Protein AF-I0L3F4-F1 (afdb_monomer)

Mean predicted aligned error: 20.05 Å

Radius of gyration: 65.69 Å; Cα contacts (8 Å, |Δi|>4): 396; chains: 1; bounding box: 169×64×173 Å

Structure (mmCIF, N/CA/C/O backbone):
data_AF-I0L3F4-F1
#
_entry.id   AF-I0L3F4-F1
#
loop_
_atom_site.group_PDB
_atom_site.id
_atom_site.type_symbol
_atom_site.label_atom_id
_atom_site.label_alt_id
_atom_site.label_comp_id
_atom_site.label_asym_id
_atom_site.label_entity_id
_atom_site.label_seq_id
_atom_site.pdbx_PDB_ins_code
_atom_site.Cartn_x
_atom_site.Cartn_y
_atom_site.Cartn_z
_atom_site.occupancy
_atom_site.B_iso_or_equiv
_atom_site.auth_seq_id
_atom_site.auth_comp_id
_atom_site.auth_asym_id
_atom_site.auth_atom_id
_atom_site.pdbx_PDB_model_num
ATOM 1 N N . MET A 1 1 ? -76.288 -39.251 60.798 1.00 40.66 1 MET A N 1
ATOM 2 C CA . MET A 1 1 ? -76.177 -38.217 59.745 1.00 40.66 1 MET A CA 1
ATOM 3 C C . MET A 1 1 ? -76.358 -36.877 60.443 1.00 40.66 1 MET A C 1
ATOM 5 O O . MET A 1 1 ? -77.469 -36.598 60.845 1.00 40.66 1 MET A O 1
ATOM 9 N N . GLY A 1 2 ? -75.348 -36.096 60.818 1.00 46.88 2 GLY A N 1
ATOM 10 C CA . GLY A 1 2 ? -74.021 -35.922 60.237 1.00 46.88 2 GLY A CA 1
ATOM 11 C C . GLY A 1 2 ? -74.026 -34.689 59.332 1.00 46.88 2 GLY A C 1
ATOM 12 O O . GLY A 1 2 ? -74.105 -34.863 58.127 1.00 46.88 2 GLY A O 1
ATOM 13 N N . ASP A 1 3 ? -73.979 -33.483 59.905 1.00 44.56 3 ASP A N 1
ATOM 14 C CA . ASP A 1 3 ? -73.545 -32.273 59.186 1.00 44.56 3 ASP A CA 1
ATOM 15 C C . ASP A 1 3 ? -72.916 -31.293 60.193 1.00 44.56 3 ASP A C 1
ATOM 17 O O . ASP A 1 3 ? -73.568 -30.418 60.759 1.00 44.56 3 ASP A O 1
ATOM 21 N N . SER A 1 4 ? -71.634 -31.522 60.483 1.00 47.34 4 SER A N 1
ATOM 22 C CA . SER A 1 4 ? -70.775 -30.627 61.259 1.00 47.34 4 SER A CA 1
ATOM 23 C C . SER A 1 4 ? -69.912 -29.842 60.274 1.00 47.34 4 SER A C 1
ATOM 25 O O . SER A 1 4 ? -68.766 -30.212 60.023 1.00 47.34 4 SER A O 1
ATOM 27 N N . ARG A 1 5 ? -70.440 -28.771 59.677 1.00 47.62 5 ARG A N 1
ATOM 28 C CA . ARG A 1 5 ? -69.596 -27.834 58.920 1.00 47.62 5 ARG A CA 1
ATOM 29 C C . ARG A 1 5 ? -68.919 -26.883 59.891 1.00 47.62 5 ARG A C 1
ATOM 31 O O . ARG A 1 5 ? -69.530 -25.941 60.388 1.00 47.62 5 ARG A O 1
ATOM 38 N N . GLN A 1 6 ? -67.653 -27.172 60.174 1.00 50.66 6 GLN A N 1
ATOM 39 C CA . GLN A 1 6 ? -66.727 -26.194 60.729 1.00 50.66 6 GLN A CA 1
ATOM 40 C C . GLN A 1 6 ? -66.576 -25.017 59.749 1.00 50.66 6 GLN A C 1
ATOM 42 O O . GLN A 1 6 ? -66.533 -25.241 58.538 1.00 50.66 6 GLN A O 1
ATOM 47 N N . PRO A 1 7 ? -66.484 -23.773 60.244 1.00 46.22 7 PRO A N 1
ATOM 48 C CA . PRO A 1 7 ? -66.117 -22.636 59.416 1.00 46.22 7 PRO A CA 1
ATOM 49 C C . PRO A 1 7 ? -64.638 -22.759 59.024 1.00 46.22 7 PRO A C 1
ATOM 51 O O . PRO A 1 7 ? -63.790 -22.998 59.883 1.00 46.22 7 PRO A O 1
ATOM 54 N N . GLU A 1 8 ? -64.334 -22.611 57.734 1.00 49.88 8 GLU A N 1
ATOM 55 C CA . GLU A 1 8 ? -62.960 -22.574 57.227 1.00 49.88 8 GLU A CA 1
ATOM 56 C C . GLU A 1 8 ? -62.170 -21.450 57.916 1.00 49.88 8 GLU A C 1
ATOM 58 O O . GLU A 1 8 ? -62.451 -20.258 57.751 1.00 49.88 8 GLU A O 1
ATOM 63 N N . ASP A 1 9 ? -61.174 -21.844 58.710 1.00 49.34 9 ASP A N 1
ATOM 64 C CA . ASP A 1 9 ? -60.208 -20.951 59.338 1.00 49.34 9 ASP A CA 1
ATOM 65 C C . ASP A 1 9 ? -59.255 -20.379 58.277 1.00 49.34 9 ASP A C 1
ATOM 67 O O . ASP A 1 9 ? -58.195 -20.921 57.968 1.00 49.34 9 ASP A O 1
ATOM 71 N N . ASN A 1 10 ? -59.652 -19.251 57.693 1.00 49.56 10 ASN A N 1
ATOM 72 C CA . ASN A 1 10 ? -58.880 -18.493 56.710 1.00 49.56 10 ASN A CA 1
ATOM 73 C C . ASN A 1 10 ? -57.776 -17.620 57.361 1.00 49.56 10 ASN A C 1
ATOM 75 O O . ASN A 1 10 ? -57.584 -16.467 56.971 1.00 49.56 10 ASN A O 1
ATOM 79 N N . ARG A 1 11 ? -57.072 -18.113 58.398 1.00 49.25 11 ARG A N 1
ATOM 80 C CA . ARG A 1 11 ? -56.064 -17.329 59.155 1.00 49.25 11 ARG A CA 1
ATOM 81 C C . ARG A 1 11 ? -54.646 -17.892 59.190 1.00 49.25 11 ARG A C 1
ATOM 83 O O . ARG A 1 11 ? -53.843 -17.466 60.015 1.00 49.25 11 ARG A O 1
ATOM 90 N N . SER A 1 12 ? -54.267 -18.759 58.262 1.00 51.56 12 SER A N 1
ATOM 91 C CA . SER A 1 12 ? -52.858 -19.157 58.136 1.00 51.56 12 SER A CA 1
ATOM 92 C C . SER A 1 12 ? -52.380 -19.191 56.687 1.00 51.56 12 SER A C 1
ATOM 94 O O . SER A 1 12 ? -51.847 -20.180 56.194 1.00 51.56 12 SER A O 1
ATOM 96 N N . ARG A 1 13 ? -52.460 -18.039 56.004 1.00 50.81 13 ARG A N 1
ATOM 97 C CA . ARG A 1 13 ? -51.483 -17.740 54.945 1.00 50.81 13 ARG A CA 1
ATOM 98 C C . ARG A 1 13 ? -50.130 -17.508 55.617 1.00 50.81 13 ARG A C 1
ATOM 100 O O . ARG A 1 13 ? -49.774 -16.377 55.933 1.00 50.81 13 ARG A O 1
ATOM 107 N N . GLY A 1 14 ? -49.417 -18.596 55.897 1.00 46.09 14 GLY A N 1
ATOM 108 C CA . GLY A 1 14 ? -48.027 -18.536 56.329 1.00 46.09 14 GLY A CA 1
ATOM 109 C C . GLY A 1 14 ? -47.222 -17.747 55.301 1.00 46.09 14 GLY A C 1
ATOM 110 O O . GLY A 1 14 ? -47.185 -18.107 54.126 1.00 46.09 14 GLY A O 1
ATOM 111 N N . ILE A 1 15 ? -46.632 -16.636 55.732 1.00 52.72 15 ILE A N 1
ATOM 112 C CA . ILE A 1 15 ? -45.706 -15.858 54.913 1.00 52.72 15 ILE A CA 1
ATOM 113 C C . ILE A 1 15 ? -44.374 -16.613 54.936 1.00 52.72 15 ILE A C 1
ATOM 115 O O . ILE A 1 15 ? -43.765 -16.754 55.997 1.00 52.72 15 ILE A O 1
ATOM 119 N N . ASP A 1 16 ? -43.936 -17.132 53.786 1.00 47.88 16 ASP A N 1
ATOM 120 C CA . ASP A 1 16 ? -42.618 -17.760 53.662 1.00 47.88 16 ASP A CA 1
ATOM 121 C C . ASP A 1 16 ? -41.533 -16.675 53.716 1.00 47.88 16 ASP A C 1
ATOM 123 O O . ASP A 1 16 ? -41.328 -15.922 52.766 1.00 47.88 16 ASP A O 1
ATOM 127 N N . ALA A 1 17 ? -40.869 -16.569 54.867 1.00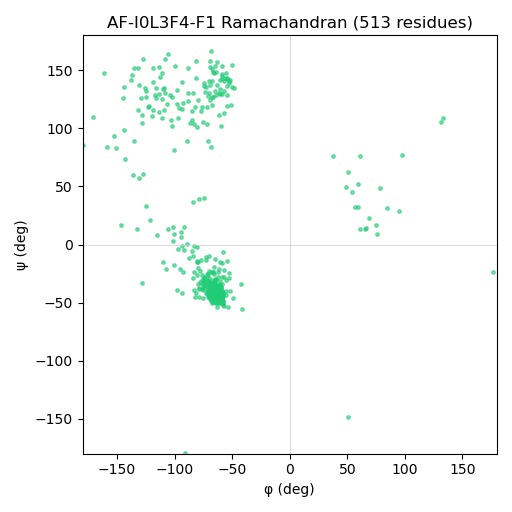 56.66 17 ALA A N 1
ATOM 128 C CA . ALA A 1 17 ? -39.836 -15.575 55.147 1.00 56.66 17 ALA A CA 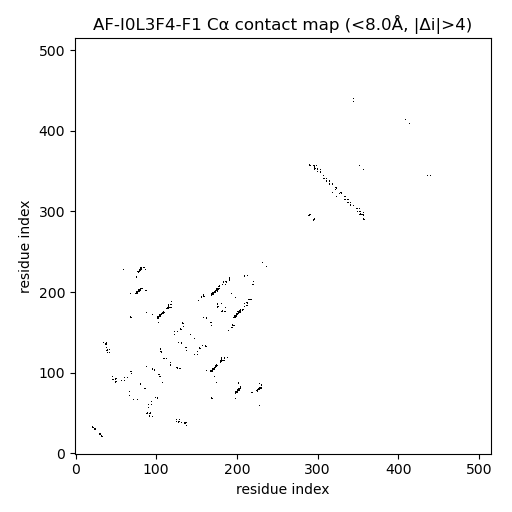1
ATOM 129 C C . ALA A 1 17 ? -38.409 -16.142 55.038 1.00 56.66 17 ALA A C 1
ATOM 131 O O . ALA A 1 17 ? -37.462 -15.505 55.497 1.00 56.66 17 ALA A O 1
ATOM 132 N N . ARG A 1 18 ? -38.213 -17.321 54.426 1.00 45.84 18 ARG A N 1
ATOM 133 C CA . ARG A 1 18 ? -36.894 -17.983 54.338 1.00 45.84 18 ARG A CA 1
ATOM 134 C C . ARG A 1 18 ? -35.812 -17.177 53.610 1.00 45.84 18 ARG A C 1
ATOM 136 O O . ARG A 1 18 ? -34.637 -17.510 53.728 1.00 45.84 18 ARG A O 1
ATOM 143 N N . GLN A 1 19 ? -36.192 -16.133 52.875 1.00 45.84 19 GLN A N 1
ATOM 144 C CA . GLN A 1 19 ? -35.270 -15.229 52.179 1.00 45.84 19 GLN A CA 1
ATOM 145 C C . GLN A 1 19 ? -35.306 -13.785 52.704 1.00 45.84 19 GLN A C 1
ATOM 147 O O . GLN A 1 19 ? -34.687 -12.903 52.112 1.00 45.84 19 GLN A O 1
ATOM 152 N N . ALA A 1 20 ? -36.013 -13.515 53.805 1.00 51.44 20 ALA A N 1
ATOM 153 C CA . ALA A 1 20 ? -36.038 -12.182 54.392 1.00 51.44 20 ALA A CA 1
ATOM 154 C C . ALA A 1 20 ? -34.688 -11.878 55.063 1.00 51.44 20 ALA A C 1
ATOM 156 O O . ALA A 1 20 ? -34.285 -12.550 56.010 1.00 51.44 20 ALA A O 1
ATOM 157 N N . GLN A 1 21 ? -33.992 -10.851 54.577 1.00 48.59 21 GLN A N 1
ATOM 158 C CA . GLN A 1 21 ? -32.794 -10.303 55.210 1.00 48.59 21 GLN A CA 1
ATOM 159 C C . GLN A 1 21 ? -33.148 -8.930 55.785 1.00 48.59 21 GLN A C 1
ATOM 161 O O . GLN A 1 21 ? -33.516 -8.021 55.043 1.00 48.59 21 GLN A O 1
ATOM 166 N N . GLY A 1 22 ? -33.087 -8.779 57.109 1.00 53.91 22 GLY A N 1
ATOM 167 C CA . GLY A 1 22 ? -33.423 -7.527 57.782 1.00 53.91 22 GLY A CA 1
ATOM 168 C C . GLY A 1 22 ? -32.855 -7.459 59.196 1.00 53.91 22 GLY A C 1
ATOM 169 O O . GLY A 1 22 ? -32.733 -8.474 59.878 1.00 53.91 22 GLY A O 1
ATOM 170 N N . LEU A 1 23 ? -32.499 -6.250 59.630 1.00 46.47 23 LEU A N 1
ATOM 171 C CA . LEU A 1 23 ? -32.137 -5.953 61.014 1.00 46.47 23 LEU A CA 1
ATOM 172 C C . LEU A 1 23 ? -33.424 -5.741 61.819 1.00 46.47 23 LEU A C 1
ATOM 174 O O . LEU A 1 23 ? -34.189 -4.820 61.535 1.00 46.47 23 LEU A O 1
ATOM 178 N N . GLN A 1 24 ? -33.652 -6.577 62.829 1.00 55.75 24 GLN A N 1
ATOM 179 C CA . GLN A 1 24 ? -34.777 -6.423 63.744 1.00 55.75 24 GLN A CA 1
ATOM 180 C C . GLN A 1 24 ? -34.401 -5.438 64.857 1.00 55.75 24 GLN A C 1
ATOM 182 O O . GLN A 1 24 ? -33.630 -5.769 65.754 1.00 55.75 24 GLN A O 1
ATOM 187 N N . VAL A 1 25 ? -34.966 -4.232 64.812 1.00 58.38 25 VAL A N 1
ATOM 188 C CA . VAL A 1 25 ? -34.933 -3.275 65.927 1.00 58.38 25 VAL A CA 1
ATOM 189 C C . VAL A 1 25 ? -36.367 -3.066 66.389 1.00 58.38 25 VAL A C 1
ATOM 191 O O . VAL A 1 25 ? -37.242 -2.776 65.573 1.00 58.38 25 VAL A O 1
ATOM 194 N N . GLY A 1 26 ? -36.622 -3.259 67.681 1.00 54.03 26 GLY A N 1
ATOM 195 C CA . GLY A 1 26 ? -37.961 -3.159 68.246 1.00 54.03 26 GLY A CA 1
ATOM 196 C C . GLY A 1 26 ? -37.965 -2.429 69.579 1.00 54.03 26 GLY A C 1
ATOM 197 O O . GLY A 1 26 ? -37.084 -2.633 70.409 1.00 54.03 26 GLY A O 1
ATOM 198 N N . ASP A 1 27 ? -39.002 -1.621 69.768 1.00 57.53 27 ASP A N 1
ATOM 199 C CA . ASP A 1 27 ? -39.473 -1.126 71.055 1.00 57.53 27 ASP A CA 1
ATOM 200 C C . ASP A 1 27 ? -40.995 -1.373 71.105 1.00 57.53 27 ASP A C 1
ATOM 202 O O . ASP A 1 27 ? -41.687 -1.212 70.094 1.00 57.53 27 ASP A O 1
ATOM 206 N N . HIS A 1 28 ? -41.516 -1.845 72.240 1.00 55.84 28 HIS A N 1
ATOM 207 C CA . HIS A 1 28 ? -42.947 -2.118 72.457 1.00 55.84 28 HIS A CA 1
ATOM 208 C C . HIS A 1 28 ? -43.658 -2.941 71.354 1.00 55.84 28 HIS A C 1
ATOM 210 O O . HIS A 1 28 ? -44.742 -2.582 70.892 1.00 55.84 28 HIS A O 1
ATOM 216 N N . ASN A 1 29 ? -43.086 -4.079 70.939 1.00 59.94 29 ASN A N 1
ATOM 217 C CA . ASN A 1 29 ? -43.737 -5.037 70.024 1.00 59.94 29 ASN A CA 1
ATOM 218 C C . ASN A 1 29 ? -44.104 -4.484 68.623 1.00 59.94 29 ASN A C 1
ATOM 220 O O . ASN A 1 29 ? -44.839 -5.133 67.877 1.00 59.94 29 ASN A O 1
ATOM 224 N N . ARG A 1 30 ? -43.594 -3.306 68.231 1.00 55.28 30 ARG A N 1
ATOM 225 C CA . ARG A 1 30 ? -43.712 -2.779 66.864 1.00 55.28 30 ARG A CA 1
ATOM 226 C C . ARG A 1 30 ? -42.488 -3.166 66.042 1.00 55.28 30 ARG A C 1
ATOM 228 O O . ARG A 1 30 ? -41.375 -2.738 66.329 1.00 55.28 30 ARG A O 1
ATOM 235 N N . GLN A 1 31 ? -42.720 -3.964 65.004 1.00 60.44 31 GLN A N 1
ATOM 236 C CA . GLN A 1 31 ? -41.705 -4.372 64.037 1.00 60.44 31 GLN A CA 1
ATOM 237 C C . GLN A 1 31 ? -41.698 -3.409 62.845 1.00 60.44 31 GLN A C 1
ATOM 239 O O . GLN A 1 31 ? -42.703 -3.274 62.149 1.00 60.44 31 GLN A O 1
ATOM 244 N N . TYR A 1 32 ? -40.552 -2.779 62.583 1.00 51.88 32 TYR A N 1
ATOM 245 C CA . TYR A 1 32 ? -40.308 -2.047 61.342 1.00 51.88 32 TYR A CA 1
ATOM 246 C C . TYR A 1 32 ? -39.431 -2.905 60.427 1.00 51.88 32 TYR A C 1
ATOM 248 O O . TYR A 1 32 ? -38.223 -3.002 60.624 1.00 51.88 32 TYR A O 1
ATOM 256 N N . ASN A 1 33 ? -40.037 -3.537 59.421 1.00 51.75 33 ASN A N 1
ATOM 257 C CA . ASN A 1 33 ? -39.286 -4.199 58.356 1.00 51.75 33 ASN A CA 1
ATOM 258 C C . ASN A 1 33 ? -38.900 -3.151 57.310 1.00 51.75 33 ASN A C 1
ATOM 260 O O . ASN A 1 33 ? -39.738 -2.725 56.517 1.00 51.75 33 ASN A O 1
ATOM 264 N N . ILE A 1 34 ? -37.638 -2.724 57.314 1.00 54.12 34 ILE A N 1
ATOM 265 C CA . ILE A 1 34 ? -37.094 -1.866 56.259 1.00 54.12 34 ILE A CA 1
ATOM 266 C C . ILE A 1 34 ? -36.545 -2.781 55.164 1.00 54.12 34 ILE A C 1
ATOM 268 O O . ILE A 1 34 ? -35.384 -3.180 55.191 1.00 54.12 34 ILE A O 1
ATOM 272 N N . SER A 1 35 ? -37.396 -3.140 54.208 1.00 55.81 35 SER A N 1
ATOM 273 C CA . SER A 1 35 ? -36.968 -3.772 52.960 1.00 55.81 35 SER A CA 1
ATOM 274 C C . SER A 1 35 ? -36.860 -2.685 51.897 1.00 55.81 35 SER A C 1
ATOM 276 O O . SER A 1 35 ? -37.869 -2.126 51.471 1.00 55.81 35 SER A O 1
ATOM 278 N N . GLY A 1 36 ? -35.634 -2.347 51.494 1.00 62.06 36 GLY A N 1
ATOM 279 C CA . GLY A 1 36 ? -35.427 -1.529 50.301 1.00 62.06 36 GLY A CA 1
ATOM 280 C C . GLY A 1 36 ? -35.850 -2.313 49.051 1.00 62.06 36 GLY A C 1
ATOM 281 O O . GLY A 1 36 ? -35.726 -3.541 49.046 1.00 62.06 36 GLY A O 1
ATOM 282 N N . PRO A 1 37 ? -36.355 -1.653 47.995 1.00 71.06 37 PRO A N 1
ATOM 283 C CA . PRO A 1 37 ? -36.652 -2.338 46.742 1.00 71.06 37 PRO A CA 1
ATOM 284 C C . PRO A 1 37 ? -35.379 -2.988 46.180 1.00 71.06 37 PRO A C 1
ATOM 286 O O . PRO A 1 37 ? -34.287 -2.421 46.280 1.00 71.06 37 PRO A O 1
ATOM 289 N N . VAL A 1 38 ? -35.524 -4.177 45.588 1.00 78.00 38 VAL A N 1
ATOM 290 C CA . VAL A 1 38 ? -34.435 -4.834 44.851 1.00 78.00 38 VAL A CA 1
ATOM 291 C C . VAL A 1 38 ? -34.030 -3.932 43.690 1.00 78.00 38 VAL A C 1
ATOM 293 O O . VAL A 1 38 ? -34.883 -3.481 42.922 1.00 78.00 38 VAL A O 1
ATOM 296 N N . VAL A 1 39 ? -32.7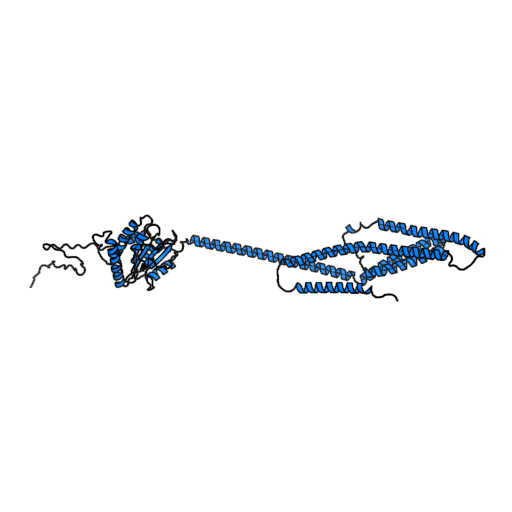33 -3.666 43.574 1.00 83.25 39 VAL A N 1
ATOM 297 C CA . VAL A 1 39 ? -32.198 -2.762 42.554 1.00 83.25 39 VAL A CA 1
ATOM 298 C C . VAL A 1 39 ? -32.265 -3.412 41.176 1.00 83.25 39 VAL A C 1
ATOM 300 O O . VAL A 1 39 ? -31.911 -4.579 41.005 1.00 83.25 39 VAL A O 1
ATOM 303 N N . ARG A 1 40 ? -32.702 -2.628 40.189 1.00 86.38 40 ARG A N 1
ATOM 304 C CA . ARG A 1 40 ? -32.635 -2.935 38.759 1.00 86.38 40 ARG A CA 1
ATOM 305 C C . ARG A 1 40 ? -31.981 -1.752 38.072 1.00 86.38 40 ARG A C 1
ATOM 307 O O . ARG A 1 40 ? -32.574 -0.676 38.055 1.00 86.38 40 ARG A O 1
ATOM 314 N N . SER A 1 41 ? -30.774 -1.934 37.553 1.00 89.75 41 SER A N 1
ATOM 315 C CA . SER A 1 41 ? -30.065 -0.847 36.904 1.00 89.75 41 SER A CA 1
ATOM 316 C C . SER A 1 41 ? -30.728 -0.501 35.579 1.00 89.75 41 SER A C 1
ATOM 318 O O . SER A 1 41 ? -30.922 -1.344 34.702 1.00 89.75 41 SER A O 1
ATOM 320 N N . ALA A 1 42 ? -31.042 0.780 35.407 1.00 90.75 42 ALA A N 1
ATOM 321 C CA . ALA A 1 42 ? -31.545 1.303 34.142 1.00 90.75 42 ALA A CA 1
ATOM 322 C C . ALA A 1 42 ? -30.417 1.574 33.130 1.00 90.75 42 ALA A C 1
ATOM 324 O O . ALA A 1 42 ? -30.690 1.977 31.998 1.00 90.75 42 ALA A O 1
ATOM 325 N N . TYR A 1 43 ? -29.150 1.359 33.506 1.00 93.25 43 TYR A N 1
ATOM 326 C CA . TYR A 1 43 ? -28.000 1.785 32.710 1.00 93.25 43 TYR A CA 1
ATOM 327 C C . TYR A 1 43 ? -27.932 1.124 31.329 1.00 93.25 43 TYR A C 1
ATOM 329 O O . TYR A 1 43 ? -27.481 1.739 30.365 1.00 93.25 43 TYR A O 1
ATOM 337 N N . LEU A 1 44 ? -28.470 -0.090 31.183 1.00 93.69 44 LEU A N 1
ATOM 338 C CA . LEU A 1 44 ? -28.535 -0.759 29.886 1.00 93.69 44 LEU A CA 1
ATOM 339 C C . LEU A 1 44 ? -29.331 0.057 28.846 1.00 93.69 44 LEU A C 1
ATOM 341 O O . LEU A 1 44 ? -29.031 -0.032 27.658 1.00 93.69 44 LEU A O 1
ATOM 345 N N . ALA A 1 45 ? -30.295 0.892 29.258 1.00 93.94 45 ALA A N 1
ATOM 346 C CA . ALA A 1 45 ? -31.015 1.793 28.352 1.00 93.94 45 ALA A CA 1
ATOM 347 C C . ALA A 1 45 ? -30.092 2.864 27.739 1.00 93.94 45 ALA A C 1
ATOM 349 O O . ALA A 1 45 ? -30.230 3.203 26.563 1.00 93.94 45 ALA A O 1
ATOM 350 N N . GLU A 1 46 ? -29.108 3.348 28.502 1.00 92.69 46 GLU A N 1
ATOM 351 C CA . GLU A 1 46 ? -28.079 4.260 27.996 1.00 92.69 46 GLU A CA 1
ATOM 352 C C . GLU A 1 46 ? -27.149 3.541 27.011 1.00 92.69 46 GLU A C 1
ATOM 354 O O . GLU A 1 46 ? -26.823 4.091 25.959 1.00 92.69 46 GLU A O 1
ATOM 359 N N . VAL A 1 47 ? -26.794 2.282 27.292 1.00 95.44 47 VAL A N 1
ATOM 360 C CA . VAL A 1 47 ? -25.985 1.460 26.377 1.00 95.44 47 VAL A CA 1
ATOM 361 C C . VAL A 1 47 ? -26.705 1.241 25.040 1.00 95.44 47 VAL A C 1
ATOM 363 O O . VAL A 1 47 ? -26.096 1.403 23.985 1.00 95.44 47 VAL A O 1
ATOM 366 N N . HIS A 1 48 ? -28.013 0.962 25.057 1.00 95.38 48 HIS A N 1
ATOM 367 C CA . HIS A 1 48 ? -28.816 0.856 23.830 1.00 95.38 48 HIS A CA 1
ATOM 368 C C . HIS A 1 48 ? -28.845 2.163 23.028 1.00 95.38 48 HIS A C 1
ATOM 370 O O . HIS A 1 48 ? -28.869 2.125 21.802 1.00 95.38 48 HIS A O 1
ATOM 376 N N . ARG A 1 49 ? -28.824 3.322 23.700 1.00 94.25 49 ARG A N 1
ATOM 377 C CA . ARG A 1 49 ? -28.833 4.637 23.043 1.00 94.25 49 ARG A CA 1
ATOM 378 C C . ARG A 1 49 ? -27.528 4.936 22.298 1.00 94.25 49 ARG A C 1
ATOM 380 O O . ARG A 1 49 ? -27.556 5.648 21.296 1.00 94.25 49 ARG A O 1
ATOM 387 N N . ILE A 1 50 ? -26.394 4.456 22.808 1.00 93.25 50 ILE A N 1
ATOM 388 C CA . ILE A 1 50 ? -25.065 4.700 22.218 1.00 93.25 50 ILE A CA 1
ATOM 389 C C . ILE A 1 50 ? -24.625 3.601 21.246 1.00 93.25 50 ILE A C 1
ATOM 391 O O . ILE A 1 50 ? -23.773 3.858 20.393 1.00 93.25 50 ILE A O 1
ATOM 395 N N . ALA A 1 51 ? -25.173 2.391 21.379 1.00 94.69 51 ALA A N 1
ATOM 396 C CA . ALA A 1 51 ? -24.830 1.275 20.516 1.00 94.69 51 ALA A CA 1
ATOM 397 C C . ALA A 1 51 ? -25.308 1.516 19.077 1.00 94.69 51 ALA A C 1
ATOM 399 O O . ALA A 1 51 ? -26.399 2.049 18.857 1.00 94.69 51 ALA A O 1
ATOM 400 N N . PRO A 1 52 ? -24.508 1.130 18.069 1.00 94.31 52 PRO A N 1
ATOM 401 C CA . PRO A 1 52 ? -24.966 1.169 16.691 1.00 94.31 52 PRO A CA 1
ATOM 402 C C . PRO A 1 52 ? -26.052 0.108 16.462 1.00 94.31 52 PRO A C 1
ATOM 404 O O . PRO A 1 52 ? -26.047 -0.943 17.098 1.00 94.31 52 PRO A O 1
ATOM 407 N N . ALA A 1 53 ? -26.941 0.351 15.495 1.00 92.44 53 ALA A N 1
ATOM 408 C CA . ALA A 1 53 ? -27.926 -0.646 15.068 1.00 92.44 53 ALA A CA 1
ATOM 409 C C . ALA A 1 53 ? -27.271 -1.886 14.428 1.00 92.44 53 ALA A C 1
ATOM 411 O O . ALA A 1 53 ? -27.789 -2.991 14.545 1.00 92.44 53 ALA A O 1
ATOM 412 N N . GLU A 1 54 ? -26.124 -1.700 13.771 1.00 91.56 54 GLU A N 1
ATOM 413 C CA . GLU A 1 54 ? -25.327 -2.763 13.165 1.00 91.56 54 GLU A CA 1
ATOM 414 C C . GLU A 1 54 ? -23.835 -2.440 13.322 1.00 91.56 54 GLU A C 1
ATOM 416 O O . GLU A 1 54 ? -23.409 -1.302 13.091 1.00 91.56 54 GLU A O 1
ATOM 421 N N . LEU A 1 55 ? -23.033 -3.436 13.708 1.00 91.88 55 LEU A N 1
ATOM 422 C CA . LEU A 1 55 ? -21.581 -3.311 13.811 1.00 91.88 55 LEU A CA 1
ATOM 423 C C . LEU A 1 55 ? -20.896 -3.990 12.616 1.00 91.88 55 LEU A C 1
ATOM 425 O O . LEU A 1 55 ? -20.831 -5.211 12.531 1.00 91.88 55 LEU A O 1
ATOM 429 N N . LEU A 1 56 ? -20.351 -3.184 11.703 1.00 89.69 56 LEU A N 1
ATOM 430 C CA . LEU A 1 56 ? -19.733 -3.655 10.459 1.00 89.69 56 LEU A CA 1
ATOM 431 C C . LEU A 1 56 ? -18.218 -3.868 10.596 1.00 89.69 56 LEU A C 1
ATOM 433 O O . LEU A 1 56 ? -17.525 -3.006 11.139 1.00 89.69 56 LEU A O 1
ATOM 437 N N . ASP A 1 57 ? -17.690 -4.942 9.998 1.00 87.56 57 ASP A N 1
ATOM 438 C CA . ASP A 1 57 ? -16.249 -5.233 9.875 1.00 87.56 57 ASP A CA 1
ATOM 439 C C . ASP A 1 57 ? -15.489 -5.216 11.226 1.00 87.56 57 ASP A C 1
ATOM 441 O O . ASP A 1 57 ? -14.420 -4.598 11.341 1.00 87.56 57 ASP A O 1
ATOM 445 N N . ARG A 1 58 ? -16.053 -5.843 12.271 1.00 93.75 58 ARG A N 1
ATOM 446 C CA . ARG A 1 58 ? -15.466 -5.889 13.632 1.00 93.75 58 ARG A CA 1
ATOM 447 C C . ARG A 1 58 ? -15.440 -7.277 14.278 1.00 93.75 58 ARG A C 1
ATOM 449 O O . ARG A 1 58 ? -15.181 -7.399 15.476 1.00 93.75 58 ARG A O 1
ATOM 456 N N . ASP A 1 59 ? -15.670 -8.333 13.500 1.00 93.12 59 ASP A N 1
ATOM 457 C CA . ASP A 1 59 ? -15.728 -9.709 14.012 1.00 93.12 59 ASP A CA 1
ATOM 458 C C . ASP A 1 59 ? -14.418 -10.145 14.678 1.00 93.12 59 ASP A C 1
ATOM 460 O O . ASP A 1 59 ? -14.428 -10.822 15.703 1.00 93.12 59 ASP A O 1
ATOM 464 N N . ALA A 1 60 ? -13.272 -9.720 14.135 1.00 93.56 60 ALA A N 1
ATOM 465 C CA . ALA A 1 60 ? -11.962 -10.058 14.687 1.00 93.56 60 ALA A CA 1
ATOM 466 C C . ALA A 1 60 ? -11.731 -9.412 16.064 1.00 93.56 60 ALA A C 1
ATOM 468 O O . ALA A 1 60 ? -11.153 -10.031 16.962 1.00 93.56 60 ALA A O 1
ATOM 469 N N . GLU A 1 61 ? -12.176 -8.169 16.240 1.00 95.75 61 GLU A N 1
ATOM 470 C CA . GLU A 1 61 ? -12.098 -7.458 17.510 1.00 95.75 61 GLU A CA 1
ATOM 471 C C . GLU A 1 61 ? -13.062 -8.042 18.547 1.00 95.75 61 GLU A C 1
ATOM 473 O O . GLU A 1 61 ? -12.648 -8.278 19.683 1.00 95.75 61 GLU A O 1
ATOM 478 N N . LEU A 1 62 ? -14.300 -8.357 18.149 1.00 96.25 62 LEU A N 1
ATOM 479 C CA . LEU A 1 62 ? -15.274 -9.039 19.007 1.00 96.25 62 LEU A CA 1
ATOM 480 C C . LEU A 1 62 ? -14.788 -10.425 19.437 1.00 96.25 62 LEU A C 1
ATOM 482 O O . LEU A 1 62 ? -14.863 -10.757 20.618 1.00 96.25 62 LEU A O 1
ATOM 486 N N . ALA A 1 63 ? -14.224 -11.214 18.518 1.00 95.06 63 ALA A N 1
ATOM 487 C CA . ALA A 1 63 ? -13.671 -12.527 18.839 1.00 95.06 63 ALA A CA 1
ATOM 488 C C . ALA A 1 63 ? -12.524 -12.420 19.853 1.00 95.06 63 ALA A C 1
ATOM 490 O O . ALA A 1 63 ? -12.394 -13.257 20.745 1.00 95.06 63 ALA A O 1
ATOM 491 N N . ARG A 1 64 ? -11.709 -11.361 19.759 1.00 95.12 64 ARG A N 1
ATOM 492 C CA . ARG A 1 64 ? -10.627 -11.098 20.715 1.00 95.12 64 ARG A CA 1
ATOM 493 C C . ARG A 1 64 ? -11.152 -10.686 22.090 1.00 95.12 64 ARG A C 1
ATOM 495 O O . ARG A 1 64 ? -10.613 -11.161 23.087 1.00 95.12 64 ARG A O 1
ATOM 502 N N . LEU A 1 65 ? -12.175 -9.831 22.144 1.00 95.88 65 LEU A N 1
ATOM 503 C CA . LEU A 1 65 ? -12.851 -9.467 23.393 1.00 95.88 65 LEU A CA 1
ATOM 504 C C . LEU A 1 65 ? -13.474 -10.701 24.051 1.00 95.88 65 LEU A C 1
ATOM 506 O O . LEU A 1 65 ? -13.251 -10.940 25.237 1.00 95.88 65 LEU A O 1
ATOM 510 N N . ALA A 1 66 ? -14.178 -11.525 23.273 1.00 95.44 66 ALA A N 1
ATOM 511 C CA . ALA A 1 66 ? -14.777 -12.763 23.751 1.00 95.44 66 ALA A CA 1
ATOM 512 C C . ALA A 1 66 ? -13.714 -13.725 24.295 1.00 95.44 66 ALA A C 1
ATOM 514 O O . ALA A 1 66 ? -13.816 -14.143 25.442 1.00 95.44 66 ALA A O 1
ATOM 515 N N . ALA A 1 67 ? -12.645 -13.989 23.535 1.00 94.19 67 ALA A N 1
ATOM 516 C CA . ALA A 1 67 ? -11.561 -14.872 23.962 1.00 94.19 67 ALA A CA 1
ATOM 517 C C . ALA A 1 67 ? -10.867 -14.393 25.249 1.00 94.19 67 ALA A C 1
ATOM 519 O O . ALA A 1 67 ? -10.495 -15.210 26.089 1.00 94.19 67 ALA A O 1
ATOM 520 N N . PHE A 1 68 ? -10.704 -13.079 25.428 1.00 94.12 68 PHE A N 1
ATOM 521 C CA . PHE A 1 68 ? -10.178 -12.515 26.672 1.00 94.12 68 PHE A CA 1
ATOM 522 C C . PHE A 1 68 ? -11.146 -12.706 27.848 1.00 94.12 68 PHE A C 1
ATOM 524 O O . PHE A 1 68 ? -10.722 -13.060 28.949 1.00 94.12 68 PHE A O 1
ATOM 531 N N . CYS A 1 69 ? -12.442 -12.495 27.613 1.00 93.81 69 CYS A N 1
ATOM 532 C CA . CYS A 1 69 ? -13.466 -12.592 28.648 1.00 93.81 69 CYS A CA 1
ATOM 533 C C . CYS A 1 69 ? -13.787 -14.037 29.042 1.00 93.81 69 CYS A C 1
ATOM 535 O O . CYS A 1 69 ? -14.151 -14.263 30.185 1.00 93.81 69 CYS A O 1
ATOM 537 N N . THR A 1 70 ? -13.639 -15.015 28.149 1.00 92.06 70 THR A N 1
ATOM 538 C CA . THR A 1 70 ? -13.933 -16.427 28.450 1.00 92.06 70 THR A CA 1
ATOM 539 C C . THR A 1 70 ? -12.686 -17.257 28.748 1.00 92.06 70 THR A C 1
ATOM 541 O O . THR A 1 70 ? -12.803 -18.350 29.288 1.00 92.06 70 THR A O 1
ATOM 544 N N . GLY A 1 71 ? -11.493 -16.781 28.384 1.00 85.50 71 GLY A N 1
ATOM 545 C CA . GLY A 1 71 ? -10.252 -17.538 28.529 1.00 85.50 71 GLY A CA 1
ATOM 546 C C . GLY A 1 71 ? -9.644 -17.497 29.934 1.00 85.50 71 GLY A C 1
ATOM 547 O O . GLY A 1 71 ? -9.819 -16.539 30.692 1.00 85.50 71 GLY A O 1
ATOM 548 N N . ASP A 1 72 ? -8.812 -18.494 30.239 1.00 78.81 72 ASP A N 1
ATOM 549 C CA . ASP A 1 72 ? -8.041 -18.602 31.493 1.00 78.81 72 ASP A CA 1
ATOM 550 C C . ASP A 1 72 ? -6.642 -17.977 31.407 1.00 78.81 72 ASP A C 1
ATOM 552 O O . ASP A 1 72 ? -5.780 -18.194 32.256 1.00 78.81 72 ASP A O 1
ATOM 556 N N . GLY A 1 73 ? -6.408 -17.164 30.373 1.00 69.38 73 GLY A N 1
ATOM 557 C CA . GLY A 1 73 ? -5.125 -16.516 30.138 1.00 69.38 73 GLY A CA 1
ATOM 558 C C . GLY A 1 73 ? -4.670 -15.618 31.303 1.00 69.38 73 GLY A C 1
ATOM 559 O O . GLY A 1 73 ? -5.501 -15.070 32.048 1.00 69.38 73 GLY A O 1
ATOM 560 N N . PRO A 1 74 ? -3.345 -15.428 31.453 1.00 62.69 74 PRO A N 1
ATOM 561 C CA . PRO A 1 74 ? -2.792 -14.484 32.412 1.00 62.69 74 PRO A CA 1
ATOM 562 C C . PRO A 1 74 ? -3.142 -13.056 31.971 1.00 62.69 74 PRO A C 1
ATOM 564 O O . PRO A 1 74 ? -2.883 -12.670 30.834 1.00 62.69 74 PRO A O 1
ATOM 567 N N . GLY A 1 75 ? -3.741 -12.269 32.865 1.00 74.19 75 GLY A N 1
ATOM 568 C CA . GLY A 1 75 ? -4.097 -10.873 32.593 1.00 74.19 75 GLY A CA 1
ATOM 569 C C . GLY A 1 75 ? -5.520 -10.532 33.014 1.00 74.19 75 GLY A C 1
ATOM 570 O O . GLY A 1 75 ? -6.494 -10.961 32.408 1.00 74.19 75 GLY A O 1
ATOM 571 N N . ALA A 1 76 ? -5.647 -9.742 34.072 1.00 86.44 76 ALA A N 1
ATOM 572 C CA . ALA A 1 76 ? -6.931 -9.264 34.583 1.00 86.44 76 ALA A CA 1
ATOM 573 C C . ALA A 1 76 ? -7.489 -8.076 33.770 1.00 86.44 76 ALA A C 1
ATOM 575 O O . ALA A 1 76 ? -8.686 -7.816 33.798 1.00 86.44 76 ALA A O 1
ATOM 576 N N . TYR A 1 77 ? -6.627 -7.383 33.021 1.00 91.50 77 TYR A N 1
ATOM 577 C CA . TYR A 1 77 ? -6.944 -6.156 32.296 1.00 91.50 77 TYR A CA 1
ATOM 578 C C . TYR A 1 77 ? -6.588 -6.279 30.814 1.00 91.50 77 TYR A C 1
ATOM 580 O O . TYR A 1 77 ? -5.481 -6.695 30.474 1.00 91.50 77 TYR A O 1
ATOM 588 N N . GLN A 1 78 ? -7.497 -5.846 29.944 1.00 91.94 78 GLN A N 1
ATOM 589 C CA . GLN A 1 78 ? -7.257 -5.673 28.518 1.00 91.94 78 GLN A CA 1
ATOM 590 C C . GLN A 1 78 ? -7.544 -4.230 28.119 1.00 91.94 78 GLN A C 1
ATOM 592 O O . GLN A 1 78 ? -8.665 -3.739 28.236 1.00 91.94 78 GLN A O 1
ATOM 597 N N . ARG A 1 79 ? -6.514 -3.548 27.619 1.00 92.50 79 ARG A N 1
ATOM 598 C CA . ARG A 1 79 ? -6.603 -2.153 27.196 1.00 92.50 79 ARG A CA 1
ATOM 599 C C . ARG A 1 79 ? -6.656 -2.057 25.681 1.00 92.50 79 ARG A C 1
ATOM 601 O O . ARG A 1 79 ? -5.797 -2.609 24.993 1.00 92.50 79 ARG A O 1
ATOM 608 N N . TRP A 1 80 ? -7.641 -1.330 25.189 1.00 93.75 80 TRP A N 1
ATOM 609 C CA . TRP A 1 80 ? -7.822 -0.981 23.796 1.00 93.75 80 TRP A CA 1
ATOM 610 C C . TRP A 1 80 ? -7.556 0.509 23.613 1.00 93.75 80 TRP A C 1
ATOM 612 O O . TRP A 1 80 ? -8.045 1.336 24.376 1.00 93.75 80 TRP A O 1
ATOM 622 N N . GLU A 1 81 ? -6.783 0.843 22.589 1.00 93.00 81 GLU A N 1
ATOM 623 C CA . GLU A 1 81 ? -6.488 2.216 22.198 1.00 93.00 81 GLU A CA 1
ATOM 624 C C . GLU A 1 81 ? -7.047 2.482 20.806 1.00 93.00 81 GLU A C 1
ATOM 626 O O . GLU A 1 81 ? -6.863 1.681 19.886 1.00 93.00 81 GLU A O 1
ATOM 631 N N . ALA A 1 82 ? -7.701 3.623 20.629 1.00 90.56 82 ALA A N 1
ATOM 632 C CA . ALA A 1 82 ? -8.289 3.994 19.354 1.00 90.56 82 ALA A CA 1
ATOM 633 C C . ALA A 1 82 ? -8.028 5.458 19.017 1.00 90.56 82 ALA A C 1
ATOM 635 O O . ALA A 1 82 ? -8.004 6.327 19.888 1.00 90.56 82 ALA A O 1
ATOM 636 N N . ALA A 1 83 ? -7.855 5.742 17.725 1.00 87.31 83 ALA A N 1
ATOM 637 C CA . ALA A 1 83 ? -7.911 7.117 17.248 1.00 87.31 83 ALA A CA 1
ATOM 638 C C . ALA A 1 83 ? -9.332 7.677 17.445 1.00 87.31 83 ALA A C 1
ATOM 640 O O . ALA A 1 83 ? -10.303 6.908 17.371 1.00 87.31 83 ALA A O 1
ATOM 641 N N . PRO A 1 84 ? -9.492 9.006 17.597 1.00 82.75 84 PRO A N 1
ATOM 642 C CA . PRO A 1 84 ? -10.809 9.625 17.571 1.00 82.75 84 PRO A CA 1
ATOM 643 C C . PRO A 1 84 ? -11.612 9.140 16.360 1.00 82.75 84 PRO A C 1
ATOM 645 O O . PRO A 1 84 ? -11.093 9.085 15.244 1.00 82.75 84 PRO A O 1
ATOM 648 N N . ARG A 1 85 ? -12.885 8.787 16.580 1.00 83.44 85 ARG A N 1
ATOM 649 C CA . ARG A 1 85 ? -13.812 8.271 15.551 1.00 83.44 85 ARG A CA 1
ATOM 650 C C . ARG A 1 85 ? -13.454 6.909 14.931 1.00 83.44 85 ARG A C 1
ATOM 652 O O . ARG A 1 85 ? -14.080 6.522 13.951 1.00 83.44 85 ARG A O 1
ATOM 659 N N . ALA A 1 86 ? -12.530 6.134 15.500 1.00 88.94 86 ALA A N 1
ATOM 660 C CA . ALA A 1 86 ? -12.288 4.757 15.041 1.00 88.94 86 ALA A CA 1
ATOM 661 C C . ALA A 1 86 ? -13.402 3.758 15.436 1.00 88.94 86 ALA A C 1
ATOM 663 O O . ALA A 1 86 ? -13.435 2.638 14.920 1.00 88.94 86 ALA A O 1
ATOM 664 N N . GLY A 1 87 ? -14.328 4.177 16.309 1.00 91.19 87 GLY A N 1
ATOM 665 C CA . GLY A 1 87 ? -15.509 3.401 16.696 1.00 91.19 87 GLY A CA 1
ATOM 666 C C . GLY A 1 87 ? -15.347 2.576 17.975 1.00 91.19 87 GLY A C 1
ATOM 667 O O . GLY A 1 87 ? -15.997 1.544 18.089 1.00 91.19 87 GLY A O 1
ATOM 668 N N . MET A 1 88 ? -14.507 3.004 18.929 1.00 93.44 88 MET A N 1
ATOM 669 C CA . MET A 1 88 ? -14.323 2.295 20.209 1.00 93.44 88 MET A CA 1
ATOM 670 C C . MET A 1 88 ? -15.638 2.140 20.976 1.00 93.44 88 MET A C 1
ATOM 672 O O . MET A 1 88 ? -16.040 1.022 21.281 1.00 93.44 88 MET A O 1
ATOM 676 N N . THR A 1 89 ? -16.348 3.248 21.197 1.00 93.75 89 THR A N 1
ATOM 677 C CA . THR A 1 89 ? -17.657 3.247 21.858 1.00 93.75 89 THR A CA 1
ATOM 678 C C . THR A 1 89 ? -18.642 2.322 21.158 1.00 93.75 89 THR A C 1
ATOM 680 O O . THR A 1 89 ? -19.354 1.582 21.825 1.00 93.75 89 THR A O 1
ATOM 683 N N . ALA A 1 90 ? -18.643 2.293 19.820 1.00 94.38 90 ALA A N 1
ATOM 684 C CA . ALA A 1 90 ? -19.506 1.408 19.041 1.00 94.38 90 ALA A CA 1
ATOM 685 C C . ALA A 1 90 ? -19.164 -0.078 19.255 1.00 94.38 90 ALA A C 1
ATOM 687 O O . ALA A 1 90 ? -20.064 -0.885 19.464 1.00 94.38 90 ALA A O 1
ATOM 688 N N . LEU A 1 91 ? -17.875 -0.434 19.260 1.00 96.06 91 LEU A N 1
ATOM 689 C CA . LEU A 1 91 ? -17.409 -1.797 19.527 1.00 96.06 91 LEU A CA 1
ATOM 690 C C . LEU A 1 91 ? -17.758 -2.251 20.953 1.00 96.06 91 LEU A C 1
ATOM 692 O O . LEU A 1 91 ? -18.305 -3.336 21.137 1.00 96.06 91 LEU A O 1
ATOM 696 N N . LEU A 1 92 ? -17.439 -1.431 21.959 1.00 96.94 92 LEU A N 1
ATOM 697 C CA . LEU A 1 92 ? -17.619 -1.795 23.364 1.00 96.94 92 LEU A CA 1
ATOM 698 C C . LEU A 1 92 ? -19.097 -1.824 23.767 1.00 96.94 92 LEU A C 1
ATOM 700 O O . LEU A 1 92 ? -19.510 -2.756 24.446 1.00 96.94 92 LEU A O 1
ATOM 704 N N . SER A 1 93 ? -19.914 -0.869 23.315 1.00 97.12 93 SER A N 1
ATOM 705 C CA . SER A 1 93 ? -21.366 -0.898 23.568 1.00 97.12 93 SER A CA 1
ATOM 706 C C . SER A 1 93 ? -22.046 -2.084 22.887 1.00 97.12 93 SER A C 1
ATOM 708 O O . SER A 1 93 ? -22.858 -2.754 23.520 1.00 97.12 93 SER A O 1
ATOM 710 N N . TRP A 1 94 ? -21.655 -2.427 21.654 1.00 97.56 94 TRP A N 1
ATOM 711 C CA . TRP A 1 94 ? -22.137 -3.642 20.997 1.00 97.56 94 TRP A CA 1
ATOM 712 C C . TRP A 1 94 ? -21.775 -4.904 21.785 1.00 97.56 94 TRP A C 1
ATOM 714 O O . TRP A 1 94 ? -22.627 -5.769 21.971 1.00 97.56 94 TRP A O 1
ATOM 724 N N . PHE A 1 95 ? -20.537 -4.997 22.282 1.00 97.81 95 PHE A N 1
ATOM 725 C CA . PHE A 1 95 ? -20.082 -6.121 23.104 1.00 97.81 95 PHE A CA 1
ATOM 726 C C . PHE A 1 95 ? -20.848 -6.231 24.432 1.00 97.81 95 PHE A C 1
ATOM 728 O O . PHE A 1 95 ? -21.186 -7.334 24.848 1.00 97.81 95 PHE A O 1
ATOM 735 N N . VAL A 1 96 ? -21.176 -5.101 25.072 1.00 97.75 96 VAL A N 1
ATOM 736 C CA . VAL A 1 96 ? -22.002 -5.069 26.295 1.00 97.75 96 VAL A CA 1
ATOM 737 C C . VAL A 1 96 ? -23.404 -5.632 26.041 1.00 97.75 96 VAL A C 1
ATOM 739 O O . VAL A 1 96 ? -23.930 -6.352 26.887 1.00 97.75 96 VAL A O 1
ATOM 742 N N . LEU A 1 97 ? -24.004 -5.324 24.887 1.00 97.06 97 LEU A N 1
ATOM 743 C CA . LEU A 1 97 ? -25.335 -5.818 24.514 1.00 97.06 97 LEU A CA 1
ATOM 744 C C . LEU A 1 97 ? -25.329 -7.273 24.023 1.00 97.06 97 LEU A C 1
ATOM 746 O O . LEU A 1 97 ? -26.351 -7.950 24.112 1.00 97.06 97 LEU A O 1
ATOM 750 N N . HIS A 1 98 ? -24.186 -7.763 23.540 1.00 96.38 98 HIS A N 1
ATOM 751 C CA . HIS A 1 98 ? -24.026 -9.109 22.985 1.00 96.38 98 HIS A CA 1
ATOM 752 C C . HIS A 1 98 ? -22.853 -9.856 23.648 1.00 96.38 98 HIS A C 1
ATOM 754 O O . HIS A 1 98 ? -21.887 -10.218 22.965 1.00 96.38 98 HIS A O 1
ATOM 760 N N . PRO A 1 99 ? -22.898 -10.086 24.976 1.00 96.06 99 PRO A N 1
ATOM 761 C CA . PRO A 1 99 ? -21.840 -10.806 25.669 1.00 96.06 99 PRO A CA 1
ATOM 762 C C . PRO A 1 99 ? -21.780 -12.268 25.203 1.00 96.06 99 PRO A C 1
ATOM 764 O O . PRO A 1 99 ? -22.821 -12.869 24.916 1.00 96.06 99 PRO A O 1
ATOM 767 N N . PRO A 1 100 ? -20.588 -12.889 25.172 1.00 95.44 100 PRO A N 1
ATOM 768 C CA . PRO A 1 100 ? -20.495 -14.330 24.979 1.00 95.44 100 PRO A CA 1
ATOM 769 C C . PRO A 1 100 ? -21.162 -15.082 26.152 1.00 95.44 100 PRO A C 1
ATOM 771 O O . PRO A 1 100 ? -21.271 -14.538 27.257 1.00 95.44 100 PRO A O 1
ATOM 774 N N . PRO A 1 101 ? -21.593 -16.342 25.954 1.00 93.62 101 PRO A N 1
ATOM 775 C CA . PRO A 1 101 ? -22.157 -17.159 27.027 1.00 93.62 101 PRO A CA 1
ATOM 776 C C . PRO A 1 101 ? -21.216 -17.262 28.235 1.00 93.62 101 PRO A C 1
ATOM 778 O O . PRO A 1 101 ? -20.000 -17.347 28.072 1.00 93.62 101 PRO A O 1
ATOM 781 N N . GLY A 1 102 ? -21.781 -17.256 29.445 1.00 92.88 102 GLY A N 1
ATOM 782 C CA . GLY A 1 102 ? -21.007 -17.330 30.690 1.00 92.88 102 GLY A CA 1
ATOM 783 C C . GLY A 1 102 ? -20.301 -16.026 31.082 1.00 92.88 102 GLY A C 1
ATOM 784 O O . GLY A 1 102 ? -19.513 -16.024 32.022 1.00 92.88 102 GLY A O 1
ATOM 785 N N . VAL A 1 103 ? -20.567 -14.904 30.403 1.00 96.00 103 VAL A N 1
ATOM 786 C CA . VAL A 1 103 ? -20.010 -13.589 30.756 1.00 96.00 103 VAL A CA 1
ATOM 787 C C . VAL A 1 103 ? -21.107 -12.641 31.229 1.00 96.00 103 VAL A C 1
ATOM 789 O O . VAL A 1 103 ? -22.120 -12.440 30.560 1.00 96.00 103 VAL A O 1
ATOM 792 N N . ARG A 1 104 ? -20.874 -12.014 32.385 1.00 95.81 104 ARG A N 1
ATOM 793 C CA . ARG A 1 104 ? -21.760 -11.021 32.990 1.00 95.81 104 ARG A CA 1
ATOM 794 C C . ARG A 1 104 ? -21.078 -9.661 33.000 1.00 95.81 104 ARG A C 1
ATOM 796 O O . ARG A 1 104 ? -20.070 -9.477 33.678 1.00 95.81 104 ARG A O 1
ATOM 803 N N . ILE A 1 105 ? -21.622 -8.716 32.237 1.00 96.88 105 ILE A N 1
ATOM 804 C CA . ILE A 1 105 ? -20.989 -7.413 32.026 1.00 96.88 105 ILE A CA 1
ATOM 805 C C . ILE A 1 105 ? -21.576 -6.353 32.959 1.00 96.88 105 ILE A C 1
ATOM 807 O O . ILE A 1 105 ? -22.790 -6.198 33.052 1.00 96.88 105 ILE A O 1
ATOM 811 N N . VAL A 1 106 ? -20.686 -5.595 33.593 1.00 97.00 106 VAL A N 1
ATOM 812 C CA . VAL A 1 106 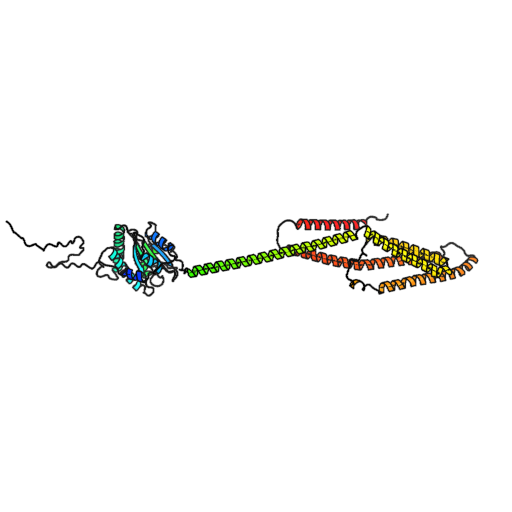? -20.951 -4.278 34.176 1.00 97.00 106 VAL A CA 1
ATOM 813 C C . VAL A 1 106 ? -20.241 -3.257 33.303 1.00 97.00 106 VAL A C 1
ATOM 815 O O . VAL A 1 106 ? -19.097 -3.477 32.904 1.00 97.00 106 VAL A O 1
ATOM 818 N N . SER A 1 107 ? -20.902 -2.156 32.963 1.00 97.06 107 SER A N 1
ATOM 819 C CA . SER A 1 107 ? -20.346 -1.205 31.999 1.00 97.06 107 SER A CA 1
ATOM 820 C C . SER A 1 107 ? -20.408 0.238 32.472 1.00 97.06 107 SER A C 1
ATOM 822 O O . SER A 1 107 ? -21.286 0.616 33.244 1.00 97.06 107 SER A O 1
ATOM 824 N N . TYR A 1 108 ? -19.470 1.048 31.989 1.00 95.44 108 TYR A N 1
ATOM 825 C CA . TYR A 1 108 ? -19.492 2.495 32.128 1.00 95.44 108 TYR A CA 1
ATOM 826 C C . TYR A 1 108 ? -18.904 3.164 30.884 1.00 95.44 108 TYR A C 1
ATOM 828 O O . TYR A 1 108 ? -17.775 2.891 30.484 1.00 95.44 108 TYR A O 1
ATOM 836 N N . PHE A 1 109 ? -19.664 4.078 30.298 1.00 92.81 109 PHE A N 1
ATOM 837 C CA . PHE A 1 109 ? -19.277 4.901 29.161 1.00 92.81 109 PHE A CA 1
ATOM 838 C C . PHE A 1 109 ? -19.130 6.345 29.633 1.00 92.81 109 PHE A C 1
ATOM 840 O O . PHE A 1 109 ? -20.116 7.012 29.963 1.00 92.81 109 PHE A O 1
ATOM 847 N N . ALA A 1 110 ? -17.890 6.826 29.695 1.00 87.44 110 ALA A N 1
ATOM 848 C CA . ALA A 1 110 ? -17.600 8.177 30.141 1.00 87.44 110 ALA A CA 1
ATOM 849 C C . ALA A 1 110 ? -18.090 9.214 29.121 1.00 87.44 110 ALA A C 1
ATOM 851 O O . ALA A 1 110 ? -17.896 9.089 27.912 1.00 87.44 110 ALA A O 1
ATOM 852 N N . ASN A 1 111 ? -18.697 10.289 29.621 1.00 75.94 111 ASN A N 1
ATOM 853 C CA . ASN A 1 111 ? -19.117 11.410 28.791 1.00 75.94 111 ASN A CA 1
ATOM 854 C C . ASN A 1 111 ? -17.971 12.426 28.654 1.00 75.94 111 ASN A C 1
ATOM 856 O O . ASN A 1 111 ? -17.505 12.973 29.653 1.00 75.94 111 ASN A O 1
ATOM 860 N N . ALA A 1 112 ? -17.574 12.732 27.416 1.00 66.50 112 ALA A N 1
ATOM 861 C CA . ALA A 1 112 ? -16.474 13.647 27.095 1.00 66.50 112 ALA A CA 1
ATOM 862 C C . ALA A 1 112 ? -16.643 15.088 27.635 1.00 66.50 112 ALA A C 1
ATOM 864 O O . ALA A 1 112 ? -15.674 15.847 27.662 1.00 66.50 112 ALA A O 1
ATOM 865 N N . GLY A 1 113 ? -17.855 15.484 28.047 1.00 65.62 113 GLY A N 1
ATOM 866 C CA . GLY A 1 113 ? -18.153 16.817 28.583 1.00 65.62 113 GLY A CA 1
ATOM 867 C C . GLY A 1 113 ? -18.039 16.978 30.105 1.00 65.62 113 GLY A C 1
ATOM 868 O O . GLY A 1 113 ? -18.221 18.092 30.590 1.00 65.62 113 GLY A O 1
ATOM 869 N N . ARG A 1 114 ? -17.783 15.908 30.871 1.00 71.44 114 ARG A N 1
ATOM 870 C CA . ARG A 1 114 ? -17.771 15.951 32.347 1.00 71.44 114 ARG A CA 1
ATOM 871 C C . ARG A 1 114 ? -16.403 16.331 32.918 1.00 71.44 114 ARG A C 1
ATOM 873 O O . ARG A 1 114 ? -15.374 16.047 32.306 1.00 71.44 114 ARG A O 1
ATOM 880 N N . SER A 1 115 ? -16.394 16.952 34.102 1.00 74.69 115 SER A N 1
ATOM 881 C CA . SER A 1 115 ? -15.159 17.123 34.875 1.00 74.69 115 SER A CA 1
ATOM 882 C C . SER A 1 115 ? -14.656 15.772 35.404 1.00 74.69 115 SER A C 1
ATOM 884 O O . SER A 1 115 ? -15.379 14.769 35.389 1.00 74.69 115 SER A O 1
ATOM 886 N N . GLU A 1 116 ? -13.414 15.733 35.885 1.00 73.88 116 GLU A N 1
ATOM 887 C CA . GLU A 1 116 ? -12.837 14.534 36.497 1.00 73.88 116 GLU A CA 1
ATOM 888 C C . GLU A 1 116 ? -13.649 14.062 37.713 1.00 73.88 116 GLU A C 1
ATOM 890 O O . GLU A 1 116 ? -13.977 12.878 37.812 1.00 73.88 116 GLU A O 1
ATOM 895 N N . GLN A 1 117 ? -14.048 14.993 38.587 1.00 75.25 117 GLN A N 1
ATOM 896 C CA . GLN A 1 117 ? -14.854 14.689 39.770 1.00 75.25 117 GLN A CA 1
ATOM 897 C C . GLN A 1 117 ? -16.255 14.192 39.392 1.00 75.25 117 GLN A C 1
ATOM 899 O O . GLN A 1 117 ? -16.720 13.203 39.952 1.00 75.25 117 GLN A O 1
ATOM 904 N N . ASP A 1 118 ? -16.905 14.824 38.410 1.00 80.94 118 ASP A N 1
A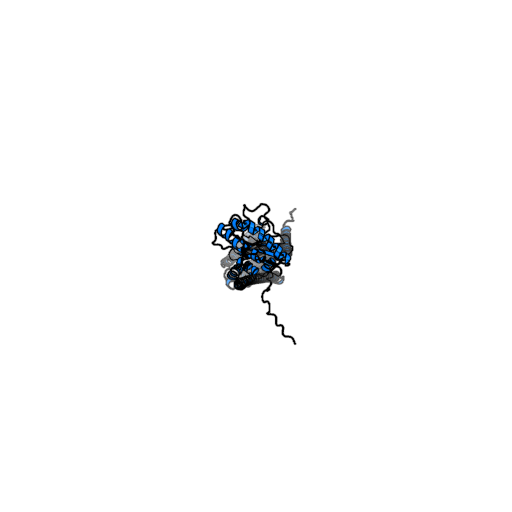TOM 905 C CA . ASP A 1 118 ? -18.235 14.397 37.949 1.00 80.94 118 ASP A CA 1
ATOM 906 C C . ASP A 1 118 ? -18.186 13.016 37.285 1.00 80.94 118 ASP A C 1
ATOM 908 O O . ASP A 1 118 ? -19.136 12.239 37.362 1.00 80.94 118 ASP A O 1
ATOM 912 N N . SER A 1 119 ? -17.075 12.699 36.613 1.00 83.81 119 SER A N 1
ATOM 913 C CA . SER A 1 119 ? -16.852 11.385 36.006 1.00 83.81 119 SER A CA 1
ATOM 914 C C . SER A 1 119 ? -16.606 10.311 37.060 1.00 83.81 119 SER A C 1
ATOM 916 O O . SER A 1 119 ? -17.100 9.197 36.901 1.00 83.81 119 SER A O 1
ATOM 918 N N . ARG A 1 120 ? -15.869 10.646 38.128 1.00 87.75 120 ARG A N 1
ATOM 919 C CA . ARG A 1 120 ? -15.622 9.765 39.274 1.00 87.75 120 ARG A CA 1
ATOM 920 C C . ARG A 1 120 ? -16.925 9.431 39.998 1.00 87.75 120 ARG A C 1
ATOM 922 O O . ARG A 1 120 ? -17.235 8.256 40.162 1.00 87.75 120 ARG A O 1
ATOM 929 N N . ASP A 1 121 ? -17.692 10.445 40.389 1.00 87.38 121 ASP A N 1
ATOM 930 C CA . ASP A 1 121 ? -18.938 10.255 41.142 1.00 87.38 121 ASP A CA 1
ATOM 931 C C . ASP A 1 121 ? -19.965 9.470 40.305 1.00 87.38 121 ASP A C 1
ATOM 933 O O . ASP A 1 121 ? -20.531 8.485 40.773 1.00 87.38 121 ASP A O 1
ATOM 937 N N . ALA A 1 122 ? -20.109 9.805 39.018 1.00 88.50 122 ALA A N 1
ATOM 938 C CA . ALA A 1 122 ? -21.002 9.071 38.128 1.00 88.50 122 ALA A CA 1
ATOM 939 C C . ALA A 1 122 ? -20.576 7.620 37.873 1.00 88.50 122 ALA A C 1
ATOM 941 O O . ALA A 1 122 ? -21.440 6.761 37.704 1.00 88.50 122 ALA A O 1
ATOM 942 N N . PHE A 1 123 ? -19.270 7.338 37.821 1.00 91.88 123 PHE A N 1
ATOM 943 C CA . PHE A 1 123 ? -18.779 5.966 37.727 1.00 91.88 123 PHE A CA 1
ATOM 944 C C . PHE A 1 123 ? -19.214 5.160 38.948 1.00 91.88 123 PHE A C 1
ATOM 946 O O . PHE A 1 123 ? -19.757 4.070 38.784 1.00 91.88 123 PHE A O 1
ATOM 953 N N . VAL A 1 124 ? -19.028 5.704 40.157 1.00 91.88 124 VAL A N 1
ATOM 954 C CA . VAL A 1 124 ? -19.463 5.034 41.388 1.00 91.88 124 VAL A CA 1
ATOM 955 C C . VAL A 1 124 ? -20.960 4.760 41.342 1.00 91.88 124 VAL A C 1
ATOM 957 O O . VAL A 1 124 ? -21.352 3.614 41.532 1.00 91.88 124 VAL A O 1
ATOM 960 N N . ASP A 1 125 ? -21.783 5.771 41.060 1.00 89.50 125 ASP A N 1
ATOM 961 C CA . ASP A 1 125 ? -23.242 5.632 41.089 1.00 89.50 125 ASP A CA 1
ATOM 962 C C . ASP A 1 125 ? -23.734 4.558 40.103 1.00 89.50 125 ASP A C 1
ATOM 964 O O . ASP A 1 125 ? -24.495 3.663 40.475 1.00 89.50 125 ASP A O 1
ATOM 968 N N . VAL A 1 126 ? -23.242 4.598 38.861 1.00 92.62 126 VAL A N 1
ATOM 969 C CA . VAL A 1 126 ? -23.644 3.679 37.785 1.00 92.62 126 VAL A CA 1
ATOM 970 C C . VAL A 1 126 ? -23.153 2.253 38.025 1.00 92.62 126 VAL A C 1
ATOM 972 O O . VAL A 1 126 ? -23.884 1.283 37.807 1.00 92.62 126 VAL A O 1
ATOM 975 N N . VAL A 1 127 ? -21.893 2.092 38.423 1.00 94.94 127 VAL A N 1
ATOM 976 C CA . VAL A 1 127 ? -21.293 0.764 38.585 1.00 94.94 127 VAL A CA 1
ATOM 977 C C . VAL A 1 127 ? -21.805 0.101 39.857 1.00 94.94 127 VAL A C 1
ATOM 979 O O . VAL A 1 127 ? -22.098 -1.094 39.844 1.00 94.94 127 VAL A O 1
ATOM 982 N N . LEU A 1 128 ? -21.972 0.861 40.942 1.00 93.56 128 LEU A N 1
ATOM 983 C CA . LEU A 1 128 ? -22.499 0.334 42.195 1.00 93.56 128 LEU A CA 1
ATOM 984 C C . LEU A 1 128 ? -23.925 -0.200 42.018 1.00 93.56 128 LEU A C 1
ATOM 986 O O . LEU A 1 128 ? -24.211 -1.299 42.487 1.00 93.56 128 LEU A O 1
ATOM 990 N N . GLU A 1 129 ? -24.790 0.529 41.308 1.00 93.06 129 GLU A N 1
ATOM 991 C CA . GLU A 1 129 ? -26.156 0.086 41.006 1.00 93.06 129 GLU A CA 1
ATOM 992 C C . GLU A 1 129 ? -26.168 -1.255 40.248 1.00 93.06 129 GLU A C 1
ATOM 994 O O . GLU A 1 129 ? -26.848 -2.196 40.664 1.00 93.06 129 GLU A O 1
ATOM 999 N N . GLN A 1 130 ? -25.358 -1.380 39.189 1.00 95.62 130 GLN A N 1
ATOM 1000 C CA . GLN A 1 130 ? -25.235 -2.619 38.409 1.00 95.62 130 GLN A CA 1
ATOM 1001 C C . GLN A 1 130 ? -24.715 -3.792 39.258 1.00 95.62 130 GLN A C 1
ATOM 1003 O O . GLN A 1 130 ? -25.249 -4.897 39.185 1.00 95.62 130 GLN A O 1
ATOM 1008 N N . LEU A 1 131 ? -23.699 -3.578 40.102 1.00 94.56 131 LEU A N 1
ATOM 1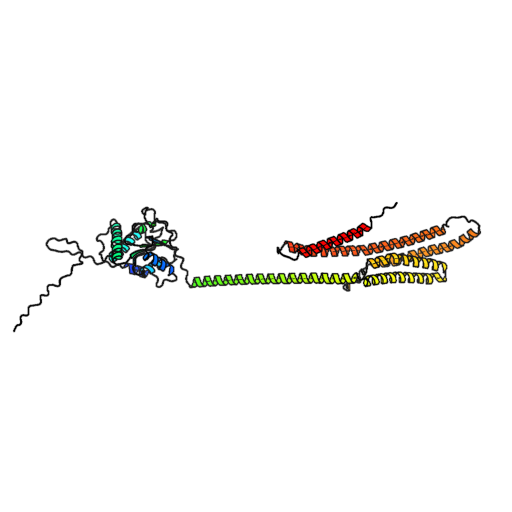009 C CA . LEU A 1 131 ? -23.159 -4.631 40.974 1.00 94.56 131 LEU A CA 1
ATOM 1010 C C . LEU A 1 131 ? -24.173 -5.086 42.038 1.00 94.56 131 LEU A C 1
ATOM 1012 O O . LEU A 1 131 ? -24.254 -6.276 42.356 1.00 94.56 131 LEU A O 1
ATOM 1016 N N . VAL A 1 132 ? -24.961 -4.158 42.588 1.00 92.81 132 VAL A N 1
ATOM 1017 C CA . VAL A 1 132 ? -26.023 -4.484 43.551 1.00 92.81 132 VAL A CA 1
ATOM 1018 C C . VAL A 1 132 ? -27.137 -5.287 42.880 1.00 92.81 132 VAL A C 1
ATOM 1020 O O . VAL A 1 132 ? -27.594 -6.276 43.458 1.00 92.81 132 VAL A O 1
ATOM 1023 N N . GLU A 1 133 ? -27.519 -4.948 41.646 1.00 92.75 133 GLU A N 1
ATOM 1024 C CA . GLU A 1 133 ? -28.462 -5.762 40.873 1.00 92.75 133 GLU A CA 1
ATOM 1025 C C . GLU A 1 133 ? -27.952 -7.203 40.692 1.00 92.75 133 GLU A C 1
ATOM 1027 O O . GLU A 1 133 ? -28.705 -8.155 40.909 1.00 92.75 133 GLU A O 1
ATOM 1032 N N . LEU A 1 134 ? -26.668 -7.390 40.356 1.00 91.75 134 LEU A N 1
ATOM 1033 C CA . LEU A 1 134 ? -26.091 -8.725 40.141 1.00 91.75 134 LEU A CA 1
ATOM 1034 C C . LEU A 1 134 ? -26.117 -9.624 41.381 1.00 91.75 134 LEU A C 1
ATOM 1036 O O . LEU A 1 134 ? -26.077 -10.849 41.238 1.00 91.75 134 LEU A O 1
ATOM 1040 N N . THR A 1 135 ? -26.169 -9.027 42.570 1.00 90.12 135 THR A N 1
ATOM 1041 C CA . THR A 1 135 ? -26.227 -9.735 43.856 1.00 90.12 135 THR A CA 1
ATOM 1042 C C . THR A 1 135 ? -27.652 -9.859 44.403 1.00 90.12 135 THR A C 1
ATOM 1044 O O . THR A 1 135 ? -27.849 -10.526 45.416 1.00 90.12 135 THR A O 1
ATOM 1047 N N . GLY A 1 136 ? -28.654 -9.268 43.735 1.00 84.19 136 GLY A N 1
ATOM 1048 C CA . GLY A 1 136 ? -30.051 -9.264 44.184 1.00 84.19 136 GLY A CA 1
ATOM 1049 C C . GLY A 1 136 ? -30.293 -8.425 45.442 1.00 84.19 136 GLY A C 1
ATOM 1050 O O . GLY A 1 136 ? -31.248 -8.681 46.172 1.00 84.19 136 GLY A O 1
ATOM 1051 N N . GLY A 1 137 ? -29.410 -7.461 45.724 1.00 83.25 137 GLY A N 1
ATOM 1052 C CA . GLY A 1 137 ? -29.447 -6.647 46.936 1.00 83.25 137 GLY A CA 1
ATOM 1053 C C . GLY A 1 137 ? -30.253 -5.351 46.810 1.00 83.25 137 GLY A C 1
ATOM 1054 O O . GLY A 1 137 ? -30.796 -5.005 45.758 1.00 83.25 137 GLY A O 1
ATOM 1055 N N . SER A 1 138 ? -30.283 -4.597 47.909 1.00 82.81 138 SER A N 1
ATOM 1056 C CA . SER A 1 138 ? -30.727 -3.201 47.948 1.00 82.81 138 SER A CA 1
ATOM 1057 C C . SER A 1 138 ? -29.526 -2.251 47.947 1.00 82.81 138 SER A C 1
ATOM 1059 O O . SER A 1 138 ? -28.443 -2.605 48.432 1.00 82.81 138 SER A O 1
ATOM 1061 N N . MET A 1 139 ? -29.712 -1.021 47.455 1.00 82.88 139 MET A N 1
ATOM 1062 C CA . MET A 1 139 ? -28.676 0.012 47.569 1.00 82.88 139 MET A CA 1
ATOM 1063 C C . MET A 1 139 ? -28.299 0.244 49.042 1.00 82.88 139 MET A C 1
ATOM 1065 O O . MET A 1 139 ? -29.187 0.251 49.901 1.00 82.88 139 MET A O 1
ATOM 1069 N N . PRO A 1 140 ? -27.007 0.451 49.360 1.00 76.38 140 PRO A N 1
ATOM 1070 C CA . PRO A 1 140 ? -26.601 0.866 50.697 1.00 76.38 140 PRO A CA 1
ATOM 1071 C C . PRO A 1 140 ? -27.270 2.195 51.080 1.00 76.38 140 PRO A C 1
ATOM 1073 O O . PRO A 1 140 ? -27.225 3.164 50.321 1.00 76.38 140 PRO A O 1
ATOM 1076 N N . GLY A 1 141 ? -27.888 2.255 52.262 1.00 71.50 141 GLY A N 1
ATOM 1077 C CA . GLY A 1 141 ? -28.419 3.508 52.799 1.00 71.50 141 GLY A CA 1
ATOM 1078 C C . GLY A 1 141 ? -27.286 4.458 53.204 1.00 71.50 141 GLY A C 1
ATOM 1079 O O . GLY A 1 141 ? -26.300 4.015 53.784 1.00 71.50 141 GLY A O 1
ATOM 1080 N N . HIS A 1 142 ? -27.444 5.759 52.941 1.00 69.69 142 HIS A N 1
ATOM 1081 C CA . HIS A 1 142 ? -26.503 6.823 53.341 1.00 69.69 142 HIS A CA 1
ATOM 1082 C C . HIS A 1 142 ? -25.069 6.676 52.786 1.00 69.69 142 HIS A C 1
ATOM 1084 O O . HIS A 1 142 ? -24.083 6.761 53.520 1.00 69.69 142 HIS A O 1
ATOM 1090 N N . LEU A 1 143 ? -24.935 6.498 51.469 1.00 79.81 143 LEU A N 1
ATOM 1091 C CA . LEU A 1 143 ? -23.640 6.584 50.786 1.00 79.81 143 LEU A CA 1
ATOM 1092 C C . LEU A 1 143 ? -23.113 8.024 50.813 1.00 79.81 143 LEU A C 1
ATOM 1094 O O . LEU A 1 143 ? -23.744 8.939 50.289 1.00 79.81 143 LEU A O 1
ATOM 1098 N N . THR A 1 144 ? -21.938 8.221 51.408 1.00 81.19 144 THR A N 1
ATOM 1099 C CA . THR A 1 144 ? -21.213 9.499 51.382 1.00 81.19 144 THR A CA 1
ATOM 1100 C C . THR A 1 144 ? -19.988 9.367 50.486 1.00 81.19 144 THR A C 1
ATOM 1102 O O . THR A 1 144 ? -19.482 8.260 50.303 1.00 81.19 144 THR A O 1
ATOM 1105 N N . ARG A 1 145 ? -19.429 10.482 49.996 1.00 78.31 145 ARG A N 1
ATOM 1106 C CA . ARG A 1 145 ? -18.166 10.458 49.228 1.00 78.31 145 ARG A CA 1
ATOM 1107 C C . ARG A 1 145 ? -17.019 9.739 49.950 1.00 78.31 145 ARG A C 1
ATOM 1109 O O . ARG A 1 145 ? -16.155 9.173 49.290 1.00 78.31 145 ARG A O 1
ATOM 1116 N N . ALA A 1 146 ? -17.021 9.744 51.285 1.00 81.06 146 ALA A N 1
ATOM 1117 C CA . ALA A 1 146 ? -16.007 9.079 52.101 1.00 81.06 146 ALA A CA 1
ATOM 1118 C C . ALA A 1 146 ? -16.181 7.550 52.171 1.00 81.06 146 ALA A C 1
ATOM 1120 O O . ALA A 1 146 ? -15.204 6.839 52.379 1.00 81.06 146 ALA A O 1
ATOM 1121 N N . THR A 1 147 ? -17.404 7.035 52.006 1.00 83.75 147 THR A N 1
ATOM 1122 C CA . THR A 1 147 ? -17.716 5.599 52.151 1.00 83.75 147 THR A CA 1
ATOM 1123 C C . THR A 1 147 ? -18.000 4.899 50.822 1.00 83.75 147 THR A C 1
ATOM 1125 O O . THR A 1 147 ? -17.852 3.683 50.721 1.00 83.75 147 THR A O 1
ATOM 1128 N N . GLN A 1 148 ? -18.367 5.661 49.791 1.00 85.56 148 GLN A N 1
ATOM 1129 C CA . GLN A 1 148 ? -18.718 5.195 48.449 1.00 85.56 148 GLN A CA 1
ATOM 1130 C C . GLN A 1 148 ? -17.694 4.228 47.837 1.00 85.56 148 GLN A C 1
ATOM 1132 O O . GLN A 1 148 ? -18.070 3.172 47.335 1.00 85.56 148 GLN A O 1
ATOM 1137 N N . GLU A 1 149 ? -16.405 4.553 47.923 1.00 84.50 149 GLU A N 1
ATOM 1138 C CA . GLU A 1 149 ? -15.334 3.740 47.337 1.00 84.50 149 GLU A CA 1
ATOM 1139 C C . GLU A 1 149 ? -15.181 2.383 48.038 1.00 84.50 149 GLU A C 1
ATOM 1141 O O . GLU A 1 149 ? -15.116 1.346 47.381 1.00 84.50 149 GLU A O 1
ATOM 1146 N N . ALA A 1 150 ? -15.219 2.365 49.373 1.00 85.75 150 ALA A N 1
ATOM 1147 C CA . ALA A 1 150 ? -15.163 1.124 50.143 1.00 85.75 150 ALA A CA 1
ATOM 1148 C C . ALA A 1 150 ? -16.364 0.212 49.838 1.00 85.75 150 ALA A C 1
ATOM 1150 O O . ALA A 1 150 ? -16.206 -1.002 49.693 1.00 85.75 150 ALA A O 1
ATOM 1151 N N . HIS A 1 151 ? -17.559 0.794 49.683 1.00 88.50 151 HIS A N 1
ATOM 1152 C CA . HIS A 1 151 ? -18.746 0.046 49.271 1.00 88.50 151 HIS A CA 1
ATOM 1153 C C . HIS A 1 151 ? -18.623 -0.505 47.848 1.00 88.50 151 HIS A C 1
ATOM 1155 O O . HIS A 1 151 ? -18.970 -1.663 47.625 1.00 88.50 151 HIS A O 1
ATOM 1161 N N . LEU A 1 152 ? -18.102 0.282 46.904 1.00 90.25 152 LEU A N 1
ATOM 1162 C CA . LEU A 1 152 ? -17.867 -0.162 45.532 1.00 90.25 152 LEU A CA 1
ATOM 1163 C C . LEU A 1 152 ? -16.904 -1.359 45.482 1.00 90.25 152 LEU A C 1
ATOM 1165 O O . LEU A 1 152 ? -17.218 -2.372 44.859 1.00 90.25 152 LEU A O 1
ATOM 1169 N N . LEU A 1 153 ? -15.775 -1.279 46.193 1.00 87.31 153 LEU A N 1
ATOM 1170 C CA . LEU A 1 153 ? -14.797 -2.369 46.280 1.00 87.31 153 LEU A CA 1
ATOM 1171 C C . LEU A 1 153 ? -15.398 -3.645 46.881 1.00 87.31 153 LEU A C 1
ATOM 1173 O O . LEU A 1 153 ? -15.205 -4.729 46.331 1.00 87.31 153 LEU A O 1
ATOM 1177 N N . GLY A 1 154 ? -16.177 -3.522 47.962 1.00 88.94 154 GLY A N 1
ATOM 1178 C CA . GLY A 1 154 ? -16.903 -4.658 48.539 1.00 88.94 154 GLY A CA 1
ATOM 1179 C C . GLY A 1 154 ? -17.873 -5.297 47.539 1.00 88.94 154 GLY A C 1
ATOM 1180 O O . GLY A 1 154 ? -17.905 -6.518 47.395 1.00 88.94 154 GLY A O 1
ATOM 1181 N N . ARG A 1 155 ? -18.600 -4.479 46.767 1.00 91.75 155 ARG A N 1
ATOM 1182 C CA . ARG A 1 155 ? -19.562 -4.976 45.773 1.00 91.75 155 ARG A CA 1
ATOM 1183 C C . ARG A 1 155 ? -18.927 -5.651 44.566 1.00 91.75 155 ARG A C 1
ATOM 1185 O O . ARG A 1 155 ? -19.543 -6.569 44.032 1.00 91.75 155 ARG A O 1
ATOM 1192 N N . TYR A 1 156 ? -17.710 -5.284 44.165 1.00 92.19 156 TYR A N 1
ATOM 1193 C CA . TYR A 1 156 ? -16.982 -6.058 43.154 1.00 92.19 156 TYR A CA 1
ATOM 1194 C C . TYR A 1 156 ? -16.726 -7.495 43.615 1.00 92.19 156 TYR A C 1
ATOM 1196 O O . TYR A 1 156 ? -16.922 -8.427 42.836 1.00 92.19 156 TYR A O 1
ATOM 1204 N N . ILE A 1 157 ? -16.325 -7.679 44.877 1.00 91.00 157 ILE A N 1
ATOM 1205 C CA . ILE A 1 157 ? -16.059 -9.004 45.451 1.00 91.00 157 ILE A CA 1
ATOM 1206 C C . ILE A 1 157 ? -17.351 -9.821 45.512 1.00 91.00 157 ILE A C 1
ATOM 1208 O O . ILE A 1 157 ? -17.384 -10.948 45.014 1.00 91.00 157 ILE A O 1
ATOM 1212 N N . ASP A 1 158 ? -18.422 -9.238 46.057 1.00 92.06 158 ASP A N 1
ATOM 1213 C CA . ASP A 1 158 ? -19.721 -9.907 46.175 1.00 92.06 158 ASP A CA 1
ATOM 1214 C C . ASP A 1 158 ? -20.269 -10.330 44.803 1.00 92.06 158 ASP A C 1
ATOM 1216 O O . ASP A 1 158 ? -20.725 -11.464 44.626 1.00 92.06 158 ASP A O 1
ATOM 1220 N N . ALA A 1 159 ? -20.209 -9.428 43.816 1.00 93.75 159 ALA A N 1
ATOM 1221 C CA . ALA A 1 159 ? -20.699 -9.683 42.467 1.00 93.75 159 ALA A CA 1
ATOM 1222 C C . ALA A 1 159 ? -19.856 -10.737 41.743 1.00 93.75 159 ALA A C 1
ATOM 1224 O O . ALA A 1 159 ? -20.421 -11.612 41.087 1.00 93.75 159 ALA A O 1
ATOM 1225 N N . ALA A 1 160 ? -18.528 -10.702 41.887 1.00 92.94 160 ALA A N 1
ATOM 1226 C CA . ALA A 1 160 ? -17.640 -11.703 41.306 1.00 92.94 160 ALA A CA 1
ATOM 1227 C C . ALA A 1 160 ? -17.945 -13.102 41.858 1.00 92.94 160 ALA A C 1
ATOM 1229 O O . ALA A 1 160 ? -18.153 -14.030 41.082 1.00 92.94 160 ALA A O 1
ATOM 1230 N N . GLN A 1 161 ? -18.087 -13.239 43.180 1.00 92.75 161 GLN A N 1
ATOM 1231 C CA . GLN A 1 161 ? -18.468 -14.507 43.811 1.00 92.75 161 GLN A CA 1
ATOM 1232 C C . GLN A 1 161 ? -19.876 -14.964 43.404 1.00 92.75 161 GLN A C 1
ATOM 1234 O O . GLN A 1 161 ? -20.129 -16.156 43.245 1.00 92.75 161 GLN A O 1
ATOM 1239 N N . ALA A 1 162 ? -20.821 -14.033 43.248 1.00 92.56 162 ALA A N 1
ATOM 1240 C CA . ALA A 1 162 ? -22.165 -14.352 42.775 1.00 92.56 162 ALA A CA 1
ATOM 1241 C C . ALA A 1 162 ? -22.177 -14.822 41.312 1.00 92.56 162 ALA A C 1
ATOM 1243 O O . ALA A 1 162 ? -23.000 -15.665 40.957 1.00 92.56 162 ALA A O 1
ATOM 1244 N N . CYS A 1 163 ? -21.297 -14.290 40.462 1.00 93.81 163 CYS A N 1
ATOM 1245 C CA . CYS A 1 163 ? -21.108 -14.781 39.097 1.00 93.81 163 CYS A CA 1
ATOM 1246 C C . CYS A 1 163 ? -20.452 -16.167 39.111 1.00 93.81 163 CYS A C 1
ATOM 1248 O O . CYS A 1 163 ? -20.995 -17.087 38.513 1.00 93.81 163 CYS A O 1
ATOM 1250 N N . GLU A 1 164 ? -19.388 -16.359 39.892 1.00 91.94 164 GLU A N 1
ATOM 1251 C CA . GLU A 1 164 ? -18.678 -17.641 40.003 1.00 91.94 164 GLU A CA 1
ATOM 1252 C C . GLU A 1 164 ? -19.603 -18.778 40.470 1.00 91.94 164 GLU A C 1
ATOM 1254 O O . GLU A 1 164 ? -19.614 -19.857 39.883 1.00 91.94 164 GLU A O 1
ATOM 1259 N N . ARG A 1 165 ? -20.483 -18.522 41.452 1.00 92.56 165 ARG A N 1
ATOM 1260 C CA . ARG A 1 165 ? -21.517 -19.487 41.885 1.00 92.56 165 ARG A CA 1
ATOM 1261 C C . ARG A 1 165 ? -22.516 -19.871 40.787 1.00 92.56 165 ARG A C 1
ATOM 1263 O O . ARG A 1 165 ? -23.195 -20.884 40.929 1.00 92.56 165 ARG A O 1
ATOM 1270 N N . ARG A 1 166 ? -22.650 -19.051 39.744 1.00 93.00 166 ARG A N 1
ATOM 1271 C CA . ARG A 1 166 ? -23.522 -19.274 38.581 1.00 93.00 166 ARG A CA 1
ATOM 1272 C C . ARG A 1 166 ? -22.760 -19.801 37.360 1.00 93.00 166 ARG A C 1
ATOM 1274 O O . ARG A 1 166 ? -23.356 -19.862 36.292 1.00 93.00 166 ARG A O 1
ATOM 1281 N N . ASP A 1 167 ? -21.485 -20.164 37.514 1.00 92.38 167 ASP A N 1
ATOM 1282 C CA . ASP A 1 167 ? -20.587 -20.509 36.400 1.00 92.38 167 ASP A CA 1
ATOM 1283 C C . ASP A 1 167 ? -20.480 -19.371 35.360 1.00 92.38 167 ASP A C 1
ATOM 1285 O O . ASP A 1 167 ? -20.343 -19.570 34.155 1.00 92.38 167 ASP A O 1
ATOM 1289 N N . GLU A 1 168 ? -20.586 -18.131 35.844 1.00 94.19 168 GLU A N 1
ATOM 1290 C CA . GLU A 1 168 ? -20.436 -16.912 35.061 1.00 94.19 168 GLU A CA 1
ATOM 1291 C C . GLU A 1 168 ? -19.187 -16.150 35.504 1.00 94.19 168 GLU A C 1
ATOM 1293 O O . GLU A 1 168 ? -18.784 -16.170 36.669 1.00 94.19 168 GLU A O 1
ATOM 1298 N N . ARG A 1 169 ? -18.606 -15.377 34.591 1.00 93.75 169 ARG A N 1
ATOM 1299 C CA . ARG A 1 169 ? -17.490 -14.481 34.884 1.00 93.75 169 ARG A CA 1
ATOM 1300 C C . ARG A 1 169 ? -17.930 -13.027 34.846 1.00 93.75 169 ARG A C 1
ATOM 1302 O O . ARG A 1 169 ? -18.522 -12.576 33.866 1.00 93.75 169 ARG A O 1
ATOM 1309 N N . LEU A 1 170 ? -17.577 -12.278 35.889 1.00 95.50 170 LEU A N 1
ATOM 1310 C CA . LEU A 1 170 ? -17.784 -10.835 35.933 1.00 95.50 170 LEU A CA 1
ATOM 1311 C C . LEU A 1 170 ? -16.786 -10.121 35.009 1.00 95.50 170 LEU A C 1
ATOM 1313 O O . LEU A 1 170 ? -15.576 -10.359 35.073 1.00 95.50 170 LEU A O 1
ATOM 1317 N N . VAL A 1 171 ? -17.284 -9.215 34.172 1.00 96.38 171 VAL A N 1
ATOM 1318 C CA . VAL A 1 171 ? -16.467 -8.372 33.295 1.00 96.38 171 VAL A CA 1
ATOM 1319 C C . VAL A 1 171 ? -16.874 -6.915 33.454 1.00 96.38 171 VAL A C 1
ATOM 1321 O O . VAL A 1 171 ? -18.038 -6.573 33.278 1.00 96.38 171 VAL A O 1
ATOM 1324 N N . LEU A 1 172 ? -15.911 -6.047 33.754 1.00 96.56 172 LEU A N 1
ATOM 1325 C CA . LEU A 1 172 ? -16.108 -4.601 33.776 1.00 96.56 172 LEU A CA 1
ATOM 1326 C C . LEU A 1 172 ? -15.627 -3.990 32.457 1.00 96.56 172 LEU A C 1
ATOM 1328 O O . LEU A 1 172 ? -14.451 -4.105 32.117 1.00 96.56 172 LEU A O 1
ATOM 1332 N N . VAL A 1 173 ? -16.510 -3.310 31.733 1.00 97.19 173 VAL A N 1
ATOM 1333 C CA . VAL A 1 173 ? -16.177 -2.569 30.509 1.00 97.19 173 VAL A CA 1
ATOM 1334 C C . VAL A 1 173 ? -16.209 -1.076 30.808 1.00 97.19 173 VAL A C 1
ATOM 1336 O O . VAL A 1 173 ? -17.247 -0.550 31.199 1.00 97.19 173 VAL A O 1
ATOM 1339 N N . VAL A 1 174 ? -15.093 -0.379 30.603 1.00 94.94 174 VAL A N 1
ATOM 1340 C CA . VAL A 1 174 ? -15.011 1.078 30.781 1.00 94.94 174 VAL A CA 1
ATOM 1341 C C . VAL A 1 174 ? -14.540 1.720 29.488 1.00 94.94 174 VAL A C 1
ATOM 1343 O O . VAL A 1 174 ? -13.431 1.451 29.036 1.00 94.94 174 VAL A O 1
ATOM 1346 N N . ASP A 1 175 ? -15.364 2.579 28.901 1.00 92.69 175 ASP A N 1
ATOM 1347 C CA . ASP A 1 175 ? -15.031 3.334 27.691 1.00 92.69 175 ASP A CA 1
ATOM 1348 C C . ASP A 1 175 ? -14.873 4.828 27.990 1.00 92.69 175 ASP A C 1
ATOM 1350 O O . ASP A 1 175 ? -15.561 5.381 28.851 1.00 92.69 175 ASP A O 1
ATOM 1354 N N . GLY A 1 176 ? -13.990 5.491 27.245 1.00 84.44 176 GLY A N 1
ATOM 1355 C CA . GLY A 1 176 ? -13.798 6.939 27.319 1.00 84.44 176 GLY A CA 1
ATOM 1356 C C . GLY A 1 176 ? -12.852 7.403 28.429 1.00 84.44 176 GLY A C 1
ATOM 1357 O O . GLY A 1 176 ? -13.031 8.497 28.968 1.00 84.44 176 GLY A O 1
ATOM 1358 N N . LEU A 1 177 ? -11.840 6.599 28.779 1.00 83.75 177 LEU A N 1
ATOM 1359 C CA . LEU A 1 177 ? -10.732 7.085 29.607 1.00 83.75 177 LEU A CA 1
ATOM 1360 C C . LEU A 1 177 ? -9.805 7.973 28.756 1.00 83.75 177 LEU A C 1
ATOM 1362 O O . LEU A 1 177 ? -9.018 7.488 27.940 1.00 83.75 177 LEU A O 1
ATOM 1366 N N . ASP A 1 178 ? -9.896 9.283 28.972 1.00 76.25 178 ASP A N 1
ATOM 1367 C CA . ASP A 1 178 ? -9.085 10.325 28.343 1.00 76.25 178 ASP A CA 1
ATOM 1368 C C . ASP A 1 178 ? -8.009 10.809 29.326 1.00 76.25 178 ASP A C 1
ATOM 1370 O O . ASP A 1 178 ? -8.296 11.259 30.441 1.00 76.25 178 ASP A O 1
ATOM 1374 N N . ALA A 1 179 ? -6.751 10.779 28.872 1.00 64.75 179 ALA A N 1
ATOM 1375 C CA . ALA A 1 179 ? -5.582 11.244 29.616 1.00 64.75 179 ALA A CA 1
ATOM 1376 C C . ALA A 1 179 ? -5.693 12.717 30.065 1.00 64.75 179 ALA A C 1
ATOM 1378 O O . ALA A 1 179 ? -5.001 13.126 30.994 1.00 64.75 179 ALA A O 1
ATOM 1379 N N . ARG A 1 180 ? -6.532 13.524 29.400 1.00 65.12 180 ARG A N 1
ATOM 1380 C CA . ARG A 1 180 ? -6.676 14.966 29.645 1.00 65.12 180 ARG A CA 1
ATOM 1381 C C . ARG A 1 180 ? -7.816 15.344 30.588 1.00 65.12 180 ARG A C 1
ATOM 1383 O O . ARG A 1 180 ? -7.797 16.470 31.077 1.00 65.12 180 ARG A O 1
ATOM 1390 N N . ARG A 1 181 ? -8.828 14.488 30.783 1.00 64.19 181 ARG A N 1
ATOM 1391 C CA . ARG A 1 181 ? -10.112 14.910 31.390 1.00 64.19 181 ARG A CA 1
ATOM 1392 C C . ARG A 1 181 ? -10.599 14.070 32.564 1.00 64.19 181 ARG A C 1
ATOM 1394 O O . ARG A 1 181 ? -11.254 14.618 33.440 1.00 64.19 181 ARG A O 1
ATOM 1401 N N . ASN A 1 182 ? -10.332 12.769 32.581 1.00 64.25 182 ASN A N 1
ATOM 1402 C CA . ASN A 1 182 ? -10.870 11.857 33.601 1.00 64.25 182 ASN A CA 1
ATOM 1403 C C . ASN A 1 182 ? -9.906 10.711 33.945 1.00 64.25 182 ASN A C 1
ATOM 1405 O O . ASN A 1 182 ? -10.317 9.699 34.520 1.00 64.25 182 ASN A O 1
ATOM 1409 N N . ALA A 1 183 ? -8.634 10.869 33.567 1.00 63.88 183 ALA A N 1
ATOM 1410 C CA . ALA A 1 183 ? -7.623 9.832 33.655 1.00 63.88 183 ALA A CA 1
ATOM 1411 C C . ALA A 1 183 ? -7.445 9.317 35.082 1.00 63.88 183 ALA A C 1
ATOM 1413 O O . ALA A 1 183 ? -7.472 8.107 35.261 1.00 63.88 183 ALA A O 1
ATOM 1414 N N . SER A 1 184 ? -7.273 10.198 36.074 1.00 72.38 184 SER A N 1
ATOM 1415 C CA . SER A 1 184 ? -7.078 9.792 37.471 1.00 72.38 184 SER A CA 1
ATOM 1416 C C . SER A 1 184 ? -8.416 9.424 38.115 1.00 72.38 184 SER A C 1
ATOM 1418 O O . SER A 1 184 ? -8.536 8.340 38.684 1.00 72.38 184 SER A O 1
ATOM 1420 N N . GLY A 1 185 ? -9.459 10.231 37.922 1.00 80.75 185 GLY A N 1
ATOM 1421 C CA . GLY A 1 185 ? -10.752 10.070 38.590 1.00 80.75 185 GLY A CA 1
ATOM 1422 C C . GLY A 1 185 ? -11.384 8.683 38.446 1.00 80.75 185 GLY A C 1
ATOM 1423 O O . GLY A 1 185 ? -11.706 8.056 39.450 1.00 80.75 185 GLY A O 1
ATOM 1424 N N . VAL A 1 186 ? -11.551 8.178 37.219 1.00 87.62 186 VAL A N 1
ATOM 1425 C CA . VAL A 1 186 ? -12.158 6.848 37.009 1.00 87.62 186 VAL A CA 1
ATOM 1426 C C . VAL A 1 186 ? -11.127 5.732 37.167 1.00 87.62 186 VAL A C 1
ATOM 1428 O O . VAL A 1 186 ? -11.446 4.694 37.741 1.00 87.62 186 VAL A O 1
ATOM 1431 N N . ALA A 1 187 ? -9.887 5.919 36.697 1.00 87.81 187 ALA A N 1
ATOM 1432 C CA . ALA A 1 187 ? -8.903 4.837 36.733 1.00 87.81 187 ALA A CA 1
ATOM 1433 C C . ALA A 1 187 ? -8.479 4.455 38.158 1.00 87.81 187 ALA A C 1
ATOM 1435 O O . ALA A 1 187 ? -8.161 3.292 38.388 1.00 87.81 187 ALA A O 1
ATOM 1436 N N . THR A 1 188 ? -8.487 5.400 39.106 1.00 87.06 188 THR A N 1
ATOM 1437 C CA . THR A 1 188 ? -8.180 5.139 40.526 1.00 87.06 188 THR A CA 1
ATOM 1438 C C . THR A 1 188 ? -9.239 4.302 41.235 1.00 87.06 188 THR A C 1
ATOM 1440 O O . THR A 1 188 ? -8.912 3.618 42.198 1.00 87.06 188 THR A O 1
ATOM 1443 N N . LEU A 1 189 ? -10.479 4.302 40.737 1.00 88.94 189 LEU A N 1
ATOM 1444 C CA . LEU A 1 189 ? -11.574 3.483 41.265 1.00 88.94 189 LEU A CA 1
ATOM 1445 C C . LEU A 1 189 ? -11.600 2.062 40.691 1.00 88.94 189 LEU A C 1
ATOM 1447 O O . LEU A 1 189 ? -12.436 1.246 41.092 1.00 88.94 189 LEU A O 1
ATOM 1451 N N . LEU A 1 190 ? -10.732 1.765 39.721 1.00 90.50 190 LEU A N 1
ATOM 1452 C CA . LEU A 1 190 ? -10.636 0.427 39.161 1.00 90.50 190 LEU A CA 1
ATOM 1453 C C . LEU A 1 190 ? -9.925 -0.497 40.161 1.00 90.50 190 LEU A C 1
ATOM 1455 O O . LEU A 1 190 ? -8.931 -0.106 40.769 1.00 90.50 190 LEU A O 1
ATOM 1459 N N . PRO A 1 191 ? -10.429 -1.724 40.360 1.00 85.88 191 PRO A N 1
ATOM 1460 C CA . PRO A 1 191 ? -9.906 -2.630 41.377 1.00 85.88 191 PRO A CA 1
ATOM 1461 C C . PRO A 1 191 ? -8.478 -3.092 41.055 1.00 85.88 191 PRO A C 1
ATOM 1463 O O . PRO A 1 191 ? -8.207 -3.671 39.998 1.00 85.88 191 PRO A O 1
ATOM 1466 N N . ASP A 1 192 ? -7.565 -2.913 42.007 1.00 84.19 192 ASP A N 1
ATOM 1467 C CA . ASP A 1 192 ? -6.174 -3.363 41.903 1.00 84.19 192 ASP A CA 1
ATOM 1468 C C . ASP A 1 192 ? -6.050 -4.896 41.995 1.00 84.19 192 ASP A C 1
ATOM 1470 O O . ASP A 1 192 ? -5.176 -5.500 41.366 1.00 84.19 192 ASP A O 1
ATOM 1474 N N . ARG A 1 193 ? -6.954 -5.529 42.750 1.00 80.12 193 ARG A N 1
ATOM 1475 C CA . ARG A 1 193 ? -7.080 -6.978 42.918 1.00 80.12 193 ARG A CA 1
ATOM 1476 C C . ARG A 1 193 ? -8.445 -7.453 42.442 1.00 80.12 193 ARG A C 1
ATOM 1478 O O . ARG A 1 193 ? -9.463 -7.220 43.085 1.00 80.12 193 ARG A O 1
ATOM 1485 N N . LEU A 1 194 ? -8.442 -8.182 41.332 1.00 81.88 194 LEU A N 1
ATOM 1486 C CA . LEU A 1 194 ? -9.621 -8.866 40.812 1.00 81.88 194 LEU A CA 1
ATOM 1487 C C . LEU A 1 194 ? -9.740 -10.266 41.420 1.00 81.88 194 LEU A C 1
ATOM 1489 O O . LEU A 1 194 ? -8.780 -11.036 41.409 1.00 81.88 194 LEU A O 1
ATOM 1493 N N . VAL A 1 195 ? -10.924 -10.592 41.937 1.00 81.88 195 VAL A N 1
ATOM 1494 C CA . VAL A 1 195 ? -11.269 -11.914 42.489 1.00 81.88 195 VAL A CA 1
ATOM 1495 C C . VAL A 1 195 ? -12.186 -12.680 41.528 1.00 81.88 195 VAL A C 1
ATOM 1497 O O . VAL A 1 195 ? -12.748 -12.083 40.607 1.00 81.88 195 VAL A O 1
ATOM 1500 N N . GLY A 1 196 ? -12.325 -13.998 41.709 1.00 80.44 196 GLY A N 1
ATOM 1501 C CA . GLY A 1 196 ? -13.282 -14.821 40.949 1.00 80.44 196 GLY A CA 1
ATOM 1502 C C . GLY A 1 196 ? -13.068 -14.789 39.431 1.00 80.44 196 GLY A C 1
ATOM 1503 O O . GLY A 1 196 ? -14.022 -14.777 38.662 1.00 80.44 196 GLY A O 1
ATOM 1504 N N . GLY A 1 197 ? -11.815 -14.644 38.982 1.00 84.56 197 GLY A N 1
ATOM 1505 C CA . GLY A 1 197 ? -11.488 -14.564 37.556 1.00 84.56 197 GLY A CA 1
ATOM 1506 C C . GLY A 1 197 ? -12.011 -13.314 36.837 1.00 84.56 197 GLY A C 1
ATOM 1507 O O . GLY A 1 197 ? -11.993 -13.307 35.605 1.00 84.56 197 GLY A O 1
ATOM 1508 N N . THR A 1 198 ? -12.453 -12.278 37.562 1.00 91.19 198 THR A N 1
ATOM 1509 C CA . THR A 1 198 ? -12.987 -11.031 36.986 1.00 91.19 198 THR A CA 1
ATOM 1510 C C . THR A 1 198 ? -12.029 -10.438 35.949 1.00 91.19 198 THR A C 1
ATOM 1512 O O . THR A 1 198 ? -10.808 -10.465 36.130 1.00 91.19 198 THR A O 1
ATOM 1515 N N . ARG A 1 199 ? -12.578 -9.888 34.860 1.00 93.56 199 ARG A N 1
ATOM 1516 C CA . ARG A 1 199 ? -11.806 -9.202 33.811 1.00 93.56 199 ARG A CA 1
ATOM 1517 C C . ARG A 1 199 ? -12.227 -7.744 33.683 1.00 93.56 199 ARG A C 1
ATOM 1519 O O . ARG A 1 199 ? -13.379 -7.401 33.927 1.00 93.56 199 ARG A O 1
ATOM 1526 N N . VAL A 1 200 ? -11.304 -6.891 33.253 1.00 94.62 200 VAL A N 1
ATOM 1527 C CA . VAL A 1 200 ? -11.570 -5.479 32.966 1.00 94.62 200 VAL A CA 1
ATOM 1528 C C . VAL A 1 200 ? -11.144 -5.163 31.537 1.00 94.62 200 VAL A C 1
ATOM 1530 O O . VAL A 1 200 ? -10.005 -5.423 31.151 1.00 94.62 200 VAL A O 1
ATOM 1533 N N . VAL A 1 201 ? -12.051 -4.587 30.753 1.00 95.19 201 VAL A N 1
ATOM 1534 C CA . VAL A 1 201 ? -11.808 -4.105 29.390 1.00 95.19 201 VAL A CA 1
ATOM 1535 C C . VAL A 1 201 ? -11.866 -2.584 29.399 1.00 95.19 201 VAL A C 1
ATOM 1537 O O . VAL A 1 201 ? -12.863 -2.007 29.825 1.00 95.19 201 VAL A O 1
ATOM 1540 N N . LEU A 1 202 ? -10.809 -1.934 28.915 1.00 94.00 202 LEU A N 1
ATOM 1541 C CA . LEU A 1 202 ? -10.708 -0.476 28.881 1.00 94.00 202 LEU A CA 1
ATOM 1542 C C . LEU A 1 202 ? -10.610 0.050 27.453 1.00 94.00 202 LEU A C 1
ATOM 1544 O O . LEU A 1 202 ? -9.722 -0.374 26.717 1.00 94.00 202 LEU A O 1
ATOM 1548 N N . GLY A 1 203 ? -11.460 1.010 27.097 1.00 93.38 203 GLY A N 1
ATOM 1549 C CA . GLY A 1 203 ? -11.341 1.847 25.907 1.00 93.38 203 GLY A CA 1
ATOM 1550 C C . GLY A 1 203 ? -10.677 3.180 26.249 1.00 93.38 203 GLY A C 1
ATOM 1551 O O . GLY A 1 203 ? -11.207 3.959 27.046 1.00 93.38 203 GLY A O 1
ATOM 1552 N N . THR A 1 204 ? -9.510 3.442 25.662 1.00 90.88 204 THR A N 1
ATOM 1553 C CA . THR A 1 204 ? -8.737 4.671 25.887 1.00 90.88 204 THR A CA 1
ATOM 1554 C C . THR A 1 204 ? -8.373 5.359 24.572 1.00 90.88 204 THR A C 1
ATOM 1556 O O . THR A 1 204 ? -8.309 4.730 23.510 1.00 90.88 204 THR A O 1
ATOM 1559 N N . ASP A 1 205 ? -8.053 6.647 24.648 1.00 88.38 205 ASP A N 1
ATOM 1560 C CA . ASP A 1 205 ? -7.468 7.377 23.520 1.00 88.38 205 ASP A CA 1
ATOM 1561 C C . ASP A 1 205 ? -6.034 6.908 23.214 1.00 88.38 205 ASP A C 1
ATOM 1563 O O . ASP A 1 205 ? -5.336 6.352 24.071 1.00 88.38 205 ASP A O 1
ATOM 1567 N N . LEU A 1 206 ? -5.579 7.151 21.978 1.00 87.25 206 LEU A N 1
ATOM 1568 C CA . LEU A 1 206 ? -4.202 6.865 21.560 1.00 87.25 206 LEU A CA 1
ATOM 1569 C C . LEU A 1 206 ? -3.178 7.530 22.485 1.00 87.25 206 LEU A C 1
ATOM 1571 O O . LEU A 1 206 ? -3.195 8.746 22.691 1.00 87.25 206 LEU A O 1
ATOM 1575 N N . GLY A 1 207 ? -2.226 6.735 22.973 1.00 81.44 207 GLY A N 1
ATOM 1576 C CA . GLY A 1 207 ? -1.141 7.225 23.821 1.00 81.44 207 GLY A CA 1
ATOM 1577 C C . GLY A 1 207 ? -1.557 7.549 25.257 1.00 81.44 207 GLY A C 1
ATOM 1578 O O . GLY A 1 207 ? -0.803 8.236 25.955 1.00 81.44 207 GLY A O 1
ATOM 1579 N N . TRP A 1 208 ? -2.718 7.060 25.708 1.00 85.50 208 TRP A N 1
ATOM 1580 C CA . TRP A 1 208 ? -3.125 7.141 27.107 1.00 85.50 208 TRP A CA 1
ATOM 1581 C C . TRP A 1 208 ? -2.053 6.540 28.026 1.00 85.50 208 TRP A C 1
ATOM 1583 O O . TRP A 1 208 ? -1.484 5.477 27.757 1.00 85.50 208 TRP A O 1
ATOM 1593 N N . ARG A 1 209 ? -1.771 7.232 29.133 1.00 82.81 209 ARG A N 1
ATOM 1594 C CA . ARG A 1 209 ? -0.818 6.791 30.154 1.00 82.81 209 ARG A CA 1
ATOM 1595 C C . ARG A 1 209 ? -1.538 6.624 31.477 1.00 82.81 209 ARG A C 1
ATOM 1597 O O . ARG A 1 209 ? -2.343 7.472 31.850 1.00 82.81 209 ARG A O 1
ATOM 1604 N N . ALA A 1 210 ? -1.178 5.563 32.190 1.00 83.56 210 ALA A N 1
ATOM 1605 C CA . ALA A 1 210 ? -1.667 5.321 33.533 1.00 83.56 210 ALA A CA 1
ATOM 1606 C C . ALA A 1 210 ? -1.342 6.520 34.452 1.00 83.56 210 ALA A C 1
ATOM 1608 O O . ALA A 1 210 ? -0.192 6.980 34.451 1.00 83.56 210 ALA A O 1
ATOM 1609 N N . PRO A 1 211 ? -2.322 7.020 35.222 1.00 85.50 211 PRO A N 1
ATOM 1610 C CA . PRO A 1 211 ? -2.118 8.086 36.197 1.00 85.50 211 PRO A CA 1
ATOM 1611 C C . PRO A 1 211 ? -1.027 7.782 37.237 1.00 85.50 211 PRO A C 1
ATOM 1613 O O . PRO A 1 211 ? -0.807 6.632 37.634 1.00 85.50 211 PRO A O 1
ATOM 1616 N N . ALA A 1 212 ? -0.327 8.829 37.684 1.00 82.44 212 ALA A N 1
ATOM 1617 C CA . ALA A 1 212 ? 0.821 8.727 38.594 1.00 82.44 212 ALA A CA 1
ATOM 1618 C C . ALA A 1 212 ? 0.442 8.484 40.067 1.00 82.44 212 ALA A C 1
ATOM 1620 O O . ALA A 1 212 ? 1.302 8.121 40.869 1.00 82.44 212 ALA A O 1
ATOM 1621 N N . ASP A 1 213 ? -0.827 8.654 40.408 1.00 83.88 213 ASP A N 1
ATOM 1622 C CA . ASP A 1 213 ? -1.450 8.423 41.712 1.00 83.88 213 ASP A CA 1
ATOM 1623 C C . ASP A 1 213 ? -1.943 6.978 41.906 1.00 83.88 213 ASP A C 1
ATOM 1625 O O . ASP A 1 213 ? -2.200 6.568 43.035 1.00 83.88 213 ASP A O 1
ATOM 1629 N N . LEU A 1 214 ? -1.990 6.159 40.846 1.00 86.25 214 LEU A N 1
ATOM 1630 C CA . LEU A 1 214 ? -2.306 4.731 40.974 1.00 86.25 214 LEU A CA 1
ATOM 1631 C C . LEU A 1 214 ? -1.303 4.005 41.894 1.00 86.25 214 LEU A C 1
ATOM 1633 O O . LEU A 1 214 ? -0.108 4.291 41.822 1.00 86.25 214 LEU A O 1
ATOM 1637 N N . PRO A 1 215 ? -1.706 2.997 42.684 1.00 85.38 215 PRO A N 1
ATOM 1638 C CA . PRO A 1 215 ? -0.763 2.194 43.460 1.00 85.38 215 PRO A CA 1
ATOM 1639 C C . PRO A 1 215 ? 0.346 1.576 42.581 1.00 85.38 215 PRO A C 1
ATOM 1641 O O . PRO A 1 215 ? 0.064 1.140 41.462 1.00 85.38 215 PRO A O 1
ATOM 1644 N N . PRO A 1 216 ? 1.607 1.457 43.051 1.00 83.62 216 PRO A N 1
ATOM 1645 C CA . PRO A 1 216 ? 2.714 0.939 42.236 1.00 83.62 216 PRO A CA 1
ATOM 1646 C C . PRO A 1 216 ? 2.494 -0.461 41.649 1.00 83.62 216 PRO A C 1
ATOM 1648 O O . PRO A 1 216 ? 3.047 -0.772 40.599 1.00 83.62 216 PRO A O 1
ATOM 1651 N N . ARG A 1 217 ? 1.691 -1.296 42.320 1.00 84.50 217 ARG A N 1
ATOM 1652 C CA . ARG A 1 217 ? 1.356 -2.667 41.899 1.00 84.50 217 ARG A CA 1
ATOM 1653 C C . ARG A 1 217 ? 0.047 -2.764 41.108 1.00 84.50 217 ARG A C 1
ATOM 1655 O O . ARG A 1 217 ? -0.404 -3.872 40.840 1.00 84.50 217 ARG A O 1
ATOM 1662 N N . HIS A 1 218 ? -0.572 -1.636 40.760 1.00 87.44 218 HIS A N 1
ATOM 1663 C CA . HIS A 1 218 ? -1.830 -1.638 40.024 1.00 87.44 218 HIS A CA 1
ATOM 1664 C C . HIS A 1 218 ? -1.630 -2.232 38.616 1.00 87.44 218 HIS A C 1
ATOM 1666 O O . HIS A 1 218 ? -0.720 -1.780 37.914 1.00 87.44 218 HIS A O 1
ATOM 1672 N N . PRO A 1 219 ? -2.478 -3.170 38.146 1.00 86.88 219 PRO A N 1
ATOM 1673 C CA . PRO A 1 219 ? -2.328 -3.800 36.828 1.00 86.88 219 PRO A CA 1
ATOM 1674 C C . PRO A 1 219 ? -2.259 -2.810 35.657 1.00 86.88 219 PRO A C 1
ATOM 1676 O O . PRO A 1 219 ? -1.569 -3.052 34.676 1.00 86.88 219 PRO A O 1
ATOM 1679 N N . LEU A 1 220 ? -2.914 -1.652 35.773 1.00 86.19 220 LEU A N 1
ATOM 1680 C CA . LEU A 1 220 ? -2.846 -0.580 34.765 1.00 86.19 220 LEU A CA 1
ATOM 1681 C C . LEU A 1 220 ? -1.474 0.076 34.607 1.00 86.19 220 LEU A C 1
ATOM 1683 O O . LEU A 1 220 ? -1.233 0.714 33.586 1.00 86.19 220 LEU A O 1
ATOM 1687 N N . ARG A 1 221 ? -0.581 -0.057 35.595 1.00 83.75 221 ARG A N 1
ATOM 1688 C CA . ARG A 1 221 ? 0.813 0.386 35.466 1.00 83.75 221 ARG A CA 1
ATOM 1689 C C . ARG A 1 221 ? 1.674 -0.608 34.697 1.00 83.75 221 ARG A C 1
ATOM 1691 O O . ARG A 1 221 ? 2.779 -0.242 34.289 1.00 83.75 221 ARG A O 1
ATOM 1698 N N . ASP A 1 222 ? 1.198 -1.838 34.517 1.00 79.81 222 ASP A N 1
ATOM 1699 C CA . ASP A 1 222 ? 1.905 -2.821 33.714 1.00 79.81 222 ASP A CA 1
ATOM 1700 C C . ASP A 1 222 ? 1.987 -2.335 32.261 1.00 79.81 222 ASP A C 1
ATOM 1702 O O . ASP A 1 222 ? 1.033 -1.805 31.689 1.00 79.81 222 ASP A O 1
ATOM 1706 N N . ARG A 1 223 ? 3.156 -2.501 31.646 1.00 68.00 223 ARG A N 1
ATOM 1707 C CA . ARG A 1 223 ? 3.446 -2.019 30.289 1.00 68.00 223 ARG A CA 1
ATOM 1708 C C . ARG A 1 223 ? 2.968 -3.008 29.230 1.00 68.00 223 ARG A C 1
ATOM 1710 O O . ARG A 1 223 ? 3.621 -3.177 28.196 1.00 68.00 223 ARG A O 1
ATOM 1717 N N . THR A 1 224 ? 1.834 -3.658 29.466 1.00 74.06 224 THR A N 1
ATOM 1718 C CA . THR A 1 224 ? 1.193 -4.480 28.446 1.00 74.06 224 THR A CA 1
ATOM 1719 C C . THR A 1 224 ? 0.817 -3.597 27.260 1.00 74.06 224 THR A C 1
ATOM 1721 O O . THR A 1 224 ? 0.277 -2.491 27.398 1.00 74.06 224 THR A O 1
ATOM 1724 N N . ARG A 1 225 ? 1.196 -4.055 26.060 1.00 82.25 225 ARG A N 1
ATOM 1725 C CA . ARG A 1 225 ? 0.906 -3.315 24.833 1.00 82.25 225 ARG A CA 1
ATOM 1726 C C . ARG A 1 225 ? -0.613 -3.253 24.649 1.00 82.25 225 ARG A C 1
ATOM 1728 O O . ARG A 1 225 ? -1.252 -4.303 24.698 1.00 82.25 225 ARG A O 1
ATOM 1735 N N . PRO A 1 226 ? -1.179 -2.058 24.426 1.00 88.50 226 PRO A N 1
ATOM 1736 C CA . PRO A 1 226 ? -2.602 -1.924 24.169 1.00 88.50 226 PRO A CA 1
ATOM 1737 C C . PRO A 1 226 ? -2.953 -2.555 22.820 1.00 88.50 226 PRO A C 1
ATOM 1739 O O . PRO A 1 226 ? -2.144 -2.564 21.885 1.00 88.50 226 PRO A O 1
ATOM 1742 N N . HIS A 1 227 ? -4.180 -3.048 22.703 1.00 91.25 227 HIS A N 1
ATOM 1743 C CA . HIS A 1 227 ? -4.745 -3.446 21.424 1.00 91.25 227 HIS A CA 1
ATOM 1744 C C . HIS A 1 227 ? -5.160 -2.199 20.650 1.00 91.25 227 HIS A C 1
ATOM 1746 O O . HIS A 1 227 ? -6.012 -1.438 21.095 1.00 91.25 227 HIS A O 1
ATOM 1752 N N . LEU A 1 228 ? -4.551 -1.986 19.487 1.00 93.56 228 LEU A N 1
ATOM 1753 C CA . LEU A 1 228 ? -4.909 -0.867 18.625 1.00 93.56 228 LEU A CA 1
ATOM 1754 C C . LEU A 1 228 ? -6.175 -1.202 17.839 1.00 93.56 228 LEU A C 1
ATOM 1756 O O . LEU A 1 228 ? -6.209 -2.198 17.113 1.00 93.56 228 LEU A O 1
ATOM 1760 N N . LEU A 1 229 ? -7.188 -0.348 17.955 1.00 92.00 229 LEU A N 1
ATOM 1761 C CA . LEU A 1 229 ? -8.377 -0.397 17.119 1.00 92.00 229 LEU A CA 1
ATOM 1762 C C . LEU A 1 229 ? -8.095 0.361 15.811 1.00 92.00 229 LEU A C 1
ATOM 1764 O O . LEU A 1 229 ? -7.880 1.580 15.846 1.00 92.00 229 LEU A O 1
ATOM 1768 N N . PRO A 1 230 ? -8.080 -0.318 14.650 1.00 88.44 230 PRO A N 1
ATOM 1769 C CA . PRO A 1 230 ? -7.873 0.358 13.380 1.00 88.44 230 PRO A CA 1
ATOM 1770 C C . PRO A 1 230 ? -9.019 1.342 13.086 1.00 88.44 230 PRO A C 1
ATOM 1772 O O . PRO A 1 230 ? -10.173 1.078 13.442 1.00 88.44 230 PRO A O 1
ATOM 1775 N N . PRO A 1 231 ? -8.740 2.459 12.386 1.00 85.00 231 PRO A N 1
ATOM 1776 C CA . PRO A 1 231 ? -9.778 3.380 11.941 1.00 85.00 231 PRO A CA 1
ATOM 1777 C C . PRO A 1 231 ? -10.883 2.655 11.171 1.00 85.00 231 PRO A C 1
ATOM 1779 O O . PRO A 1 231 ? -10.617 1.757 10.367 1.00 85.00 231 PRO A O 1
ATOM 1782 N N . PHE A 1 232 ? -12.133 3.054 11.397 1.00 81.56 232 PHE A N 1
ATOM 1783 C CA . PHE A 1 232 ? -13.236 2.581 10.573 1.00 81.56 232 PHE A CA 1
ATOM 1784 C C . PHE A 1 232 ? -13.116 3.175 9.166 1.00 81.56 232 PHE A C 1
ATOM 1786 O O . PHE A 1 232 ? -13.031 4.390 9.001 1.00 81.56 232 PHE A O 1
ATOM 1793 N N . VAL A 1 233 ? -13.097 2.307 8.155 1.00 77.50 233 VAL A N 1
ATOM 1794 C CA . VAL A 1 233 ? -13.123 2.694 6.741 1.00 77.50 233 VAL A CA 1
ATOM 1795 C C . VAL A 1 233 ? -14.376 2.086 6.143 1.00 77.50 233 VAL A C 1
ATOM 1797 O O . VAL A 1 233 ? -14.497 0.862 6.083 1.00 77.50 233 VAL A O 1
ATOM 1800 N N . ALA A 1 234 ? -15.296 2.940 5.696 1.00 78.25 234 ALA A N 1
ATOM 1801 C CA . ALA A 1 234 ? -16.558 2.492 5.130 1.00 78.25 234 ALA A CA 1
ATOM 1802 C C . ALA A 1 234 ? -16.315 1.536 3.940 1.00 78.25 234 ALA A C 1
ATOM 1804 O O . ALA A 1 234 ? -15.397 1.779 3.143 1.00 78.25 234 ALA A O 1
ATOM 1805 N N . PRO A 1 235 ? -17.145 0.492 3.751 1.00 78.75 235 PRO A N 1
ATOM 1806 C CA . PRO A 1 235 ? -16.980 -0.464 2.653 1.00 78.75 235 PRO A CA 1
ATOM 1807 C C . PRO A 1 235 ? -16.864 0.203 1.274 1.00 78.75 235 PRO A C 1
ATOM 1809 O O . PRO A 1 235 ? -16.004 -0.162 0.471 1.00 78.75 235 PRO A O 1
ATOM 1812 N N . ALA A 1 236 ? -17.655 1.253 1.028 1.00 81.56 236 ALA A N 1
ATOM 1813 C CA . ALA A 1 236 ? -17.604 2.034 -0.207 1.00 81.56 236 ALA A CA 1
ATOM 1814 C C . ALA A 1 236 ? -16.249 2.734 -0.416 1.00 81.56 236 ALA A C 1
ATOM 1816 O O . ALA A 1 236 ? -15.717 2.754 -1.525 1.00 81.56 236 ALA A O 1
ATOM 1817 N N . GLU A 1 237 ? -15.659 3.285 0.645 1.00 81.88 237 GLU A N 1
ATOM 1818 C CA . GLU A 1 237 ? -14.344 3.922 0.569 1.00 81.88 237 GLU A CA 1
ATOM 1819 C C . GLU A 1 237 ? -13.240 2.883 0.340 1.00 81.88 237 GLU A C 1
ATOM 1821 O O . GLU A 1 237 ? -12.336 3.099 -0.467 1.00 81.88 237 GLU A O 1
ATOM 1826 N N . ARG A 1 238 ? -13.345 1.713 0.977 1.00 80.00 238 ARG A N 1
ATOM 1827 C CA . ARG A 1 238 ? -12.425 0.591 0.757 1.00 80.00 238 ARG A CA 1
ATOM 1828 C C . ARG A 1 238 ? -12.466 0.112 -0.697 1.00 80.00 238 ARG A C 1
ATOM 1830 O O . ARG A 1 238 ? -11.413 -0.091 -1.304 1.00 80.00 238 ARG A O 1
ATOM 1837 N N . ALA A 1 239 ? -13.665 -0.009 -1.267 1.00 83.31 239 ALA A N 1
ATOM 1838 C CA . ALA A 1 239 ? -13.861 -0.361 -2.670 1.00 83.31 239 ALA A CA 1
ATOM 1839 C C . ALA A 1 239 ? -13.246 0.689 -3.611 1.00 83.31 239 ALA A C 1
ATOM 1841 O O . ALA A 1 239 ? -12.513 0.320 -4.528 1.00 83.31 239 ALA A O 1
ATOM 1842 N N . ARG A 1 240 ? -13.454 1.988 -3.336 1.00 87.31 240 ARG A N 1
ATOM 1843 C CA . ARG A 1 240 ? -12.822 3.090 -4.087 1.00 87.31 240 ARG A CA 1
ATOM 1844 C C . ARG A 1 240 ? -11.298 3.010 -4.038 1.00 87.31 240 ARG A C 1
ATOM 1846 O O . ARG A 1 240 ? -10.661 2.990 -5.084 1.00 87.31 240 ARG A O 1
ATOM 1853 N N . ARG A 1 241 ? -10.710 2.850 -2.847 1.00 87.38 241 ARG A N 1
ATOM 1854 C CA . ARG A 1 241 ? -9.251 2.713 -2.680 1.00 87.38 241 ARG A CA 1
ATOM 1855 C C . ARG A 1 241 ? -8.692 1.514 -3.453 1.00 87.38 241 ARG A C 1
ATOM 1857 O O . ARG A 1 241 ? -7.630 1.622 -4.062 1.00 87.38 241 ARG A O 1
ATOM 1864 N N . LYS A 1 242 ? -9.402 0.380 -3.457 1.00 88.12 242 LYS A N 1
ATOM 1865 C CA . LYS A 1 242 ? -9.010 -0.815 -4.221 1.00 88.12 242 LYS A CA 1
ATOM 1866 C C . LYS A 1 242 ? -9.088 -0.572 -5.732 1.00 88.12 242 LYS A C 1
ATOM 1868 O O . LYS A 1 242 ? -8.167 -0.961 -6.448 1.00 88.12 242 LYS A O 1
ATOM 1873 N N . ALA A 1 243 ? -10.142 0.093 -6.204 1.00 90.94 243 ALA A N 1
ATOM 1874 C CA . ALA A 1 243 ? -10.298 0.460 -7.610 1.00 90.94 243 ALA A CA 1
ATOM 1875 C C . ALA A 1 243 ? -9.197 1.431 -8.069 1.00 90.94 243 ALA A C 1
ATOM 1877 O O . ALA A 1 243 ? -8.571 1.204 -9.104 1.00 90.94 243 ALA A O 1
ATOM 1878 N N . ASP A 1 244 ? -8.881 2.446 -7.264 1.00 92.19 244 ASP A N 1
ATOM 1879 C CA . ASP A 1 244 ? -7.805 3.399 -7.551 1.00 92.19 244 ASP A CA 1
ATOM 1880 C C . ASP A 1 244 ? -6.433 2.716 -7.595 1.00 92.19 244 ASP A C 1
ATOM 1882 O O . ASP A 1 244 ? -5.619 2.994 -8.478 1.00 92.19 244 ASP A O 1
ATOM 1886 N N . ALA A 1 245 ? -6.170 1.788 -6.671 1.00 91.62 245 ALA A N 1
ATOM 1887 C CA . ALA A 1 245 ? -4.940 1.003 -6.670 1.00 91.62 245 ALA A CA 1
ATOM 1888 C C . ALA A 1 245 ? -4.821 0.122 -7.925 1.00 91.62 245 ALA A C 1
ATOM 1890 O O . ALA A 1 245 ? -3.754 0.080 -8.541 1.00 91.62 245 ALA A O 1
ATOM 1891 N N . ALA A 1 246 ? -5.915 -0.531 -8.334 1.00 92.06 246 ALA A N 1
ATOM 1892 C CA . ALA A 1 246 ? -5.961 -1.342 -9.548 1.00 92.06 246 ALA A CA 1
ATOM 1893 C C . ALA A 1 246 ? -5.735 -0.487 -10.803 1.00 92.06 246 ALA A C 1
ATOM 1895 O O . ALA A 1 246 ? -4.929 -0.850 -11.660 1.00 92.06 246 ALA A O 1
ATOM 1896 N N . ARG A 1 247 ? -6.359 0.694 -10.872 1.00 93.31 247 ARG A N 1
ATOM 1897 C CA . ARG A 1 247 ? -6.152 1.653 -11.961 1.00 93.31 247 ARG A CA 1
ATOM 1898 C C . ARG A 1 247 ? -4.687 2.083 -12.063 1.00 93.31 247 ARG A C 1
ATOM 1900 O O . ARG A 1 247 ? -4.106 2.014 -13.140 1.00 93.31 247 ARG A O 1
ATOM 1907 N N . ARG A 1 248 ? -4.054 2.453 -10.946 1.00 92.81 248 ARG A N 1
ATOM 1908 C CA . ARG A 1 248 ? -2.626 2.830 -10.919 1.00 92.81 248 ARG A CA 1
ATOM 1909 C C . ARG A 1 248 ? -1.695 1.673 -11.287 1.00 92.81 248 ARG A C 1
ATOM 1911 O O . ARG A 1 248 ? -0.599 1.903 -11.793 1.00 92.81 248 ARG A O 1
ATOM 1918 N N . ALA A 1 249 ? -2.072 0.432 -10.984 1.00 93.12 249 ALA A N 1
ATOM 1919 C CA . ALA A 1 249 ? -1.318 -0.745 -11.411 1.00 93.12 249 ALA A CA 1
ATOM 1920 C C . ALA A 1 249 ? -1.432 -0.955 -12.930 1.00 93.12 249 ALA A C 1
ATOM 1922 O O . ALA A 1 249 ? -0.414 -1.151 -13.587 1.00 93.12 249 ALA A O 1
ATOM 1923 N N . ALA A 1 250 ? -2.636 -0.814 -13.491 1.00 92.50 250 ALA A N 1
ATOM 1924 C CA . ALA A 1 250 ? -2.864 -0.898 -14.932 1.00 92.50 250 ALA A CA 1
ATOM 1925 C C . ALA A 1 250 ? -2.116 0.203 -15.706 1.00 92.50 250 ALA A C 1
ATOM 1927 O O . ALA A 1 250 ? -1.450 -0.089 -16.695 1.00 92.50 250 ALA A O 1
ATOM 1928 N N . GLU A 1 251 ? -2.148 1.449 -15.220 1.00 93.88 251 GLU A N 1
ATOM 1929 C CA . GLU A 1 251 ? -1.404 2.568 -15.821 1.00 93.88 251 GLU A CA 1
ATOM 1930 C C . GLU A 1 251 ? 0.118 2.324 -15.809 1.00 93.88 251 GLU A C 1
ATOM 1932 O O . GLU A 1 251 ? 0.812 2.686 -16.759 1.00 93.88 251 GLU A O 1
ATOM 1937 N N . ARG A 1 252 ? 0.658 1.681 -14.763 1.00 93.06 252 ARG A N 1
ATOM 1938 C CA . ARG A 1 252 ? 2.082 1.301 -14.711 1.00 93.06 252 ARG A CA 1
ATOM 1939 C C . ARG A 1 252 ? 2.423 0.203 -15.714 1.00 93.06 252 ARG A C 1
ATOM 1941 O O . ARG A 1 252 ? 3.368 0.375 -16.476 1.00 93.06 252 ARG A O 1
ATOM 1948 N N . ALA A 1 253 ? 1.611 -0.850 -15.779 1.00 92.75 253 ALA A N 1
ATOM 1949 C CA . ALA A 1 253 ? 1.798 -1.933 -16.742 1.00 92.75 253 ALA A CA 1
ATOM 1950 C C . ALA A 1 253 ? 1.743 -1.432 -18.199 1.00 92.75 253 ALA A C 1
ATOM 1952 O O . ALA A 1 253 ? 2.528 -1.870 -19.036 1.00 92.75 253 ALA A O 1
ATOM 1953 N N . GLN A 1 254 ? 0.863 -0.469 -18.501 1.00 93.31 254 GLN A N 1
ATOM 1954 C CA . GLN A 1 254 ? 0.815 0.169 -19.821 1.00 93.31 254 GLN A CA 1
ATOM 1955 C C . GLN A 1 254 ? 2.108 0.924 -20.149 1.00 93.31 254 GLN A C 1
ATOM 1957 O O . GLN A 1 254 ? 2.656 0.745 -21.234 1.00 93.31 254 GLN A O 1
ATOM 1962 N N . ARG A 1 255 ? 2.635 1.723 -19.212 1.00 92.88 255 ARG A N 1
ATOM 1963 C CA . ARG A 1 255 ? 3.896 2.460 -19.413 1.00 92.88 255 ARG A CA 1
ATOM 1964 C C . ARG A 1 255 ? 5.088 1.529 -19.618 1.00 92.88 255 ARG A C 1
ATOM 1966 O O . ARG A 1 255 ? 5.935 1.808 -20.461 1.00 92.88 255 ARG A O 1
ATOM 1973 N N . GLU A 1 256 ? 5.148 0.431 -18.871 1.00 92.38 256 GLU A N 1
ATOM 1974 C CA . GLU A 1 256 ? 6.189 -0.591 -19.027 1.00 92.38 256 GLU A CA 1
ATOM 1975 C C . GLU A 1 256 ? 6.093 -1.280 -20.395 1.00 92.38 256 GLU A C 1
ATOM 1977 O O . GLU A 1 256 ? 7.103 -1.426 -21.083 1.00 92.38 256 GLU A O 1
ATOM 1982 N N . ALA A 1 257 ? 4.880 -1.613 -20.849 1.00 92.56 257 ALA A N 1
ATOM 1983 C CA . ALA A 1 257 ? 4.663 -2.189 -22.173 1.00 92.56 257 ALA A CA 1
ATOM 1984 C C . ALA A 1 257 ? 5.045 -1.222 -23.310 1.00 92.56 257 ALA A C 1
ATOM 1986 O O . ALA A 1 257 ? 5.640 -1.639 -24.304 1.00 92.56 257 ALA A O 1
ATOM 1987 N N . GLU A 1 258 ? 4.736 0.070 -23.178 1.00 93.38 258 GLU A N 1
ATOM 1988 C CA . GLU A 1 258 ? 5.154 1.093 -24.145 1.00 93.38 258 GLU A CA 1
ATOM 1989 C C . GLU A 1 258 ? 6.676 1.274 -24.179 1.00 93.38 258 GLU A C 1
ATOM 1991 O O . GLU A 1 258 ? 7.254 1.400 -25.260 1.00 93.38 258 GLU A O 1
ATOM 1996 N N . ALA A 1 259 ? 7.335 1.263 -23.018 1.00 92.38 259 ALA A N 1
ATOM 1997 C CA . ALA A 1 259 ? 8.790 1.341 -22.935 1.00 92.38 259 ALA A CA 1
ATOM 1998 C C . ALA A 1 259 ? 9.455 0.138 -23.623 1.00 92.38 259 ALA A C 1
ATOM 2000 O O . ALA A 1 259 ? 10.339 0.334 -24.458 1.00 92.38 259 ALA A O 1
ATOM 2001 N N . ALA A 1 260 ? 8.960 -1.076 -23.361 1.00 92.00 260 ALA A N 1
ATOM 2002 C CA . ALA A 1 260 ? 9.450 -2.299 -23.994 1.00 92.00 260 ALA A CA 1
ATOM 2003 C C . ALA A 1 260 ? 9.271 -2.283 -25.523 1.00 92.00 260 ALA A C 1
ATOM 2005 O O . ALA A 1 260 ? 10.172 -2.683 -26.258 1.00 92.00 260 ALA A O 1
ATOM 2006 N N . ARG A 1 261 ? 8.140 -1.764 -26.031 1.00 93.12 261 ARG A N 1
ATOM 2007 C CA . ARG A 1 261 ? 7.921 -1.604 -27.483 1.00 93.12 261 ARG A CA 1
ATOM 2008 C C . ARG A 1 261 ? 8.943 -0.664 -28.120 1.00 93.12 261 ARG A C 1
ATOM 2010 O O . ARG A 1 261 ? 9.522 -1.007 -29.145 1.00 93.12 261 ARG A O 1
ATOM 2017 N N . ARG A 1 262 ? 9.205 0.490 -27.498 1.00 92.00 262 ARG A N 1
ATOM 2018 C CA . ARG A 1 262 ? 10.195 1.460 -28.001 1.00 92.00 262 ARG A CA 1
ATOM 2019 C C . ARG A 1 262 ? 11.615 0.902 -27.994 1.00 92.00 262 ARG A C 1
ATOM 2021 O O . ARG A 1 262 ? 12.415 1.262 -28.852 1.00 92.00 262 ARG A O 1
ATOM 2028 N N . GLU A 1 263 ? 11.947 0.070 -27.015 1.00 90.62 263 GLU A N 1
ATOM 2029 C CA . GLU A 1 263 ? 13.246 -0.596 -26.954 1.00 90.62 263 GLU A CA 1
ATOM 2030 C C . GLU A 1 263 ? 13.394 -1.623 -28.083 1.00 90.62 263 GLU A C 1
ATOM 2032 O O . GLU A 1 263 ? 14.365 -1.555 -28.835 1.00 90.62 263 GLU A O 1
ATOM 2037 N N . ALA A 1 264 ? 12.377 -2.460 -28.304 1.00 91.06 264 ALA A N 1
ATOM 2038 C CA . ALA A 1 264 ? 12.356 -3.410 -29.416 1.00 91.06 264 ALA A CA 1
ATOM 2039 C C . ALA A 1 264 ? 12.467 -2.717 -30.790 1.00 91.06 264 ALA A C 1
ATOM 2041 O O . ALA A 1 264 ? 13.215 -3.172 -31.655 1.00 91.06 264 ALA A O 1
ATOM 2042 N N . GLU A 1 265 ? 11.780 -1.586 -30.992 1.00 91.81 265 GLU A N 1
ATOM 2043 C CA . GLU A 1 265 ? 11.895 -0.785 -32.222 1.00 91.81 265 GLU A CA 1
ATOM 2044 C C . GLU A 1 265 ? 13.325 -0.257 -32.441 1.00 91.81 265 GLU A C 1
ATOM 2046 O O . GLU A 1 265 ? 13.837 -0.278 -33.562 1.00 91.81 265 GLU A O 1
ATOM 2051 N N . ARG A 1 266 ? 14.012 0.177 -31.374 1.00 88.62 266 ARG A N 1
ATOM 2052 C CA . ARG A 1 266 ? 15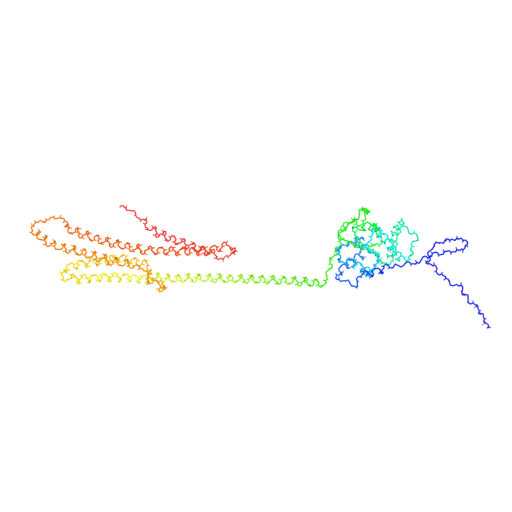.411 0.637 -31.453 1.00 88.62 266 ARG A CA 1
ATOM 2053 C C . ARG A 1 266 ? 16.370 -0.495 -31.797 1.00 88.62 266 ARG A C 1
ATOM 2055 O O . ARG A 1 266 ? 17.285 -0.287 -32.591 1.00 88.62 266 ARG A O 1
ATOM 2062 N N . GLU A 1 267 ? 16.169 -1.676 -31.221 1.00 88.00 267 GLU A N 1
ATOM 2063 C CA . GLU A 1 267 ? 16.978 -2.857 -31.534 1.00 88.00 267 GLU A CA 1
ATOM 2064 C C . GLU A 1 267 ? 16.805 -3.287 -32.992 1.00 88.00 267 GLU A C 1
ATOM 2066 O O . GLU A 1 267 ? 17.794 -3.579 -33.669 1.00 88.00 267 GLU A O 1
ATOM 2071 N N . GLN A 1 268 ? 15.570 -3.263 -33.501 1.00 89.94 268 GLN A N 1
ATOM 2072 C CA . GLN A 1 268 ? 15.281 -3.546 -34.907 1.00 89.94 268 GLN A CA 1
ATOM 2073 C C . GLN A 1 268 ? 15.960 -2.532 -35.834 1.00 89.94 268 GLN A C 1
ATOM 2075 O O . GLN A 1 268 ? 16.678 -2.939 -36.749 1.00 89.94 268 GLN A O 1
ATOM 2080 N N . ALA A 1 269 ? 15.833 -1.232 -35.552 1.00 88.81 269 ALA A N 1
ATOM 2081 C CA . ALA A 1 269 ? 16.488 -0.185 -36.336 1.00 88.81 269 ALA A CA 1
ATOM 2082 C C . ALA A 1 269 ? 18.023 -0.333 -36.335 1.00 88.81 269 ALA A C 1
ATOM 2084 O O . ALA A 1 269 ? 18.665 -0.245 -37.384 1.00 88.81 269 ALA A O 1
ATOM 2085 N N . ALA A 1 270 ? 18.623 -0.637 -35.179 1.00 85.25 270 ALA A N 1
ATOM 2086 C CA . ALA A 1 270 ? 20.061 -0.878 -35.071 1.00 85.25 270 ALA A CA 1
ATOM 2087 C C . ALA A 1 270 ? 20.503 -2.138 -35.840 1.00 85.25 270 ALA A C 1
ATOM 2089 O O . ALA A 1 270 ? 21.582 -2.163 -36.440 1.00 85.25 270 ALA A O 1
ATOM 2090 N N . ALA A 1 271 ? 19.685 -3.195 -35.847 1.00 87.44 271 ALA A N 1
ATOM 2091 C CA . ALA A 1 271 ? 19.958 -4.407 -36.613 1.00 87.44 271 ALA A CA 1
ATOM 2092 C C . ALA A 1 271 ? 19.885 -4.158 -38.130 1.00 87.44 271 ALA A C 1
ATOM 2094 O O . ALA A 1 271 ? 20.736 -4.656 -38.874 1.00 87.44 271 ALA A O 1
ATOM 2095 N N . GLU A 1 272 ? 18.916 -3.368 -38.592 1.00 90.38 272 GLU A N 1
ATOM 2096 C CA . GLU A 1 272 ? 18.804 -2.958 -39.995 1.00 90.38 272 GLU A CA 1
ATOM 2097 C C . GLU A 1 272 ? 19.991 -2.100 -40.438 1.00 90.38 272 GLU A C 1
ATOM 2099 O O . GLU A 1 272 ? 20.571 -2.346 -41.499 1.00 90.38 272 GLU A O 1
ATOM 2104 N N . GLU A 1 273 ? 20.421 -1.149 -39.607 1.00 82.44 273 GLU A N 1
ATOM 2105 C CA . GLU A 1 273 ? 21.592 -0.321 -39.897 1.00 82.44 273 GLU A CA 1
ATOM 2106 C C . GLU A 1 273 ? 22.858 -1.176 -40.057 1.00 82.44 273 GLU A C 1
ATOM 2108 O O . GLU A 1 273 ? 23.588 -1.026 -41.042 1.00 82.44 273 GLU A O 1
ATOM 2113 N N . ARG A 1 274 ? 23.079 -2.152 -39.164 1.00 79.75 274 ARG A N 1
ATOM 2114 C CA . ARG A 1 274 ? 24.202 -3.103 -39.274 1.00 79.75 274 ARG A CA 1
ATOM 2115 C C . ARG A 1 274 ? 24.160 -3.896 -40.581 1.00 79.75 274 ARG A C 1
ATOM 2117 O O . ARG A 1 274 ? 25.197 -4.053 -41.226 1.00 79.75 274 ARG A O 1
ATOM 2124 N N . ARG A 1 275 ? 22.979 -4.364 -41.005 1.00 85.75 275 ARG A N 1
ATOM 2125 C CA . ARG A 1 275 ? 22.810 -5.075 -42.288 1.00 85.75 275 ARG A CA 1
ATOM 2126 C C . ARG A 1 275 ? 23.129 -4.173 -43.479 1.00 85.75 275 ARG A C 1
ATOM 2128 O O . ARG A 1 275 ? 23.816 -4.609 -44.400 1.00 85.75 275 ARG A O 1
ATOM 2135 N N . ASN A 1 276 ? 22.685 -2.917 -43.448 1.00 81.06 276 ASN A N 1
ATOM 2136 C CA . ASN A 1 276 ? 22.956 -1.944 -44.507 1.00 81.06 276 ASN A CA 1
ATOM 2137 C C . ASN A 1 276 ? 24.449 -1.608 -44.614 1.00 81.06 276 ASN A C 1
ATOM 2139 O O . ASN A 1 276 ? 24.985 -1.533 -45.721 1.00 81.06 276 ASN A O 1
ATOM 2143 N N . VAL A 1 277 ? 25.135 -1.443 -43.479 1.00 77.31 277 VAL A N 1
ATOM 2144 C CA . VAL A 1 277 ? 26.591 -1.240 -43.450 1.00 77.31 277 VAL A CA 1
ATOM 2145 C C . VAL A 1 277 ? 27.313 -2.455 -44.028 1.00 77.31 277 VAL A C 1
ATOM 2147 O O . VAL A 1 277 ? 28.182 -2.282 -44.882 1.00 77.31 277 VAL A O 1
ATOM 2150 N N . GLN A 1 278 ? 26.923 -3.672 -43.635 1.00 77.00 278 GLN A N 1
ATOM 2151 C CA . GLN A 1 278 ? 27.541 -4.892 -44.157 1.00 77.00 278 GLN A CA 1
ATOM 2152 C C . GLN A 1 278 ? 27.345 -5.025 -45.671 1.00 77.00 278 GLN A C 1
ATOM 2154 O O . GLN A 1 278 ? 28.319 -5.238 -46.386 1.00 77.00 278 GLN A O 1
ATOM 2159 N N . ARG A 1 279 ? 26.126 -4.785 -46.177 1.00 80.25 279 ARG A N 1
ATOM 2160 C CA . ARG A 1 279 ? 25.850 -4.795 -47.621 1.00 80.25 279 ARG A CA 1
ATOM 2161 C C . ARG A 1 279 ? 26.764 -3.826 -48.376 1.00 80.25 279 ARG A C 1
ATOM 2163 O O . ARG A 1 279 ? 27.321 -4.199 -49.401 1.00 80.25 279 ARG A O 1
ATOM 2170 N N . ARG A 1 280 ? 26.970 -2.609 -47.861 1.00 76.19 280 ARG A N 1
ATOM 2171 C CA . ARG A 1 280 ? 27.875 -1.628 -48.488 1.00 76.19 280 ARG A CA 1
ATOM 2172 C C . ARG A 1 280 ? 29.333 -2.085 -48.494 1.00 76.19 280 ARG A C 1
ATOM 2174 O O . ARG A 1 280 ? 30.052 -1.796 -49.448 1.00 76.19 280 ARG A O 1
ATOM 2181 N N . ILE A 1 281 ? 29.778 -2.767 -47.438 1.00 73.00 281 ILE A N 1
ATOM 2182 C CA . ILE A 1 281 ? 31.124 -3.353 -47.381 1.00 73.00 281 ILE A CA 1
ATOM 2183 C C . ILE A 1 281 ? 31.259 -4.448 -48.441 1.00 73.00 281 ILE A C 1
ATOM 2185 O O . ILE A 1 281 ? 32.243 -4.449 -49.177 1.00 73.00 281 ILE A O 1
ATOM 2189 N N . ASP A 1 282 ? 30.269 -5.331 -48.554 1.00 75.75 282 ASP A N 1
ATOM 2190 C CA . ASP A 1 282 ? 30.278 -6.437 -49.513 1.00 75.75 282 ASP A CA 1
ATOM 2191 C C . ASP A 1 282 ? 30.249 -5.919 -50.963 1.00 75.75 282 ASP A C 1
ATOM 2193 O O . ASP A 1 282 ? 31.055 -6.342 -51.792 1.00 75.75 282 ASP A O 1
ATOM 2197 N N . GLU A 1 283 ? 29.391 -4.935 -51.260 1.00 77.06 283 GLU A N 1
ATOM 2198 C CA . GLU A 1 283 ? 29.336 -4.245 -52.559 1.00 77.06 283 GLU A CA 1
ATOM 2199 C C . GLU A 1 283 ? 30.682 -3.599 -52.914 1.00 77.06 283 GLU A C 1
ATOM 2201 O O . GLU A 1 283 ? 31.153 -3.696 -54.050 1.00 77.06 283 GLU A O 1
ATOM 2206 N N . TRP A 1 284 ? 31.338 -2.966 -51.938 1.00 75.06 284 TRP A N 1
ATOM 2207 C CA . TRP A 1 284 ? 32.658 -2.375 -52.137 1.00 75.06 284 TRP A CA 1
ATOM 2208 C C . TRP A 1 284 ? 33.726 -3.436 -52.413 1.00 75.06 284 TRP A C 1
ATOM 2210 O O . TRP A 1 284 ? 34.526 -3.269 -53.334 1.00 75.06 284 TRP A O 1
ATOM 2220 N N . GLN A 1 285 ? 33.731 -4.537 -51.657 1.00 71.44 285 GLN A N 1
ATOM 2221 C CA . GLN A 1 285 ? 34.679 -5.634 -51.857 1.00 71.44 285 GLN A CA 1
ATOM 2222 C C . GLN A 1 285 ? 34.504 -6.290 -53.228 1.00 71.44 285 GLN A C 1
ATOM 2224 O O . GLN A 1 285 ? 35.500 -6.560 -53.897 1.00 71.44 285 GLN A O 1
ATOM 2229 N N . ALA A 1 286 ? 33.261 -6.497 -53.669 1.00 75.38 286 ALA A N 1
ATOM 2230 C CA . ALA A 1 286 ? 32.961 -7.024 -54.996 1.00 75.38 286 ALA A CA 1
ATOM 2231 C C . ALA A 1 286 ? 33.485 -6.091 -56.101 1.00 75.38 286 ALA A C 1
ATOM 2233 O O . ALA A 1 286 ? 34.192 -6.537 -57.007 1.00 75.38 286 ALA A O 1
ATOM 2234 N N . ALA A 1 287 ? 33.226 -4.785 -55.978 1.00 71.31 287 ALA A N 1
ATOM 2235 C CA . ALA A 1 287 ? 33.724 -3.791 -56.925 1.00 71.31 287 ALA A CA 1
ATOM 2236 C C . ALA A 1 287 ? 35.263 -3.714 -56.947 1.00 71.31 287 ALA A C 1
ATOM 2238 O O . ALA A 1 287 ? 35.869 -3.525 -58.003 1.00 71.31 287 ALA A O 1
ATOM 2239 N N . GLU A 1 288 ? 35.922 -3.865 -55.796 1.00 69.19 288 GLU A N 1
ATOM 2240 C CA . GLU A 1 288 ? 37.383 -3.825 -55.711 1.00 69.19 288 GLU A CA 1
ATOM 2241 C C . GLU A 1 288 ? 38.029 -5.109 -56.260 1.00 69.19 288 GLU A C 1
ATOM 2243 O O . GLU A 1 288 ? 39.051 -5.043 -56.949 1.00 69.19 288 GLU A O 1
ATOM 2248 N N . ALA A 1 289 ? 37.402 -6.271 -56.051 1.00 72.69 289 ALA A N 1
ATOM 2249 C CA . ALA A 1 289 ? 37.822 -7.533 -56.658 1.00 72.69 289 ALA A CA 1
ATOM 2250 C C . ALA A 1 289 ? 37.736 -7.482 -58.194 1.00 72.69 289 ALA A C 1
ATOM 2252 O O . ALA A 1 289 ? 38.663 -7.912 -58.885 1.00 72.69 289 ALA A O 1
ATOM 2253 N N . GLU A 1 290 ? 36.671 -6.886 -58.737 1.00 72.69 290 GLU A N 1
ATOM 2254 C CA . GLU A 1 290 ? 36.507 -6.692 -60.180 1.00 72.69 290 GLU A CA 1
ATOM 2255 C C . GLU A 1 290 ? 37.571 -5.736 -60.752 1.00 72.69 290 GLU A C 1
ATOM 2257 O O . GLU A 1 290 ? 38.162 -6.002 -61.805 1.00 72.69 290 GLU A O 1
ATOM 2262 N N . ARG A 1 291 ? 37.910 -4.665 -60.022 1.00 63.53 291 ARG A N 1
ATOM 2263 C CA . ARG A 1 291 ? 38.967 -3.708 -60.405 1.00 63.53 291 ARG A CA 1
ATOM 2264 C C . ARG A 1 291 ? 40.370 -4.296 -60.399 1.00 63.53 291 ARG A C 1
ATOM 2266 O O . ARG A 1 291 ? 41.189 -3.929 -61.246 1.00 63.53 291 ARG A O 1
ATOM 2273 N N . LEU A 1 292 ? 40.668 -5.169 -59.441 1.00 65.50 292 LEU A N 1
ATOM 2274 C CA . LEU A 1 292 ? 41.972 -5.824 -59.317 1.00 65.50 292 LEU A CA 1
ATOM 2275 C C . LEU A 1 292 ? 42.108 -7.050 -60.227 1.00 65.50 292 LEU A C 1
ATOM 2277 O O . LEU A 1 292 ? 43.187 -7.648 -60.276 1.00 65.50 292 LEU A O 1
ATOM 2281 N N . SER A 1 293 ? 41.058 -7.394 -60.978 1.00 78.69 293 SER A N 1
ATOM 2282 C CA . SER A 1 293 ? 41.079 -8.502 -61.925 1.00 78.69 293 SER A CA 1
ATOM 2283 C C . SER A 1 293 ? 42.164 -8.329 -62.995 1.00 78.69 293 SER A C 1
ATOM 2285 O O . SER A 1 293 ? 42.490 -7.227 -63.456 1.00 78.69 293 SER A O 1
ATOM 2287 N N . LEU A 1 294 ? 42.726 -9.458 -63.432 1.00 76.62 294 LEU A N 1
ATOM 2288 C CA . LEU A 1 294 ? 43.726 -9.493 -64.502 1.00 76.62 294 LEU A CA 1
ATOM 2289 C C . LEU A 1 294 ? 43.184 -8.890 -65.810 1.00 76.62 294 LEU A C 1
ATOM 2291 O O . LEU A 1 294 ? 43.924 -8.215 -66.525 1.00 76.62 294 LEU A O 1
ATOM 2295 N N . ALA A 1 295 ? 41.886 -9.058 -66.080 1.00 78.06 295 ALA A N 1
ATOM 2296 C CA . ALA A 1 295 ? 41.215 -8.501 -67.252 1.00 78.06 295 ALA A CA 1
ATOM 2297 C C . ALA A 1 295 ? 41.204 -6.961 -67.243 1.00 78.06 295 ALA A C 1
ATOM 2299 O O . ALA A 1 295 ? 41.524 -6.331 -68.253 1.00 78.06 295 ALA A O 1
ATOM 2300 N N . ALA A 1 296 ? 40.909 -6.345 -66.094 1.00 74.25 296 ALA A N 1
ATOM 2301 C CA . ALA A 1 296 ? 40.898 -4.892 -65.942 1.00 74.25 296 ALA A CA 1
ATOM 2302 C C . ALA A 1 296 ? 42.301 -4.280 -66.121 1.00 74.25 296 ALA A C 1
ATOM 2304 O O . ALA A 1 296 ? 42.463 -3.255 -66.791 1.00 74.25 296 ALA A O 1
ATOM 2305 N N . ARG A 1 297 ? 43.337 -4.944 -65.590 1.00 78.56 297 ARG A N 1
ATOM 2306 C CA . ARG A 1 297 ? 44.744 -4.539 -65.764 1.00 78.56 297 ARG A CA 1
ATOM 2307 C C . ARG A 1 297 ? 45.206 -4.669 -67.214 1.00 78.56 297 ARG A C 1
ATOM 2309 O O . ARG A 1 297 ? 45.818 -3.743 -67.744 1.00 78.56 297 ARG A O 1
ATOM 2316 N N . ALA A 1 298 ? 44.858 -5.768 -67.882 1.00 80.38 298 ALA A N 1
ATOM 2317 C CA . ALA A 1 298 ? 45.158 -5.964 -69.298 1.00 80.38 298 ALA A CA 1
ATOM 2318 C C . ALA A 1 298 ? 44.469 -4.906 -70.179 1.00 80.38 298 ALA A C 1
ATOM 2320 O O . ALA A 1 298 ? 45.084 -4.348 -71.089 1.00 80.38 298 ALA A O 1
ATOM 2321 N N . ALA A 1 299 ? 43.214 -4.559 -69.875 1.00 78.25 299 ALA A N 1
ATOM 2322 C CA . ALA A 1 299 ? 42.488 -3.512 -70.587 1.00 78.25 299 ALA A CA 1
ATOM 2323 C C . ALA A 1 299 ? 43.132 -2.124 -70.417 1.00 78.25 299 ALA A C 1
ATOM 2325 O O . ALA A 1 299 ? 43.209 -1.371 -71.392 1.00 78.25 299 ALA A O 1
ATOM 2326 N N . ALA A 1 300 ? 43.622 -1.791 -69.218 1.00 76.94 300 ALA A N 1
ATOM 2327 C CA . ALA A 1 300 ? 44.332 -0.538 -68.952 1.00 76.94 300 ALA A CA 1
ATOM 2328 C C . ALA A 1 300 ? 45.662 -0.455 -69.720 1.00 76.94 300 ALA A C 1
ATOM 2330 O O . ALA A 1 300 ? 45.924 0.549 -70.385 1.00 76.94 300 ALA A O 1
ATOM 2331 N N . VAL A 1 301 ? 46.455 -1.532 -69.705 1.00 81.56 301 VAL A N 1
ATOM 2332 C CA . VAL A 1 301 ? 47.703 -1.634 -70.480 1.00 81.56 301 VAL A CA 1
ATOM 2333 C C . VAL A 1 301 ? 47.434 -1.493 -71.975 1.00 81.56 301 VAL A C 1
ATOM 2335 O O . VAL A 1 301 ? 48.129 -0.740 -72.652 1.00 81.56 301 VAL A O 1
ATOM 2338 N N . ARG A 1 302 ? 46.385 -2.144 -72.490 1.00 82.00 302 ARG A N 1
ATOM 2339 C CA . ARG A 1 302 ? 45.997 -2.024 -73.899 1.00 82.00 302 ARG A CA 1
ATOM 2340 C C . ARG A 1 302 ? 45.679 -0.578 -74.277 1.00 82.00 302 ARG A C 1
ATOM 2342 O O . ARG A 1 302 ? 46.189 -0.112 -75.286 1.00 82.00 302 ARG A O 1
ATOM 2349 N N . ARG A 1 303 ? 44.893 0.146 -73.466 1.00 79.75 303 ARG A N 1
ATOM 2350 C CA . ARG A 1 303 ? 44.563 1.565 -73.718 1.00 79.75 303 ARG A CA 1
ATOM 2351 C C . ARG A 1 303 ? 45.807 2.455 -73.715 1.00 79.75 303 ARG A C 1
ATOM 2353 O O . ARG A 1 303 ? 45.966 3.284 -74.608 1.00 79.75 303 ARG A O 1
ATOM 2360 N N . ALA A 1 304 ? 46.688 2.258 -72.735 1.00 77.38 304 ALA A N 1
ATOM 2361 C CA . ALA A 1 304 ? 47.967 2.956 -72.646 1.00 77.38 304 ALA A CA 1
ATOM 2362 C C . ALA A 1 304 ? 48.824 2.726 -73.899 1.00 77.38 304 ALA A C 1
ATOM 2364 O O . ALA A 1 304 ? 49.293 3.683 -74.511 1.00 77.38 304 ALA A O 1
ATOM 2365 N N . LEU A 1 305 ? 48.961 1.467 -74.322 1.00 81.31 305 LEU A N 1
ATOM 2366 C CA . LEU A 1 305 ? 49.723 1.104 -75.510 1.00 81.31 305 LEU A CA 1
ATOM 2367 C C . LEU A 1 305 ? 49.105 1.705 -76.779 1.00 81.31 305 LEU A C 1
ATOM 2369 O O . LEU A 1 305 ? 49.822 2.313 -77.564 1.00 81.31 305 LEU A O 1
ATOM 2373 N N . THR A 1 306 ? 47.782 1.606 -76.960 1.00 79.38 306 THR A N 1
ATOM 2374 C CA . THR A 1 306 ? 47.098 2.186 -78.130 1.00 79.38 306 THR A CA 1
ATOM 2375 C C . THR A 1 306 ? 47.251 3.698 -78.198 1.00 79.38 306 THR A C 1
ATOM 2377 O O . THR A 1 306 ? 47.394 4.243 -79.286 1.00 79.38 306 THR A O 1
ATOM 2380 N N . PHE A 1 307 ? 47.254 4.377 -77.049 1.00 80.06 307 PHE A N 1
ATOM 2381 C CA . PHE A 1 307 ? 47.456 5.819 -76.999 1.00 80.06 307 PHE A CA 1
ATOM 2382 C C . PHE A 1 307 ? 48.879 6.186 -77.432 1.00 80.06 307 PHE A C 1
ATOM 2384 O O . PHE A 1 307 ? 49.049 7.023 -78.313 1.00 80.06 307 PHE A O 1
ATOM 2391 N N . VAL A 1 308 ? 49.894 5.525 -76.866 1.00 79.69 308 VAL A N 1
ATOM 2392 C CA . VAL A 1 308 ? 51.301 5.791 -77.201 1.00 79.69 308 VAL A CA 1
ATOM 2393 C C . VAL A 1 308 ? 51.588 5.453 -78.666 1.00 79.69 308 VAL A C 1
ATOM 2395 O O . VAL A 1 308 ? 52.082 6.303 -79.399 1.00 79.69 308 VAL A O 1
ATOM 2398 N N . VAL A 1 309 ? 51.209 4.256 -79.123 1.00 85.06 309 VAL A N 1
ATOM 2399 C CA . VAL A 1 309 ? 51.423 3.816 -80.511 1.00 85.06 309 VAL A CA 1
ATOM 2400 C C . VAL A 1 309 ? 50.666 4.705 -81.499 1.00 85.06 309 VAL A C 1
ATOM 2402 O O . VAL A 1 309 ? 51.236 5.103 -82.512 1.00 85.06 309 VAL A O 1
ATOM 2405 N N . GLY A 1 310 ? 49.411 5.055 -81.197 1.00 81.94 310 GLY A N 1
ATOM 2406 C CA . GLY A 1 310 ? 48.589 5.904 -82.057 1.00 81.94 310 GLY A CA 1
ATOM 2407 C C . GLY A 1 310 ? 49.189 7.296 -82.256 1.00 81.94 310 GLY A C 1
ATOM 2408 O O . GLY A 1 310 ? 49.311 7.752 -83.391 1.00 81.94 310 GLY A O 1
ATOM 2409 N N . TRP A 1 311 ? 49.628 7.949 -81.176 1.00 82.00 311 TRP A N 1
ATOM 2410 C CA . TRP A 1 311 ? 50.254 9.270 -81.265 1.00 82.00 311 TRP A CA 1
ATOM 2411 C C . TRP A 1 311 ? 51.632 9.230 -81.920 1.00 82.00 311 TRP A C 1
ATOM 2413 O O . TRP A 1 311 ? 51.915 10.064 -82.776 1.00 82.00 311 TRP A O 1
ATOM 2423 N N . THR A 1 312 ? 52.476 8.255 -81.574 1.00 83.00 312 THR A N 1
ATOM 2424 C CA . THR A 1 312 ? 53.786 8.096 -82.217 1.00 83.00 312 THR A CA 1
ATOM 2425 C C . THR A 1 312 ? 53.635 7.868 -83.720 1.00 83.00 312 THR A C 1
ATOM 2427 O O . THR A 1 312 ? 54.311 8.535 -84.500 1.00 83.00 312 THR A O 1
ATOM 2430 N N . GLY A 1 313 ? 52.712 6.997 -84.140 1.00 84.94 313 GLY A N 1
ATOM 2431 C CA . GLY A 1 313 ? 52.431 6.753 -85.555 1.00 84.94 313 GLY A CA 1
ATOM 2432 C C . GLY A 1 313 ? 51.914 7.996 -86.282 1.00 84.94 313 GLY A C 1
ATOM 2433 O O . GLY A 1 313 ? 52.399 8.316 -87.366 1.00 84.94 313 GLY A O 1
ATOM 2434 N N . LEU A 1 314 ? 50.987 8.738 -85.665 1.00 82.19 314 LEU A N 1
ATOM 2435 C CA . LEU A 1 314 ? 50.461 9.987 -86.222 1.00 82.19 314 LEU A CA 1
ATOM 2436 C C . LEU A 1 314 ? 51.569 11.026 -86.441 1.00 82.19 314 LEU A C 1
ATOM 2438 O O . LEU A 1 314 ? 51.625 11.642 -87.504 1.00 82.19 314 LEU A O 1
ATOM 2442 N N . PHE A 1 315 ? 52.462 11.211 -85.465 1.00 81.50 315 PHE A N 1
ATOM 2443 C CA . PHE A 1 315 ? 53.556 12.172 -85.596 1.00 81.50 315 PHE A CA 1
ATOM 2444 C C . PHE A 1 315 ? 54.580 11.751 -86.645 1.00 81.50 315 PHE A C 1
ATOM 2446 O O . PHE A 1 315 ? 54.980 12.590 -87.442 1.00 81.50 315 PHE A O 1
ATOM 2453 N N . VAL A 1 316 ? 54.947 10.467 -86.709 1.00 85.50 316 VAL A N 1
ATOM 2454 C CA . VAL A 1 316 ? 55.832 9.947 -87.767 1.00 85.50 316 VAL A CA 1
ATOM 2455 C C . VAL A 1 316 ? 55.228 10.202 -89.151 1.00 85.50 316 VAL A C 1
ATOM 2457 O O . VAL A 1 316 ? 55.920 10.682 -90.049 1.00 85.50 316 VAL A O 1
ATOM 2460 N N . LEU A 1 317 ? 53.927 9.943 -89.317 1.00 88.12 317 LEU A N 1
ATOM 2461 C CA . LEU A 1 317 ? 53.225 10.184 -90.576 1.00 88.12 317 LEU A CA 1
ATOM 2462 C C . LEU A 1 317 ? 53.205 11.674 -90.944 1.00 88.12 317 LEU A C 1
ATOM 2464 O O . LEU A 1 317 ? 53.504 12.019 -92.084 1.00 88.12 317 LEU A O 1
ATOM 2468 N N . LEU A 1 318 ? 52.926 12.561 -89.984 1.00 78.56 318 LEU A N 1
ATOM 2469 C CA . LEU A 1 318 ? 52.986 14.012 -90.188 1.00 78.56 318 LEU A CA 1
ATOM 2470 C C . LEU A 1 318 ? 54.398 14.485 -90.558 1.00 78.56 318 LEU A C 1
ATOM 2472 O O . LEU A 1 318 ? 54.549 15.300 -91.464 1.00 78.56 318 LEU A O 1
ATOM 2476 N N . THR A 1 319 ? 55.437 13.955 -89.907 1.00 84.19 319 THR A N 1
ATOM 2477 C CA . THR A 1 319 ? 56.835 14.267 -90.230 1.00 84.19 319 THR A CA 1
ATOM 2478 C C . THR A 1 319 ? 57.165 13.907 -91.678 1.00 84.19 319 THR A C 1
ATOM 2480 O O . THR A 1 319 ? 57.742 14.729 -92.387 1.00 84.19 319 THR A O 1
ATOM 2483 N N . TRP A 1 320 ? 56.762 12.725 -92.148 1.00 89.56 320 TRP A N 1
ATOM 2484 C CA . TRP A 1 320 ? 56.969 12.318 -93.542 1.00 89.56 320 TRP A CA 1
ATOM 2485 C C . TRP A 1 320 ? 56.118 13.107 -94.537 1.00 89.56 320 TRP A C 1
ATOM 2487 O O . TRP A 1 320 ? 56.604 13.439 -95.615 1.00 89.56 320 TRP A O 1
ATOM 2497 N N . LEU A 1 321 ? 54.882 13.458 -94.181 1.00 86.06 321 LEU A N 1
ATOM 2498 C CA . LEU A 1 321 ? 54.019 14.275 -95.032 1.00 86.06 321 LEU A CA 1
ATOM 2499 C C . LEU A 1 321 ? 54.616 15.673 -95.266 1.00 86.06 321 LEU A C 1
ATOM 2501 O O . LEU A 1 321 ? 54.581 16.173 -96.385 1.00 86.06 321 LEU A O 1
ATOM 2505 N N . ILE A 1 322 ? 55.185 16.280 -94.221 1.00 81.44 322 ILE A N 1
ATOM 2506 C CA . ILE A 1 322 ? 55.722 17.648 -94.265 1.00 81.44 322 ILE A CA 1
ATOM 2507 C C . ILE A 1 322 ? 57.137 17.685 -94.860 1.00 81.44 322 ILE A C 1
ATOM 2509 O O . ILE A 1 322 ? 57.435 18.546 -95.682 1.00 81.44 322 ILE A O 1
ATOM 2513 N N . LEU A 1 323 ? 58.021 16.774 -94.438 1.00 78.88 323 LEU A N 1
ATOM 2514 C CA . LEU A 1 323 ? 59.460 16.840 -94.739 1.00 78.88 323 LEU A CA 1
ATOM 2515 C C . LEU A 1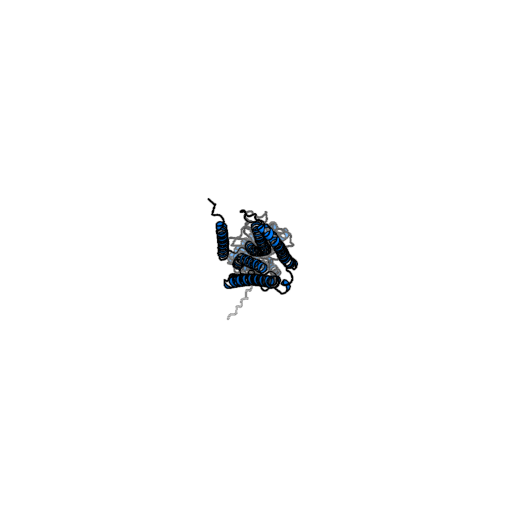 323 ? 59.939 15.761 -95.711 1.00 78.88 323 LEU A C 1
ATOM 2517 O O . LEU A 1 323 ? 61.043 15.865 -96.238 1.00 78.88 323 LEU A O 1
ATOM 2521 N N . GLY A 1 324 ? 59.144 14.718 -95.957 1.00 85.38 324 GLY A N 1
ATOM 2522 C CA . GLY A 1 324 ? 59.570 13.572 -96.763 1.00 85.38 324 GLY A CA 1
ATOM 2523 C C . GLY A 1 324 ? 59.849 13.923 -98.223 1.00 85.38 324 GLY A C 1
ATOM 2524 O O . GLY A 1 324 ? 60.717 13.312 -98.839 1.00 85.38 324 GLY A O 1
ATOM 2525 N N . TRP A 1 325 ? 59.155 14.933 -98.754 1.00 87.19 325 TRP A N 1
ATOM 2526 C CA . TRP A 1 325 ? 59.283 15.365 -100.147 1.00 87.19 325 TRP A CA 1
ATOM 2527 C C . TRP A 1 325 ? 60.518 16.237 -100.388 1.00 87.19 325 TRP A C 1
ATOM 2529 O O . TRP A 1 325 ? 61.116 16.170 -101.457 1.00 87.19 325 TRP A O 1
ATOM 2539 N N . THR A 1 326 ? 60.908 17.051 -99.405 1.00 81.00 326 THR A N 1
ATOM 2540 C CA . THR A 1 326 ? 62.010 18.017 -99.532 1.00 81.00 326 THR A CA 1
ATOM 2541 C C . THR A 1 326 ? 63.316 17.487 -98.948 1.00 81.00 326 THR A C 1
ATOM 2543 O O . THR A 1 326 ? 64.380 17.675 -99.534 1.00 81.00 326 THR A O 1
ATOM 2546 N N . HIS A 1 327 ? 63.250 16.786 -97.813 1.00 81.69 327 HIS A N 1
ATOM 2547 C CA . HIS A 1 327 ? 64.412 16.337 -97.047 1.00 81.69 327 HIS A CA 1
ATOM 2548 C C . HIS A 1 327 ? 64.181 14.941 -96.435 1.00 81.69 327 HIS A C 1
ATOM 2550 O O . HIS A 1 327 ? 64.031 14.804 -95.214 1.00 81.69 327 HIS A O 1
ATOM 2556 N N . PRO A 1 328 ? 64.216 13.867 -97.248 1.00 83.25 328 PRO A N 1
ATOM 2557 C CA . PRO A 1 328 ? 63.911 12.509 -96.784 1.00 83.25 328 PRO A CA 1
ATOM 2558 C C . PRO A 1 328 ? 64.862 12.015 -95.680 1.00 83.25 328 PRO A C 1
ATOM 2560 O O . PRO A 1 328 ? 64.446 11.286 -94.782 1.00 83.25 328 PRO A O 1
ATOM 2563 N N . GLY A 1 329 ? 66.126 12.458 -95.682 1.00 77.81 329 GLY A N 1
ATOM 2564 C CA . GLY A 1 329 ? 67.085 12.126 -94.622 1.00 77.81 329 GLY A CA 1
ATOM 2565 C C . GLY A 1 329 ? 66.707 12.707 -93.253 1.00 77.81 329 GLY A C 1
ATOM 2566 O O . GLY A 1 329 ? 66.827 12.023 -92.238 1.00 77.81 329 GLY A O 1
ATOM 2567 N N . VAL A 1 330 ? 66.188 13.940 -93.220 1.00 76.25 330 VAL A N 1
ATOM 2568 C CA . VAL A 1 330 ? 65.720 14.591 -91.982 1.00 76.25 330 VAL A CA 1
ATOM 2569 C C . VAL A 1 330 ? 64.454 13.913 -91.474 1.00 76.25 330 VAL A C 1
ATOM 2571 O O . VAL A 1 330 ? 64.354 13.609 -90.284 1.00 76.25 330 VAL A O 1
ATOM 2574 N N . ALA A 1 331 ? 63.518 13.607 -92.379 1.00 78.62 331 ALA A N 1
ATOM 2575 C CA . ALA A 1 331 ? 62.302 12.873 -92.045 1.00 78.62 331 ALA A CA 1
ATOM 2576 C C . ALA A 1 331 ? 62.617 11.493 -91.437 1.00 78.62 331 ALA A C 1
ATOM 2578 O O . ALA A 1 331 ? 61.997 11.105 -90.444 1.00 78.62 331 ALA A O 1
ATOM 2579 N N . GLY A 1 332 ? 63.624 10.787 -91.966 1.00 82.75 332 GLY A N 1
ATOM 2580 C CA . GLY A 1 332 ? 64.098 9.511 -91.425 1.00 82.75 332 GLY A CA 1
ATOM 2581 C C . GLY A 1 332 ? 64.638 9.617 -89.994 1.00 82.75 332 GLY A C 1
ATOM 2582 O O . GLY A 1 332 ? 64.228 8.847 -89.124 1.00 82.75 332 GLY A O 1
ATOM 2583 N N . ILE A 1 333 ? 65.501 10.602 -89.722 1.00 78.81 333 ILE A N 1
ATOM 2584 C CA . ILE A 1 333 ? 66.098 10.805 -88.389 1.00 78.81 333 ILE A CA 1
ATOM 2585 C C . ILE A 1 333 ? 65.029 11.191 -87.357 1.00 78.81 333 ILE A C 1
ATOM 2587 O O . ILE A 1 333 ? 64.970 10.598 -86.279 1.00 78.81 333 ILE A O 1
ATOM 2591 N N . LEU A 1 334 ? 64.149 12.140 -87.690 1.00 77.00 334 LEU A N 1
ATOM 2592 C CA . LEU A 1 334 ? 63.074 12.572 -86.790 1.00 77.00 334 LEU A CA 1
ATOM 2593 C C . LEU A 1 334 ? 62.074 11.442 -86.511 1.00 77.00 334 LEU A C 1
ATOM 2595 O O . LEU A 1 334 ? 61.640 11.268 -85.373 1.00 77.00 334 LEU A O 1
ATOM 2599 N N . SER A 1 335 ? 61.761 10.619 -87.514 1.00 87.69 335 SER A N 1
ATOM 2600 C CA . SER A 1 335 ? 60.905 9.442 -87.329 1.00 87.69 335 SER A CA 1
ATOM 2601 C C . SER A 1 335 ? 61.529 8.431 -86.368 1.00 87.69 335 SER A C 1
ATOM 2603 O O . SER A 1 335 ? 60.848 7.939 -85.469 1.00 87.69 335 SER A O 1
ATOM 2605 N N . ALA A 1 336 ? 62.832 8.157 -86.502 1.00 80.69 336 ALA A N 1
ATOM 2606 C CA . ALA A 1 336 ? 63.549 7.266 -85.591 1.00 80.69 336 ALA A CA 1
ATOM 2607 C C . ALA A 1 336 ? 63.535 7.791 -84.142 1.00 80.69 336 ALA A C 1
ATOM 2609 O O . ALA A 1 336 ? 63.315 7.020 -83.207 1.00 80.69 336 ALA A O 1
ATOM 2610 N N . GLN A 1 337 ? 63.687 9.106 -83.950 1.00 79.25 337 GLN A N 1
ATOM 2611 C CA . GLN A 1 337 ? 63.605 9.743 -82.631 1.00 79.25 337 GLN A CA 1
ATOM 2612 C C . GLN A 1 337 ? 62.193 9.676 -82.029 1.00 79.25 337 GLN A C 1
ATOM 2614 O O . GLN A 1 337 ? 62.051 9.368 -80.845 1.00 79.25 337 GLN A O 1
ATOM 2619 N N . LEU A 1 338 ? 61.144 9.901 -82.827 1.00 81.44 338 LEU A N 1
ATOM 2620 C CA . LEU A 1 338 ? 59.750 9.781 -82.381 1.00 81.44 338 LEU A CA 1
ATOM 2621 C C . LEU A 1 338 ? 59.403 8.346 -81.967 1.00 81.44 338 LEU A C 1
ATOM 2623 O O . LEU A 1 338 ? 58.734 8.146 -80.951 1.00 81.44 338 LEU A O 1
ATOM 2627 N N . VAL A 1 339 ? 59.890 7.348 -82.710 1.00 85.56 339 VAL A N 1
ATOM 2628 C CA . VAL A 1 339 ? 59.724 5.929 -82.364 1.00 85.56 339 VAL A CA 1
ATOM 2629 C C . VAL A 1 339 ? 60.462 5.591 -81.068 1.00 85.56 339 VAL A C 1
ATOM 2631 O O . VAL A 1 339 ? 59.871 4.977 -80.179 1.00 85.56 339 VAL A O 1
ATOM 2634 N N . ALA A 1 340 ? 61.713 6.035 -80.912 1.00 78.19 340 ALA A N 1
ATOM 2635 C CA . ALA A 1 340 ? 62.483 5.822 -79.686 1.00 78.19 340 ALA A CA 1
ATOM 2636 C C . ALA A 1 340 ? 61.825 6.489 -78.462 1.00 78.19 340 ALA A C 1
ATOM 2638 O O . ALA A 1 340 ? 61.704 5.869 -77.403 1.00 78.19 340 ALA A O 1
ATOM 2639 N N . GLY A 1 341 ? 61.327 7.721 -78.615 1.00 77.25 341 GLY A N 1
ATOM 2640 C CA . GLY A 1 341 ? 60.583 8.435 -77.576 1.00 77.25 341 GLY A CA 1
ATOM 2641 C C . GLY A 1 341 ? 59.257 7.755 -77.220 1.00 77.25 341 GLY A C 1
ATOM 2642 O O . GLY A 1 341 ? 58.935 7.613 -76.040 1.00 77.25 341 GLY A O 1
ATOM 2643 N N . GLY A 1 342 ? 58.519 7.264 -78.221 1.00 80.25 342 GLY A N 1
ATOM 2644 C CA . GLY A 1 342 ? 57.308 6.465 -78.021 1.00 80.25 342 GLY A CA 1
ATOM 2645 C C . GLY A 1 342 ? 57.581 5.173 -77.248 1.00 80.25 342 GLY A C 1
ATOM 2646 O O . GLY A 1 342 ? 56.860 4.849 -76.306 1.00 80.25 342 GLY A O 1
ATOM 2647 N N . LEU A 1 343 ? 58.667 4.468 -77.577 1.00 82.31 343 LEU A N 1
ATOM 2648 C CA . LEU A 1 343 ? 59.083 3.255 -76.872 1.00 82.31 343 LEU A CA 1
ATOM 2649 C C . LEU A 1 343 ? 59.462 3.546 -75.410 1.00 82.31 343 LEU A C 1
ATOM 2651 O O . LEU A 1 343 ? 59.009 2.846 -74.506 1.00 82.31 343 LEU A O 1
ATOM 2655 N N . ALA A 1 344 ? 60.231 4.610 -75.159 1.00 76.00 344 ALA A N 1
ATOM 2656 C CA . ALA A 1 344 ? 60.585 5.036 -73.805 1.00 76.00 344 ALA A CA 1
ATOM 2657 C C . ALA A 1 344 ? 59.341 5.418 -72.982 1.00 76.00 344 ALA A C 1
ATOM 2659 O O . ALA A 1 344 ? 59.202 5.005 -71.828 1.00 76.00 344 ALA A O 1
ATOM 2660 N N . ALA A 1 345 ? 58.391 6.137 -73.589 1.00 76.62 345 ALA A N 1
ATOM 2661 C CA . ALA A 1 345 ? 57.113 6.449 -72.959 1.00 76.62 345 ALA A CA 1
ATOM 2662 C C . ALA A 1 345 ? 56.314 5.176 -72.640 1.00 76.62 345 ALA A C 1
ATOM 2664 O O . ALA A 1 345 ? 55.782 5.058 -71.538 1.00 76.62 345 ALA A O 1
ATOM 2665 N N . ALA A 1 346 ? 56.277 4.191 -73.544 1.00 79.31 346 ALA A N 1
ATOM 2666 C CA . ALA A 1 346 ? 55.623 2.907 -73.295 1.00 79.31 346 ALA A CA 1
ATOM 2667 C C . ALA A 1 346 ? 56.273 2.143 -72.127 1.00 79.31 346 ALA A C 1
ATOM 2669 O O . ALA A 1 346 ? 55.556 1.635 -71.266 1.00 79.31 346 ALA A O 1
ATOM 2670 N N . ILE A 1 347 ? 57.608 2.117 -72.041 1.00 78.12 347 ILE A N 1
ATOM 2671 C CA . ILE A 1 347 ? 58.353 1.459 -70.952 1.00 78.12 347 ILE A CA 1
ATOM 2672 C C . ILE A 1 347 ? 58.017 2.068 -69.585 1.00 78.12 347 ILE A C 1
ATOM 2674 O O . ILE A 1 347 ? 57.954 1.345 -68.596 1.00 78.12 347 ILE A O 1
ATOM 2678 N N . VAL A 1 348 ? 57.759 3.375 -69.511 1.00 72.38 348 VAL A N 1
ATOM 2679 C CA . VAL A 1 348 ? 57.364 4.039 -68.258 1.00 72.38 348 VAL A CA 1
ATOM 2680 C C . VAL A 1 348 ? 55.869 3.858 -67.974 1.00 72.38 348 VAL A C 1
ATOM 2682 O O . VAL A 1 348 ? 55.463 3.595 -66.839 1.00 72.38 348 VAL A O 1
ATOM 2685 N N . LEU A 1 349 ? 55.032 3.984 -69.003 1.00 74.88 349 LEU A N 1
ATOM 2686 C CA . LEU A 1 349 ? 53.583 4.091 -68.852 1.00 74.88 349 LEU A CA 1
ATOM 2687 C C . LEU A 1 349 ? 52.900 2.723 -68.728 1.00 74.88 349 LEU A C 1
ATOM 2689 O O . LEU A 1 349 ? 51.892 2.626 -68.036 1.00 74.88 349 LEU A O 1
ATOM 2693 N N . VAL A 1 350 ? 53.454 1.653 -69.308 1.00 77.94 350 VAL A N 1
ATOM 2694 C CA . VAL A 1 350 ? 52.902 0.289 -69.207 1.00 77.94 350 VAL A CA 1
ATOM 2695 C C . VAL A 1 350 ? 53.016 -0.287 -67.788 1.00 77.94 350 VAL A C 1
ATOM 2697 O O . VAL A 1 350 ? 51.991 -0.728 -67.267 1.00 77.94 350 VAL A O 1
ATOM 2700 N N . PRO A 1 351 ? 54.173 -0.247 -67.093 1.00 73.81 351 PRO A N 1
ATOM 2701 C CA . PRO A 1 351 ? 54.260 -0.674 -65.697 1.00 73.81 351 PRO A CA 1
ATOM 2702 C C . PRO A 1 351 ? 53.412 0.197 -64.774 1.00 73.81 351 PRO A C 1
ATOM 2704 O O . PRO A 1 351 ? 52.811 -0.325 -63.837 1.00 73.81 351 PRO A O 1
ATOM 2707 N N . ALA A 1 352 ? 53.319 1.503 -65.047 1.00 70.19 352 ALA A N 1
ATOM 2708 C CA . ALA A 1 352 ? 52.433 2.399 -64.312 1.00 70.19 352 ALA A CA 1
ATOM 2709 C C . ALA A 1 352 ? 50.956 2.029 -64.530 1.00 70.19 352 ALA A C 1
ATOM 2711 O O . ALA A 1 352 ? 50.230 1.868 -63.557 1.00 70.19 352 ALA A O 1
ATOM 2712 N N . ALA A 1 353 ? 50.518 1.799 -65.771 1.00 75.38 353 ALA A N 1
ATOM 2713 C CA . ALA A 1 353 ? 49.155 1.376 -66.101 1.00 75.38 353 ALA A CA 1
ATOM 2714 C C . ALA A 1 353 ? 48.820 -0.019 -65.548 1.00 75.38 353 ALA A C 1
ATOM 2716 O O . ALA A 1 353 ? 47.699 -0.259 -65.108 1.00 75.38 353 ALA A O 1
ATOM 2717 N N . PHE A 1 354 ? 49.794 -0.931 -65.512 1.00 76.81 354 PHE A N 1
ATOM 2718 C CA . PHE A 1 354 ? 49.637 -2.257 -64.920 1.00 76.81 354 PHE A CA 1
ATOM 2719 C C . PHE A 1 354 ? 49.551 -2.198 -63.388 1.00 76.81 354 PHE A C 1
ATOM 2721 O O . PHE A 1 354 ? 48.669 -2.827 -62.803 1.00 76.81 354 PHE A O 1
ATOM 2728 N N . ARG A 1 355 ? 50.428 -1.417 -62.734 1.00 69.88 355 ARG A N 1
ATOM 2729 C CA . ARG A 1 355 ? 50.426 -1.211 -61.273 1.00 69.88 355 ARG A CA 1
ATOM 2730 C C . ARG A 1 355 ? 49.189 -0.456 -60.798 1.00 69.88 355 ARG A C 1
ATOM 2732 O O . ARG A 1 355 ? 48.647 -0.790 -59.751 1.00 69.88 355 ARG A O 1
ATOM 2739 N N . LEU A 1 356 ? 48.744 0.538 -61.560 1.00 66.00 356 LEU A N 1
ATOM 2740 C CA . LEU A 1 356 ? 47.556 1.332 -61.246 1.00 66.00 356 LEU A CA 1
ATOM 2741 C C . LEU A 1 356 ? 46.253 0.617 -61.644 1.00 66.00 356 LEU A C 1
ATOM 2743 O O . LEU A 1 356 ? 45.185 1.008 -61.178 1.00 66.00 356 LEU A O 1
ATOM 2747 N N . GLY A 1 357 ? 46.318 -0.431 -62.474 1.00 63.25 357 GLY A N 1
ATOM 2748 C CA . GLY A 1 357 ? 45.150 -1.164 -62.963 1.00 63.25 357 GLY A CA 1
ATOM 2749 C C . GLY A 1 357 ? 44.079 -0.243 -63.556 1.00 63.25 357 GLY A C 1
ATOM 2750 O O . GLY A 1 357 ? 44.370 0.829 -64.087 1.00 63.25 357 GLY A O 1
ATOM 2751 N N . ALA A 1 358 ? 42.807 -0.627 -63.436 1.00 54.19 358 ALA A N 1
ATOM 2752 C CA . ALA A 1 358 ? 41.680 0.209 -63.846 1.00 54.19 358 ALA A CA 1
ATOM 2753 C C . ALA A 1 358 ? 41.396 1.388 -62.885 1.00 54.19 358 ALA A C 1
ATOM 2755 O O . ALA A 1 358 ? 40.241 1.760 -62.698 1.00 54.19 358 ALA A O 1
ATOM 2756 N N . ALA A 1 359 ? 42.419 2.069 -62.353 1.00 54.66 359 ALA A N 1
ATOM 2757 C CA . ALA A 1 359 ? 42.256 3.390 -61.724 1.00 54.66 359 ALA A CA 1
ATOM 2758 C C . ALA A 1 359 ? 41.642 4.449 -62.681 1.00 54.66 359 ALA A C 1
ATOM 2760 O O . ALA A 1 359 ? 41.293 5.546 -62.251 1.00 54.66 359 ALA A O 1
ATOM 2761 N N . TYR A 1 360 ? 41.466 4.096 -63.963 1.00 49.00 360 TYR A N 1
ATOM 2762 C CA . TYR A 1 360 ? 40.730 4.831 -64.996 1.00 49.00 360 TYR A CA 1
ATOM 2763 C C . TYR A 1 360 ? 39.361 4.234 -65.384 1.00 49.00 360 TYR A C 1
ATOM 2765 O O . TYR A 1 360 ? 38.793 4.638 -66.397 1.00 49.00 360 TYR A O 1
ATOM 2773 N N . ALA A 1 361 ? 38.800 3.289 -64.627 1.00 45.16 361 ALA A N 1
ATOM 2774 C CA . ALA A 1 361 ? 37.371 2.997 -64.724 1.00 45.16 361 ALA A CA 1
ATOM 2775 C C . ALA A 1 361 ? 36.632 3.961 -63.782 1.00 45.16 361 ALA A C 1
ATOM 2777 O O . ALA A 1 361 ? 36.720 3.794 -62.560 1.00 45.16 361 ALA A O 1
ATOM 2778 N N . PRO A 1 362 ? 35.952 5.006 -64.291 1.00 45.66 362 PRO A N 1
ATOM 2779 C CA . PRO A 1 362 ? 35.108 5.811 -63.430 1.00 45.66 362 PRO A CA 1
ATOM 2780 C C . PRO A 1 362 ? 34.025 4.905 -62.837 1.00 45.66 362 PRO A C 1
ATOM 2782 O O . PRO A 1 362 ? 33.389 4.126 -63.544 1.00 45.66 362 PRO A O 1
ATOM 2785 N N . VAL A 1 363 ? 33.806 5.028 -61.527 1.00 45.59 363 VAL A N 1
ATOM 2786 C CA . VAL A 1 363 ? 32.496 4.717 -60.940 1.00 45.59 363 VAL A CA 1
ATOM 2787 C C . VAL A 1 363 ? 31.458 5.470 -61.782 1.00 45.59 363 VAL A C 1
ATOM 2789 O O . VAL A 1 363 ? 31.728 6.635 -62.089 1.00 45.59 363 VAL A O 1
ATOM 2792 N N . PRO A 1 364 ? 30.319 4.875 -62.181 1.00 39.72 364 PRO A N 1
ATOM 2793 C CA . PRO A 1 364 ? 29.263 5.638 -62.830 1.00 39.72 364 PRO A CA 1
ATOM 2794 C C . PRO A 1 364 ? 28.814 6.735 -61.857 1.00 39.72 364 PRO A C 1
ATOM 2796 O O . PRO A 1 364 ? 28.153 6.476 -60.856 1.00 39.72 364 PRO A O 1
ATOM 2799 N N . ALA A 1 365 ? 29.271 7.958 -62.108 1.00 37.84 365 ALA A N 1
ATOM 2800 C CA . ALA A 1 365 ? 28.922 9.155 -61.367 1.00 37.84 365 ALA A CA 1
ATOM 2801 C C . ALA A 1 365 ? 28.105 10.055 -62.292 1.00 37.84 365 ALA A C 1
ATOM 2803 O O . ALA A 1 365 ? 28.324 10.080 -63.504 1.00 37.84 365 ALA A O 1
ATOM 2804 N N . SER A 1 366 ? 27.138 10.743 -61.695 1.00 35.00 366 SER A N 1
ATOM 2805 C CA . SER A 1 366 ? 26.107 11.535 -62.356 1.00 35.00 366 SER A CA 1
ATOM 2806 C C . SER A 1 366 ? 26.652 12.530 -63.406 1.00 35.00 366 SER A C 1
ATOM 2808 O O . SER A 1 366 ? 27.794 12.989 -63.294 1.00 35.00 366 SER A O 1
ATOM 2810 N N . PRO A 1 367 ? 25.829 12.917 -64.408 1.00 36.59 367 PRO A N 1
ATOM 2811 C CA . PRO A 1 367 ? 26.233 13.733 -65.568 1.00 36.59 367 PRO A CA 1
ATOM 2812 C C . PRO A 1 367 ? 26.919 15.076 -65.255 1.00 36.59 367 PRO A C 1
ATOM 2814 O O . PRO A 1 367 ? 27.543 15.669 -66.130 1.00 36.59 367 PRO A O 1
ATOM 2817 N N . ALA A 1 368 ? 26.852 15.554 -64.010 1.00 40.38 368 ALA A N 1
ATOM 2818 C CA . ALA A 1 368 ? 27.448 16.815 -63.576 1.00 40.38 368 ALA A CA 1
ATOM 2819 C C . ALA A 1 368 ? 28.990 16.792 -63.462 1.00 40.38 368 ALA A C 1
ATOM 2821 O O . ALA A 1 368 ? 29.605 17.849 -63.376 1.00 40.38 368 ALA A O 1
ATOM 2822 N N . ALA A 1 369 ? 29.643 15.623 -63.488 1.00 42.19 369 ALA A N 1
ATOM 2823 C CA . ALA A 1 369 ? 31.103 15.521 -63.344 1.00 42.19 369 ALA A CA 1
ATOM 2824 C C . ALA A 1 369 ? 31.893 15.598 -64.671 1.00 42.19 369 ALA A C 1
ATOM 2826 O O . ALA A 1 369 ? 33.119 15.484 -64.666 1.00 42.19 369 ALA A O 1
ATOM 2827 N N . TRP A 1 370 ? 31.220 15.758 -65.816 1.00 38.06 370 TRP A N 1
ATOM 2828 C CA . TRP A 1 370 ? 31.862 15.746 -67.141 1.00 38.06 370 TRP A CA 1
ATOM 2829 C C . TRP A 1 370 ? 32.455 17.090 -67.578 1.00 38.06 370 TRP A C 1
ATOM 2831 O O . TRP A 1 370 ? 33.197 17.138 -68.557 1.00 38.06 370 TRP A O 1
ATOM 2841 N N . ILE A 1 371 ? 32.178 18.176 -66.856 1.00 43.59 371 ILE A N 1
ATOM 2842 C CA . ILE A 1 371 ? 32.590 19.526 -67.255 1.00 43.59 371 ILE A CA 1
ATOM 2843 C C . ILE A 1 371 ? 33.259 20.236 -66.078 1.00 43.59 371 ILE A C 1
ATOM 2845 O O . ILE A 1 371 ? 32.826 21.302 -65.677 1.00 43.59 371 ILE A O 1
ATOM 2849 N N . ASP A 1 372 ? 34.322 19.658 -65.514 1.00 42.19 372 ASP A N 1
ATOM 2850 C CA . ASP A 1 372 ? 35.335 20.501 -64.869 1.00 42.19 372 ASP A CA 1
ATOM 2851 C C . ASP A 1 372 ? 36.691 19.797 -64.739 1.00 42.19 372 ASP A C 1
ATOM 2853 O O . ASP A 1 372 ? 37.025 19.165 -63.734 1.00 42.19 372 ASP A O 1
ATOM 2857 N N . ARG A 1 373 ? 37.497 19.839 -65.807 1.00 42.69 373 ARG A N 1
ATOM 2858 C CA . ARG A 1 373 ? 38.919 19.481 -65.717 1.00 42.69 373 ARG A CA 1
ATOM 2859 C C . ARG A 1 373 ? 39.758 20.201 -66.769 1.00 42.69 373 ARG A C 1
ATOM 2861 O O . ARG A 1 373 ? 39.902 19.767 -67.905 1.00 42.69 373 ARG A O 1
ATOM 2868 N N . SER A 1 374 ? 40.291 21.339 -66.328 1.00 45.16 374 SER A N 1
ATOM 2869 C CA . SER A 1 374 ? 41.480 22.056 -66.808 1.00 45.16 374 SER A CA 1
ATOM 2870 C C . SER A 1 374 ? 41.730 22.076 -68.324 1.00 45.16 374 SER A C 1
ATOM 2872 O O . SER A 1 374 ? 42.691 21.481 -68.822 1.00 45.16 374 SER A O 1
ATOM 2874 N N . ARG A 1 375 ? 40.957 22.900 -69.039 1.00 49.31 375 ARG A N 1
ATOM 2875 C CA . ARG A 1 375 ? 41.289 23.366 -70.401 1.00 49.31 375 ARG A CA 1
ATOM 2876 C C . ARG A 1 375 ? 42.698 23.988 -70.496 1.00 49.31 375 ARG A C 1
ATOM 2878 O O . ARG A 1 375 ? 43.323 23.904 -71.542 1.00 49.31 375 ARG A O 1
ATOM 2885 N N . TYR A 1 376 ? 43.248 24.507 -69.395 1.00 48.59 376 TYR A N 1
ATOM 2886 C CA . TYR A 1 376 ? 44.570 25.147 -69.349 1.00 48.59 376 TYR A CA 1
ATOM 2887 C C . TYR A 1 376 ? 45.770 24.186 -69.418 1.00 48.59 376 TYR A C 1
ATOM 2889 O O . TYR A 1 376 ? 46.824 24.569 -69.915 1.00 48.59 376 TYR A O 1
ATOM 2897 N N . GLY A 1 377 ? 45.633 22.934 -68.961 1.00 52.03 377 GLY A N 1
ATOM 2898 C CA . GLY A 1 377 ? 46.741 21.965 -68.991 1.00 52.03 377 GLY A CA 1
ATOM 2899 C C . GLY A 1 377 ? 46.960 21.354 -70.376 1.00 52.03 377 GLY A C 1
ATOM 2900 O O . GLY A 1 377 ? 48.097 21.160 -70.802 1.00 52.03 377 GLY A O 1
ATOM 2901 N N . LEU A 1 378 ? 45.860 21.105 -71.090 1.00 51.56 378 LEU A N 1
ATOM 2902 C CA . LEU A 1 378 ? 45.861 20.519 -72.431 1.00 51.56 378 LEU A CA 1
ATOM 2903 C C . LEU A 1 378 ? 46.301 21.550 -73.485 1.00 51.56 378 LEU A C 1
ATOM 2905 O O . LEU A 1 378 ? 47.092 21.219 -74.359 1.00 51.56 378 LEU A O 1
ATOM 2909 N N . LEU A 1 379 ? 45.893 22.819 -73.335 1.00 48.94 379 LEU A N 1
ATOM 2910 C CA . LEU A 1 379 ? 46.361 23.935 -74.172 1.00 48.94 379 LEU A CA 1
ATOM 2911 C C . LEU A 1 379 ? 47.870 24.189 -74.034 1.00 48.94 379 LEU A C 1
ATOM 2913 O O . LEU A 1 379 ? 48.543 24.391 -75.038 1.00 48.94 379 LEU A O 1
ATOM 2917 N N . LEU A 1 380 ? 48.427 24.124 -72.818 1.00 51.09 380 LEU A N 1
ATOM 2918 C CA . LEU A 1 380 ? 49.863 24.349 -72.616 1.00 51.09 380 LEU A CA 1
ATOM 2919 C C . LEU A 1 380 ? 50.718 23.221 -73.224 1.00 51.09 380 LEU A C 1
ATOM 2921 O O . LEU A 1 380 ? 51.777 23.482 -73.787 1.00 51.09 380 LEU A O 1
ATOM 2925 N N . GLN A 1 381 ? 50.248 21.970 -73.150 1.00 52.91 381 GLN A N 1
ATOM 2926 C CA . GLN A 1 381 ? 50.930 20.824 -73.766 1.00 52.91 381 GLN A CA 1
ATOM 2927 C C . GLN A 1 381 ? 50.801 20.817 -75.294 1.00 52.91 381 GLN A C 1
ATOM 2929 O O . GLN A 1 381 ? 51.771 20.494 -75.980 1.00 52.91 381 GLN A O 1
ATOM 2934 N N . LEU A 1 382 ? 49.648 21.239 -75.825 1.00 52.81 382 LEU A N 1
ATOM 2935 C CA . LEU A 1 382 ? 49.427 21.395 -77.265 1.00 52.81 382 LEU A CA 1
ATOM 2936 C C . LEU A 1 382 ? 50.270 22.517 -77.888 1.00 52.81 382 LEU A C 1
ATOM 2938 O O . LEU A 1 382 ? 50.532 22.450 -79.081 1.00 52.81 382 LEU A O 1
ATOM 2942 N N . ILE A 1 383 ? 50.717 23.513 -77.113 1.00 52.91 383 ILE A N 1
ATOM 2943 C CA . ILE A 1 383 ? 51.571 24.611 -77.605 1.00 52.91 383 ILE A CA 1
ATOM 2944 C C . ILE A 1 383 ? 53.064 24.304 -77.403 1.00 52.91 383 ILE A C 1
ATOM 2946 O O . ILE A 1 383 ? 53.868 24.540 -78.302 1.00 52.91 383 ILE A O 1
ATOM 2950 N N . ALA A 1 384 ? 53.460 23.738 -76.259 1.00 55.94 384 ALA A N 1
ATOM 2951 C CA . ALA A 1 384 ? 54.876 23.512 -75.952 1.00 55.94 384 ALA A CA 1
ATOM 2952 C C . ALA A 1 384 ? 55.530 22.432 -76.834 1.00 55.94 384 ALA A C 1
ATOM 2954 O O . ALA A 1 384 ? 56.696 22.560 -77.206 1.00 55.94 384 ALA A O 1
ATOM 2955 N N . PHE A 1 385 ? 54.786 21.381 -77.194 1.00 56.44 385 PHE A N 1
ATOM 2956 C CA . PHE A 1 385 ? 55.307 20.285 -78.014 1.00 56.44 385 PHE A CA 1
ATOM 2957 C C . PHE A 1 385 ? 55.637 20.699 -79.463 1.00 56.44 385 PHE A C 1
ATOM 2959 O O . PHE A 1 385 ? 56.768 20.456 -79.889 1.00 56.44 385 PHE A O 1
ATOM 2966 N N . PRO A 1 386 ? 54.747 21.372 -80.224 1.00 51.34 386 PRO A N 1
ATOM 2967 C CA . PRO A 1 386 ? 55.088 21.830 -81.569 1.00 51.34 386 PRO A CA 1
ATOM 2968 C C . PRO A 1 386 ? 56.173 22.909 -81.565 1.00 51.34 386 PRO A C 1
ATOM 2970 O O . PRO A 1 386 ? 56.998 22.903 -82.466 1.00 51.34 386 PRO A O 1
ATOM 2973 N N . VAL A 1 387 ? 56.254 23.776 -80.548 1.00 59.62 387 VAL A N 1
ATOM 2974 C CA . VAL A 1 387 ? 57.355 24.753 -80.443 1.00 59.62 387 VAL A CA 1
ATOM 2975 C C . VAL A 1 387 ? 58.702 24.048 -80.273 1.00 59.62 387 VAL A C 1
ATOM 2977 O O . VAL A 1 387 ? 59.658 24.405 -80.953 1.00 59.62 387 VAL A O 1
ATOM 2980 N N . LEU A 1 388 ? 58.786 23.004 -79.443 1.00 59.41 388 LEU A N 1
ATOM 2981 C CA . LEU A 1 388 ? 60.029 22.246 -79.269 1.00 59.41 388 LEU A CA 1
ATOM 2982 C C . LEU A 1 388 ? 60.429 21.490 -80.550 1.00 59.41 388 LEU A C 1
ATOM 2984 O O . LEU A 1 388 ? 61.603 21.475 -80.912 1.00 59.41 388 LEU A O 1
ATOM 2988 N N . VAL A 1 389 ? 59.459 20.901 -81.259 1.00 56.94 389 VAL A N 1
ATOM 2989 C CA . VAL A 1 389 ? 59.696 20.178 -82.522 1.00 56.94 389 VAL A CA 1
ATOM 2990 C C . VAL A 1 389 ? 60.069 21.132 -83.659 1.00 56.94 389 VAL A C 1
ATOM 2992 O O . VAL A 1 389 ? 60.975 20.831 -84.430 1.00 56.94 389 VAL A O 1
ATOM 2995 N N . VAL A 1 390 ? 59.427 22.298 -83.753 1.00 58.03 390 VAL A N 1
ATOM 2996 C CA . VAL A 1 390 ? 59.721 23.308 -84.781 1.00 58.03 390 VAL A CA 1
ATOM 2997 C C . VAL A 1 390 ? 61.060 23.988 -84.514 1.00 58.03 390 VAL A C 1
ATOM 2999 O O . VAL A 1 390 ? 61.840 24.141 -85.445 1.00 58.03 390 VAL A O 1
ATOM 3002 N N . VAL A 1 391 ? 61.381 24.338 -83.265 1.00 60.06 391 VAL A N 1
ATOM 3003 C CA . VAL A 1 391 ? 62.681 24.940 -82.920 1.00 60.06 391 VAL A CA 1
ATOM 3004 C C . VAL A 1 391 ? 63.813 23.919 -83.068 1.00 60.06 391 VAL A C 1
ATOM 3006 O O . VAL A 1 391 ? 64.852 24.246 -83.637 1.00 60.06 391 VAL A O 1
ATOM 3009 N N . GLY A 1 392 ? 63.603 22.667 -82.645 1.00 60.22 392 GLY A N 1
ATOM 3010 C CA . GLY A 1 392 ? 64.564 21.583 -82.863 1.00 60.22 392 GLY A CA 1
ATOM 3011 C C . GLY A 1 392 ? 64.761 21.251 -84.348 1.00 60.22 392 GLY A C 1
ATOM 3012 O O . GLY A 1 392 ? 65.890 21.059 -84.792 1.00 60.22 392 GLY A O 1
ATOM 3013 N N . GLY A 1 393 ? 63.681 21.249 -85.135 1.00 58.25 393 GLY A N 1
ATOM 3014 C CA . GLY A 1 393 ? 63.714 21.023 -86.581 1.00 58.25 393 GLY A CA 1
ATOM 3015 C C . GLY A 1 393 ? 64.346 22.176 -87.364 1.00 58.25 393 GLY A C 1
ATOM 3016 O O . GLY A 1 393 ? 65.139 21.930 -88.269 1.00 58.25 393 GLY A O 1
ATOM 3017 N N . ALA A 1 394 ? 64.060 23.426 -86.991 1.00 56.34 394 ALA A N 1
ATOM 3018 C CA . ALA A 1 394 ? 64.667 24.610 -87.595 1.00 56.34 394 ALA A CA 1
ATOM 3019 C C . ALA A 1 394 ? 66.174 24.660 -87.316 1.00 56.34 394 ALA A C 1
ATOM 3021 O O . ALA A 1 394 ? 66.949 24.863 -88.242 1.00 56.34 394 ALA A O 1
ATOM 3022 N N . MET A 1 395 ? 66.599 24.362 -86.084 1.00 56.47 395 MET A N 1
ATOM 3023 C CA . MET A 1 395 ? 68.019 24.267 -85.723 1.00 56.47 395 MET A CA 1
ATOM 3024 C C . MET A 1 395 ? 68.727 23.116 -86.454 1.00 56.47 395 MET A C 1
ATOM 3026 O O . MET A 1 395 ? 69.861 23.278 -86.892 1.00 56.47 395 MET A O 1
ATOM 3030 N N . ALA A 1 396 ? 68.060 21.974 -86.659 1.00 55.78 396 ALA A N 1
ATOM 3031 C CA . ALA A 1 396 ? 68.600 20.864 -87.449 1.00 55.78 396 ALA A CA 1
ATOM 3032 C C . ALA A 1 396 ? 68.682 21.178 -88.959 1.00 55.78 396 ALA A C 1
ATOM 3034 O O . ALA A 1 396 ? 69.596 20.713 -89.641 1.00 55.78 396 ALA A O 1
ATOM 3035 N N . SER A 1 397 ? 67.748 21.976 -89.485 1.00 53.41 397 SER A N 1
ATOM 3036 C CA . SER A 1 397 ? 67.754 22.452 -90.874 1.00 53.41 397 SER A CA 1
ATOM 3037 C C . SER A 1 397 ? 68.869 23.472 -91.116 1.00 53.41 397 SER A C 1
ATOM 3039 O O . SER A 1 397 ? 69.608 23.349 -92.091 1.00 53.41 397 SER A O 1
ATOM 3041 N N . ASP A 1 398 ? 69.032 24.434 -90.205 1.00 58.16 398 ASP A N 1
ATOM 3042 C CA . ASP A 1 398 ? 70.107 25.434 -90.250 1.00 58.16 398 ASP A CA 1
ATOM 3043 C C . ASP A 1 398 ? 71.485 24.760 -90.103 1.00 58.16 398 ASP A C 1
ATOM 3045 O O . ASP A 1 398 ? 72.451 25.086 -90.792 1.00 58.16 398 ASP A O 1
ATOM 3049 N N . TYR A 1 399 ? 71.546 23.696 -89.298 1.00 56.38 399 TYR A N 1
ATOM 3050 C CA . TYR A 1 399 ? 72.708 22.823 -89.152 1.00 56.38 399 TYR A CA 1
ATOM 3051 C C . TYR A 1 399 ? 73.064 22.044 -90.436 1.00 56.38 399 TYR A C 1
ATOM 3053 O O . TYR A 1 399 ? 74.244 21.878 -90.749 1.00 56.38 399 TYR A O 1
ATOM 3061 N N . LEU A 1 400 ? 72.083 21.594 -91.228 1.00 56.47 400 LEU A N 1
ATOM 3062 C CA . LEU A 1 400 ? 72.342 20.925 -92.514 1.00 56.47 400 LEU A CA 1
ATOM 3063 C C . LEU A 1 400 ? 72.773 21.895 -93.619 1.00 56.47 400 LEU A C 1
ATOM 3065 O O . LEU A 1 400 ? 73.609 21.531 -94.448 1.00 56.47 400 LEU A O 1
ATOM 3069 N N . LEU A 1 401 ? 72.273 23.132 -93.591 1.00 55.94 401 LEU A N 1
ATOM 3070 C CA . LEU A 1 401 ? 72.782 24.225 -94.424 1.00 55.94 401 LEU A CA 1
ATOM 3071 C C . LEU A 1 401 ? 74.242 24.557 -94.071 1.00 55.94 401 LEU A C 1
ATOM 3073 O O . LEU A 1 401 ? 75.072 24.688 -94.970 1.00 55.94 401 LEU A O 1
ATOM 3077 N N . PHE A 1 402 ? 74.594 24.562 -92.780 1.00 55.09 402 PHE A N 1
ATOM 3078 C CA . PHE A 1 402 ? 75.974 24.766 -92.317 1.00 55.09 402 PHE A CA 1
ATOM 3079 C C . PHE A 1 402 ? 76.904 23.561 -92.589 1.00 55.09 402 PHE A C 1
ATOM 3081 O O . PHE A 1 402 ? 78.118 23.698 -92.751 1.00 55.09 402 PHE A O 1
ATOM 3088 N N . ARG A 1 403 ? 76.356 22.344 -92.695 1.00 51.31 403 ARG A N 1
ATOM 3089 C CA . ARG A 1 403 ? 77.104 21.139 -93.097 1.00 51.31 403 ARG A CA 1
ATOM 3090 C C . ARG A 1 403 ? 77.595 21.225 -94.545 1.00 51.31 403 ARG A C 1
ATOM 3092 O O . ARG A 1 403 ? 78.690 20.745 -94.841 1.00 51.31 403 ARG A O 1
ATOM 3099 N N . HIS A 1 404 ? 76.816 21.848 -95.430 1.00 53.44 404 HIS A N 1
ATOM 3100 C CA . HIS A 1 404 ? 77.169 21.988 -96.843 1.00 53.44 404 HIS A CA 1
ATOM 3101 C C . HIS A 1 404 ? 78.328 22.978 -97.059 1.00 53.44 404 HIS A C 1
ATOM 3103 O O . HIS A 1 404 ? 79.164 22.757 -97.936 1.00 53.44 404 HIS A O 1
ATOM 3109 N N . THR A 1 405 ? 78.440 24.010 -96.215 1.00 53.31 405 THR A N 1
ATOM 3110 C CA . THR A 1 405 ? 79.570 24.956 -96.212 1.00 53.31 405 THR A CA 1
ATOM 3111 C C . THR A 1 405 ? 80.833 24.371 -95.571 1.00 53.31 405 THR A C 1
ATOM 3113 O O . THR A 1 405 ? 81.934 24.670 -96.019 1.00 53.31 405 THR A O 1
ATOM 3116 N N . ARG A 1 406 ? 80.715 23.459 -94.596 1.00 51.88 406 ARG A N 1
ATOM 3117 C CA . ARG A 1 406 ? 81.879 22.790 -93.972 1.00 51.88 406 ARG A CA 1
ATOM 3118 C C . ARG A 1 406 ? 82.419 21.577 -94.732 1.00 51.88 406 ARG A C 1
ATOM 3120 O O . ARG A 1 406 ? 83.590 21.233 -94.583 1.00 51.88 406 ARG A O 1
ATOM 3127 N N . GLN A 1 407 ? 81.611 20.919 -95.566 1.00 54.31 407 GLN A N 1
ATOM 3128 C CA . GLN A 1 407 ? 82.133 19.919 -96.510 1.00 54.31 407 GLN A CA 1
ATOM 3129 C C . GLN A 1 407 ? 83.076 20.551 -97.548 1.00 54.31 407 GLN A C 1
ATOM 3131 O O . GLN A 1 407 ? 84.045 19.902 -97.934 1.00 54.31 407 GLN A O 1
ATOM 3136 N N . LEU A 1 408 ? 82.862 21.827 -97.894 1.00 51.91 408 LEU A N 1
ATOM 3137 C CA . LEU A 1 408 ? 83.798 22.652 -98.670 1.00 51.91 408 LEU A CA 1
ATOM 3138 C C . LEU A 1 408 ? 85.112 22.934 -97.908 1.00 51.91 408 LEU A C 1
ATOM 3140 O O . LEU A 1 408 ? 86.184 22.930 -98.511 1.00 51.91 408 LEU A O 1
ATOM 3144 N N . GLU A 1 409 ? 85.071 23.085 -96.580 1.00 51.19 409 GLU A N 1
ATOM 3145 C CA . GLU A 1 409 ? 86.282 23.214 -95.747 1.00 51.19 409 GLU A CA 1
ATOM 3146 C C . GLU A 1 409 ? 87.036 21.884 -95.560 1.00 51.19 409 GLU A C 1
ATOM 3148 O O . GLU A 1 409 ? 88.262 21.877 -95.495 1.00 51.19 409 GLU A O 1
ATOM 3153 N N . ARG A 1 410 ? 86.357 20.727 -95.538 1.00 49.88 410 ARG A N 1
ATOM 3154 C CA . ARG A 1 410 ? 87.044 19.416 -95.500 1.00 49.88 410 ARG A CA 1
ATOM 3155 C C . ARG A 1 410 ? 87.724 19.053 -96.820 1.00 49.88 410 ARG A C 1
ATOM 3157 O O . ARG A 1 410 ? 88.756 18.386 -96.777 1.00 49.88 410 ARG A O 1
ATOM 3164 N N . SER A 1 411 ? 87.236 19.537 -97.967 1.00 54.88 411 SER A N 1
ATOM 3165 C CA . SER A 1 411 ? 88.002 19.482 -99.225 1.00 54.88 411 SER A CA 1
ATOM 3166 C C . SER A 1 411 ? 89.285 20.328 -99.200 1.00 54.88 411 SER A C 1
ATOM 3168 O O . SER A 1 411 ? 90.143 20.126 -100.052 1.00 54.88 411 SER A O 1
ATOM 3170 N N . LEU A 1 412 ? 89.458 21.211 -98.204 1.00 53.91 412 LEU A N 1
ATOM 3171 C CA . LEU A 1 412 ? 90.675 22.003 -97.976 1.00 53.91 412 LEU A CA 1
ATOM 3172 C C . LEU A 1 412 ? 91.661 21.357 -96.977 1.00 53.91 412 LEU A C 1
ATOM 3174 O O . LEU A 1 412 ? 92.651 21.980 -96.606 1.00 53.91 412 LEU A O 1
ATOM 3178 N N . GLY A 1 413 ? 91.455 20.092 -96.589 1.00 52.56 413 GLY A N 1
ATOM 3179 C CA . GLY A 1 413 ? 92.544 19.243 -96.091 1.00 52.56 413 GLY A CA 1
ATOM 3180 C C . GLY A 1 413 ? 93.001 19.467 -94.647 1.00 52.56 413 GLY A C 1
ATOM 3181 O O . GLY A 1 413 ? 94.200 19.493 -94.394 1.00 52.56 413 GLY A O 1
ATOM 3182 N N . MET A 1 414 ? 92.083 19.537 -93.678 1.00 58.44 414 MET A N 1
ATOM 3183 C CA . MET A 1 414 ? 92.435 19.387 -92.257 1.00 58.44 414 MET A CA 1
ATOM 3184 C C . MET A 1 414 ? 91.550 18.338 -91.574 1.00 58.44 414 MET A C 1
ATOM 3186 O O . MET A 1 414 ? 90.379 18.576 -91.282 1.00 58.44 414 MET A O 1
ATOM 3190 N N . ALA A 1 415 ? 92.121 17.157 -91.326 1.00 45.59 415 ALA A N 1
ATOM 3191 C CA . ALA A 1 415 ? 91.489 16.061 -90.596 1.00 45.59 415 ALA A CA 1
ATOM 3192 C C . ALA A 1 415 ? 92.373 15.629 -89.418 1.00 45.59 415 ALA A C 1
ATOM 3194 O O . ALA A 1 415 ? 93.567 15.400 -89.596 1.00 45.59 415 ALA A O 1
ATOM 3195 N N . GLY A 1 416 ? 91.778 15.479 -88.228 1.00 47.41 416 GLY A N 1
ATOM 3196 C CA . GLY A 1 416 ? 92.478 14.942 -87.060 1.00 47.41 416 GLY A CA 1
ATOM 3197 C C . GLY A 1 416 ? 91.643 14.834 -85.777 1.00 47.41 416 GLY A C 1
ATOM 3198 O O . GLY A 1 416 ? 91.687 15.722 -84.939 1.00 47.41 416 GLY A O 1
ATOM 3199 N N . ALA A 1 417 ? 90.920 13.718 -85.639 1.00 53.59 417 ALA A N 1
ATOM 3200 C CA . ALA A 1 417 ? 90.696 12.938 -84.407 1.00 53.59 417 ALA A CA 1
ATOM 3201 C C . ALA A 1 417 ? 90.217 13.617 -83.095 1.00 53.59 417 ALA A C 1
ATOM 3203 O O . ALA A 1 417 ? 90.837 13.461 -82.047 1.00 53.59 417 ALA A O 1
ATOM 3204 N N . LEU A 1 418 ? 89.027 14.216 -83.112 1.00 52.81 418 LEU A N 1
ATOM 3205 C CA . LEU A 1 418 ? 88.127 14.333 -81.950 1.00 52.81 418 LEU A CA 1
ATOM 3206 C C . LEU A 1 418 ? 86.708 13.979 -82.436 1.00 52.81 418 LEU A C 1
ATOM 3208 O O . LEU A 1 418 ? 86.459 14.192 -83.631 1.00 52.81 418 LEU A O 1
ATOM 3212 N N . PRO A 1 419 ? 85.785 13.446 -81.595 1.00 54.69 419 PRO A N 1
ATOM 3213 C CA . PRO A 1 419 ? 84.379 13.369 -81.989 1.00 54.69 419 PRO A CA 1
ATOM 3214 C C . PRO A 1 419 ? 84.009 14.763 -82.465 1.00 54.69 419 PRO A C 1
ATOM 3216 O O . PRO A 1 419 ? 84.228 15.747 -81.749 1.00 54.69 419 PRO A O 1
ATOM 3219 N N . SER A 1 420 ? 83.597 14.866 -83.727 1.00 60.75 420 SER A N 1
ATOM 3220 C CA . SER A 1 420 ? 83.324 16.172 -84.310 1.00 60.75 420 SER A CA 1
ATOM 3221 C C . SER A 1 420 ? 82.352 16.888 -83.381 1.00 60.75 420 SER A C 1
ATOM 3223 O O . SER A 1 420 ? 81.451 16.247 -82.846 1.00 60.75 420 SER A O 1
ATOM 3225 N N . PHE A 1 421 ? 82.549 18.188 -83.152 1.00 55.31 421 PHE A N 1
ATOM 3226 C CA . PHE A 1 421 ? 81.647 19.008 -82.329 1.00 55.31 421 PHE A CA 1
ATOM 3227 C C . PHE A 1 421 ? 80.162 18.692 -82.623 1.00 55.31 421 PHE A C 1
ATOM 3229 O O . PHE A 1 421 ? 79.342 18.605 -81.721 1.00 55.31 421 PHE A O 1
ATOM 3236 N N . ASP A 1 422 ? 79.885 18.374 -83.885 1.00 50.44 422 ASP A N 1
ATOM 3237 C CA . ASP A 1 422 ? 78.699 17.734 -84.459 1.00 50.44 422 ASP A CA 1
ATOM 3238 C C . ASP A 1 422 ? 78.095 16.548 -83.669 1.00 50.44 422 ASP A C 1
ATOM 3240 O O . ASP A 1 422 ? 76.916 16.575 -83.318 1.00 50.44 422 ASP A O 1
ATOM 3244 N N . GLU A 1 423 ? 78.875 15.508 -83.364 1.00 57.75 423 GLU A N 1
ATOM 3245 C CA . GLU A 1 423 ? 78.425 14.336 -82.598 1.00 57.75 423 GLU A CA 1
ATOM 3246 C C . GLU A 1 423 ? 78.172 14.696 -81.135 1.00 57.75 423 GLU A C 1
ATOM 3248 O O . GLU A 1 423 ? 77.197 14.234 -80.544 1.00 57.75 423 GLU A O 1
ATOM 3253 N N . VAL A 1 424 ? 78.999 15.575 -80.564 1.00 62.34 424 VAL A N 1
ATOM 3254 C CA . VAL A 1 424 ? 78.832 16.045 -79.183 1.00 62.34 424 VAL A CA 1
ATOM 3255 C C . VAL A 1 424 ? 77.536 16.846 -79.044 1.00 62.34 424 VAL A C 1
ATOM 3257 O O . VAL A 1 424 ? 76.783 16.636 -78.096 1.00 62.34 424 VAL A O 1
ATOM 3260 N N . VAL A 1 425 ? 77.228 17.710 -80.014 1.00 62.44 425 VAL A N 1
ATOM 3261 C CA . VAL A 1 425 ? 75.993 18.505 -80.040 1.00 62.44 425 VAL A CA 1
ATOM 3262 C C . VAL A 1 425 ? 74.769 17.620 -80.283 1.00 62.44 425 VAL A C 1
ATOM 3264 O O . VAL A 1 425 ? 73.773 17.764 -79.575 1.00 62.44 425 VAL A O 1
ATOM 3267 N N . ALA A 1 426 ? 74.831 16.660 -81.209 1.00 61.28 426 ALA A N 1
ATOM 3268 C CA . ALA A 1 426 ? 73.726 15.728 -81.446 1.00 61.28 426 ALA A CA 1
ATOM 3269 C C . ALA A 1 426 ? 73.418 14.865 -80.208 1.00 61.28 426 ALA A C 1
ATOM 3271 O O . ALA A 1 426 ? 72.253 14.711 -79.831 1.00 61.28 426 ALA A O 1
ATOM 3272 N N . VAL A 1 427 ? 74.454 14.355 -79.533 1.00 62.72 427 VAL A N 1
ATOM 3273 C CA . VAL A 1 427 ? 74.312 13.622 -78.267 1.00 62.72 427 VAL A CA 1
ATOM 3274 C C . VAL A 1 427 ? 73.757 14.533 -77.171 1.00 62.72 427 VAL A C 1
ATOM 3276 O O . VAL A 1 427 ? 72.863 14.122 -76.434 1.00 62.72 427 VAL A O 1
ATOM 3279 N N . PHE A 1 428 ? 74.208 15.787 -77.094 1.00 69.88 428 PHE A N 1
ATOM 3280 C CA . PHE A 1 428 ? 73.698 16.760 -76.128 1.00 69.88 428 PHE A CA 1
ATOM 3281 C C . PHE A 1 428 ? 72.202 17.049 -76.326 1.00 69.88 428 PHE A C 1
ATOM 3283 O O . PHE A 1 428 ? 71.442 17.020 -75.358 1.00 69.88 428 PHE A O 1
ATOM 3290 N N . PHE A 1 429 ? 71.744 17.241 -77.567 1.00 62.72 429 PHE A N 1
ATOM 3291 C CA . PHE A 1 429 ? 70.321 17.433 -77.864 1.00 62.72 429 PHE A CA 1
ATOM 3292 C C . PHE A 1 429 ? 69.483 16.179 -77.587 1.00 62.72 429 PHE A C 1
ATOM 3294 O O . PHE A 1 429 ? 68.387 16.294 -77.040 1.00 62.72 429 PHE A O 1
ATOM 3301 N N . LEU A 1 430 ? 69.999 14.981 -77.885 1.00 62.25 430 LEU A N 1
ATOM 3302 C CA . LEU A 1 430 ? 69.353 13.717 -77.513 1.00 62.25 430 LEU A CA 1
ATOM 3303 C C . LEU A 1 430 ? 69.183 13.590 -75.994 1.00 62.25 430 LEU A C 1
ATOM 3305 O O . LEU A 1 430 ? 68.108 13.206 -75.531 1.00 62.25 430 LEU A O 1
ATOM 3309 N N . LEU A 1 431 ? 70.203 13.963 -75.218 1.00 68.06 431 LEU A N 1
ATOM 3310 C CA . LEU A 1 431 ? 70.134 13.982 -73.756 1.00 68.06 431 LEU A CA 1
ATOM 3311 C C . LEU A 1 431 ? 69.138 15.030 -73.241 1.00 68.06 431 LEU A C 1
ATOM 3313 O O . LEU A 1 431 ? 68.409 14.755 -72.289 1.00 68.06 431 LEU A O 1
ATOM 3317 N N . LEU A 1 432 ? 69.048 16.195 -73.886 1.00 66.50 432 LEU A N 1
ATOM 3318 C CA . LEU A 1 432 ? 68.087 17.250 -73.546 1.00 66.50 432 LEU A CA 1
ATOM 3319 C C . LEU A 1 432 ? 66.640 16.823 -73.811 1.00 66.50 432 LEU A C 1
ATOM 3321 O O . LEU A 1 432 ? 65.772 17.037 -72.966 1.00 66.50 432 LEU A O 1
ATOM 3325 N N . ILE A 1 433 ? 66.382 16.170 -74.946 1.00 63.19 433 ILE A N 1
ATOM 3326 C CA . ILE A 1 433 ? 65.060 15.627 -75.286 1.00 63.19 433 ILE A CA 1
ATOM 3327 C C . ILE A 1 433 ? 64.699 14.485 -74.333 1.00 63.19 433 ILE A C 1
ATOM 3329 O O . ILE A 1 433 ? 63.603 14.482 -73.774 1.00 63.19 433 ILE A O 1
ATOM 3333 N N . ALA A 1 434 ? 65.624 13.553 -74.080 1.00 63.19 434 ALA A N 1
ATOM 3334 C CA . ALA A 1 434 ? 65.413 12.469 -73.123 1.00 63.19 434 ALA A CA 1
ATOM 3335 C C . ALA A 1 434 ? 65.134 13.008 -71.708 1.00 63.19 434 ALA A C 1
ATOM 3337 O O . ALA A 1 434 ? 64.195 12.557 -71.048 1.00 63.19 434 ALA A O 1
ATOM 3338 N N . GLY A 1 435 ? 65.887 14.023 -71.272 1.00 67.94 435 GLY A N 1
ATOM 3339 C CA . GLY A 1 435 ? 65.673 14.730 -70.011 1.00 67.94 435 GLY A CA 1
ATOM 3340 C C . GLY A 1 435 ? 64.321 15.444 -69.959 1.00 67.94 435 GLY A C 1
ATOM 3341 O O . GLY A 1 435 ? 63.603 15.327 -68.966 1.00 67.94 435 GLY A O 1
ATOM 3342 N N . GLY A 1 436 ? 63.921 16.108 -71.046 1.00 65.25 436 GLY A N 1
ATOM 3343 C CA . GLY A 1 436 ? 62.615 16.755 -71.182 1.00 65.25 436 GLY A CA 1
ATOM 3344 C C . GLY A 1 436 ? 61.452 15.762 -71.112 1.00 65.25 436 GLY A C 1
ATOM 3345 O O . GLY A 1 436 ? 60.483 15.999 -70.390 1.00 65.25 436 GLY A O 1
ATOM 3346 N N . CYS A 1 437 ? 61.561 14.614 -71.785 1.00 62.19 437 CYS A N 1
ATOM 3347 C CA . CYS A 1 437 ? 60.569 13.540 -71.724 1.00 62.19 437 CYS A CA 1
ATOM 3348 C C . CYS A 1 437 ? 60.481 12.914 -70.325 1.00 62.19 437 CYS A C 1
ATOM 3350 O O . CYS A 1 437 ? 59.377 12.703 -69.818 1.00 62.19 437 CYS A O 1
ATOM 3352 N N . ALA A 1 438 ? 61.621 12.662 -69.675 1.00 61.72 438 ALA A N 1
ATOM 3353 C CA . ALA A 1 438 ? 61.660 12.140 -68.311 1.00 61.72 438 ALA A CA 1
ATOM 3354 C C . ALA A 1 438 ? 61.037 13.127 -67.309 1.00 61.72 438 ALA A C 1
ATOM 3356 O O . ALA A 1 438 ? 60.227 12.734 -66.467 1.00 61.72 438 ALA A O 1
ATOM 3357 N N . TRP A 1 439 ? 61.349 14.419 -67.439 1.00 67.12 439 TRP A N 1
ATOM 3358 C CA . TRP A 1 439 ? 60.798 15.472 -66.591 1.00 67.12 439 TRP A CA 1
ATOM 3359 C C . TRP A 1 439 ? 59.293 15.664 -66.808 1.00 67.12 439 TRP A C 1
ATOM 3361 O O . TRP A 1 439 ? 58.531 15.711 -65.841 1.00 67.12 439 TRP A O 1
ATOM 3371 N N . ALA A 1 440 ? 58.831 15.677 -68.061 1.00 60.69 440 ALA A N 1
ATOM 3372 C CA . ALA A 1 440 ? 57.407 15.746 -68.379 1.00 60.69 440 ALA A CA 1
ATOM 3373 C C . ALA A 1 440 ? 56.642 14.530 -67.828 1.00 60.69 440 ALA A C 1
ATOM 3375 O O . ALA A 1 440 ? 55.581 14.701 -67.222 1.00 60.69 440 ALA A O 1
ATOM 3376 N N . GLY A 1 441 ? 57.199 13.320 -67.964 1.00 59.09 441 GLY A N 1
ATOM 3377 C CA . GLY A 1 441 ? 56.643 12.093 -67.390 1.00 59.09 441 GLY A CA 1
ATOM 3378 C C . GLY A 1 441 ? 56.553 12.147 -65.863 1.00 59.09 441 GLY A C 1
ATOM 3379 O O . GLY A 1 441 ? 55.507 11.828 -65.293 1.00 59.09 441 GLY A O 1
ATOM 3380 N N . TRP A 1 442 ? 57.604 12.639 -65.198 1.00 64.56 442 TRP A N 1
ATOM 3381 C CA . TRP A 1 442 ? 57.616 12.854 -63.750 1.00 64.56 442 TRP A CA 1
ATOM 3382 C C . TRP A 1 442 ? 56.553 13.868 -63.314 1.00 64.56 442 TRP A C 1
ATOM 3384 O O . TRP A 1 442 ? 55.795 13.615 -62.376 1.00 64.56 442 TRP A O 1
ATOM 3394 N N . CYS A 1 443 ? 56.449 15.010 -63.996 1.00 59.03 443 CYS A N 1
ATOM 3395 C CA . CYS A 1 443 ? 55.458 16.038 -63.683 1.00 59.03 443 CYS A CA 1
ATOM 3396 C C . CYS A 1 443 ? 54.020 15.542 -63.885 1.00 59.03 443 CYS A C 1
ATOM 3398 O O . CYS A 1 443 ? 53.146 15.869 -63.077 1.00 59.03 443 CYS A O 1
ATOM 3400 N N . LEU A 1 444 ? 53.768 14.740 -64.924 1.00 57.09 444 LEU A N 1
ATOM 3401 C CA . LEU A 1 444 ? 52.456 14.144 -65.175 1.00 57.09 444 LEU A CA 1
ATOM 3402 C C . LEU A 1 444 ? 52.096 13.126 -64.083 1.00 57.09 444 LEU A C 1
ATOM 3404 O O . LEU A 1 444 ? 50.999 13.185 -63.522 1.00 57.09 444 LEU A O 1
ATOM 3408 N N . ALA A 1 445 ? 53.042 12.256 -63.716 1.00 54.62 445 ALA A N 1
ATOM 3409 C CA . ALA A 1 445 ? 52.873 11.289 -62.636 1.00 54.62 445 ALA A CA 1
ATOM 3410 C C . ALA A 1 445 ? 52.600 11.995 -61.297 1.00 54.62 445 ALA A C 1
ATOM 3412 O O . ALA A 1 445 ? 51.587 11.722 -60.656 1.00 54.62 445 ALA A O 1
ATOM 3413 N N . ALA A 1 446 ? 53.414 12.987 -60.928 1.00 58.22 446 ALA A N 1
ATOM 3414 C CA . ALA A 1 446 ? 53.265 13.739 -59.683 1.00 58.22 446 ALA A CA 1
ATOM 3415 C C . ALA A 1 446 ? 51.939 14.524 -59.604 1.00 58.22 446 ALA A C 1
ATOM 3417 O O . ALA A 1 446 ? 51.303 14.561 -58.547 1.00 58.22 446 ALA A O 1
ATOM 3418 N N . ARG A 1 447 ? 51.482 15.125 -60.715 1.00 54.78 447 ARG A N 1
ATOM 3419 C CA . ARG A 1 447 ? 50.194 15.845 -60.769 1.00 54.78 447 ARG A CA 1
ATOM 3420 C C . ARG A 1 447 ? 48.983 14.917 -60.792 1.00 54.78 447 ARG A C 1
ATOM 3422 O O . ARG A 1 447 ? 47.936 15.308 -60.292 1.00 54.78 447 ARG A O 1
ATOM 3429 N N . SER A 1 448 ? 49.106 13.710 -61.339 1.00 55.03 448 SER A N 1
ATOM 3430 C CA . SER A 1 448 ? 48.033 12.706 -61.294 1.00 55.03 448 SER A CA 1
ATOM 3431 C C . SER A 1 448 ? 47.930 11.997 -59.937 1.00 55.03 448 SER A C 1
ATOM 3433 O O . SER A 1 448 ? 46.823 11.683 -59.500 1.00 55.03 448 SER A O 1
ATOM 3435 N N . ALA A 1 449 ? 49.059 11.814 -59.241 1.00 51.25 449 ALA A N 1
ATOM 3436 C CA . ALA A 1 449 ? 49.128 11.120 -57.958 1.00 51.25 449 ALA A CA 1
ATOM 3437 C C . ALA A 1 449 ? 48.610 11.973 -56.788 1.00 51.25 449 ALA A C 1
ATOM 3439 O O . ALA A 1 449 ? 47.893 11.460 -55.934 1.00 51.25 449 ALA A O 1
ATOM 3440 N N . ARG A 1 450 ? 48.881 13.288 -56.763 1.00 52.94 450 ARG A N 1
ATOM 3441 C CA . ARG A 1 450 ? 48.452 14.169 -55.654 1.00 52.94 450 ARG A CA 1
ATOM 3442 C C . ARG A 1 450 ? 46.931 14.213 -55.419 1.00 52.94 450 ARG A C 1
ATOM 3444 O O . ARG A 1 450 ? 46.518 13.977 -54.286 1.00 52.94 450 ARG A O 1
ATOM 3451 N N . PRO A 1 451 ? 46.080 14.431 -56.441 1.00 59.28 451 PRO A N 1
ATOM 3452 C CA . PRO A 1 451 ? 44.627 14.422 -56.263 1.00 59.28 451 PRO A CA 1
ATOM 3453 C C . PRO A 1 451 ? 44.075 13.041 -55.890 1.00 59.28 451 PRO A C 1
ATOM 3455 O O . PRO A 1 451 ? 42.974 12.940 -55.348 1.00 59.28 451 PRO A O 1
ATOM 3458 N N . TRP A 1 452 ? 44.805 11.973 -56.224 1.00 59.19 452 TRP A N 1
ATOM 3459 C CA . TRP A 1 452 ? 44.463 10.609 -55.833 1.00 59.19 452 TRP A CA 1
ATOM 3460 C C . TRP A 1 452 ? 44.795 10.368 -54.355 1.00 59.19 452 TRP A C 1
ATOM 3462 O O . TRP A 1 452 ? 43.925 9.919 -53.612 1.00 59.19 452 TRP A O 1
ATOM 3472 N N . ASP A 1 453 ? 45.983 10.781 -53.903 1.00 56.81 453 ASP A N 1
ATOM 3473 C CA . ASP A 1 453 ? 46.395 10.721 -52.496 1.00 56.81 453 ASP A CA 1
ATOM 3474 C C . ASP A 1 453 ? 45.511 11.584 -51.587 1.00 56.81 453 ASP A C 1
ATOM 3476 O O . ASP A 1 453 ? 45.250 11.228 -50.439 1.00 56.81 453 ASP A O 1
ATOM 3480 N N . GLU A 1 454 ? 45.053 12.743 -52.061 1.00 65.88 454 GLU A N 1
ATOM 3481 C CA . GLU A 1 454 ? 44.132 13.606 -51.309 1.00 65.88 454 GLU A CA 1
ATOM 3482 C C . GLU A 1 454 ? 42.750 12.960 -51.164 1.00 65.88 454 GLU A C 1
ATOM 3484 O O . GLU A 1 454 ? 42.233 12.866 -50.049 1.00 65.88 454 GLU A O 1
ATOM 3489 N N . ARG A 1 455 ? 42.199 12.384 -52.242 1.00 65.56 455 ARG A N 1
ATOM 3490 C CA . ARG A 1 455 ? 40.923 11.651 -52.176 1.00 65.56 455 ARG A CA 1
ATOM 3491 C C . ARG A 1 455 ? 41.002 10.379 -51.340 1.00 65.56 455 ARG A C 1
ATOM 3493 O O . ARG A 1 455 ? 40.026 10.041 -50.673 1.00 65.56 455 ARG A O 1
ATOM 3500 N N . GLN A 1 456 ? 42.129 9.669 -51.356 1.00 58.47 456 GLN A N 1
ATOM 3501 C CA . GLN A 1 456 ? 42.332 8.515 -50.476 1.00 58.47 456 GLN A CA 1
ATOM 3502 C C . GLN A 1 456 ? 42.391 8.942 -49.008 1.00 58.47 456 GLN A C 1
ATOM 3504 O O . GLN A 1 456 ? 41.755 8.321 -48.160 1.00 58.47 456 GLN A O 1
ATOM 3509 N N . ARG A 1 457 ? 43.048 10.068 -48.708 1.00 63.72 457 ARG A N 1
ATOM 3510 C CA . ARG A 1 457 ? 43.100 10.616 -47.347 1.00 63.72 457 ARG A CA 1
ATOM 3511 C C . ARG A 1 457 ? 41.738 11.083 -46.836 1.00 63.72 457 ARG A C 1
ATOM 3513 O O . ARG A 1 457 ? 41.425 10.846 -45.672 1.00 63.72 457 ARG A O 1
ATOM 3520 N N . GLU A 1 458 ? 40.908 11.701 -47.670 1.00 66.06 458 GLU A N 1
ATOM 3521 C CA . GLU A 1 458 ? 39.533 12.066 -47.292 1.00 66.06 458 GLU A CA 1
ATOM 3522 C C . GLU A 1 458 ? 38.653 10.836 -47.040 1.00 66.06 458 GLU A C 1
ATOM 3524 O O . GLU A 1 458 ? 37.902 10.795 -46.063 1.00 66.06 458 GLU A O 1
ATOM 3529 N N . ARG A 1 459 ? 38.803 9.789 -47.858 1.00 59.44 459 ARG A N 1
ATOM 3530 C CA . ARG A 1 459 ? 38.079 8.521 -47.691 1.00 59.44 459 ARG A CA 1
ATOM 3531 C C . ARG A 1 459 ? 38.512 7.757 -46.443 1.00 59.44 459 ARG A C 1
ATOM 3533 O O . ARG A 1 459 ? 37.654 7.267 -45.713 1.00 59.44 459 ARG A O 1
ATOM 3540 N N . GLU A 1 460 ? 39.808 7.721 -46.137 1.00 63.47 460 GLU A N 1
ATOM 3541 C CA . GLU A 1 460 ? 40.298 7.161 -44.875 1.00 63.47 460 GLU A CA 1
ATOM 3542 C C . GLU A 1 460 ? 39.765 7.927 -43.661 1.00 63.47 460 GLU A C 1
ATOM 3544 O O . GLU A 1 460 ? 39.432 7.312 -42.650 1.00 63.47 460 GLU A O 1
ATOM 3549 N N . ARG A 1 461 ? 39.648 9.260 -43.739 1.00 68.00 461 ARG A N 1
ATOM 3550 C CA . ARG A 1 461 ? 39.060 10.062 -42.654 1.00 68.00 461 ARG A CA 1
ATOM 3551 C C . ARG A 1 461 ? 37.583 9.733 -42.448 1.00 68.00 461 ARG A C 1
ATOM 3553 O O . ARG A 1 461 ? 37.183 9.544 -41.302 1.00 68.00 461 ARG A O 1
ATOM 3560 N N . ALA A 1 462 ? 36.804 9.607 -43.522 1.00 64.06 462 ALA A N 1
ATOM 3561 C CA . ALA A 1 462 ? 35.396 9.216 -43.443 1.00 64.06 462 ALA A CA 1
ATOM 3562 C C . ALA A 1 462 ? 35.229 7.807 -42.844 1.00 64.06 462 ALA A C 1
ATOM 3564 O O . ALA A 1 462 ? 34.423 7.609 -41.938 1.00 64.06 462 ALA A O 1
ATOM 3565 N N . TYR A 1 463 ? 36.056 6.847 -43.268 1.00 58.22 463 TYR A N 1
ATOM 3566 C CA . TYR A 1 463 ? 36.042 5.487 -42.727 1.00 58.22 463 TYR A CA 1
ATOM 3567 C C . TYR A 1 463 ? 36.444 5.440 -41.243 1.00 58.22 463 TYR A C 1
ATOM 3569 O O . TYR A 1 463 ? 35.780 4.797 -40.431 1.00 58.22 463 TYR A O 1
ATOM 3577 N N . ARG A 1 464 ? 37.486 6.187 -40.849 1.00 66.50 464 ARG A N 1
ATOM 3578 C CA . ARG A 1 464 ? 37.893 6.314 -39.439 1.00 66.50 464 ARG A CA 1
ATOM 3579 C C . ARG A 1 464 ? 36.825 7.007 -38.589 1.00 66.50 464 ARG A C 1
ATOM 3581 O O . ARG A 1 464 ? 36.689 6.658 -37.422 1.00 66.50 464 ARG A O 1
ATOM 3588 N N . ALA A 1 465 ? 36.076 7.963 -39.139 1.00 65.06 465 ALA A N 1
ATOM 3589 C CA . ALA A 1 465 ? 34.965 8.603 -38.435 1.00 65.06 465 ALA A CA 1
ATOM 3590 C C . ALA A 1 465 ? 33.817 7.616 -38.172 1.00 65.06 465 ALA A C 1
ATOM 3592 O O . ALA A 1 465 ? 33.317 7.562 -37.052 1.00 65.06 465 ALA A O 1
ATOM 3593 N N . VAL A 1 466 ? 33.473 6.778 -39.157 1.00 65.56 466 VAL A N 1
ATOM 3594 C CA . VAL A 1 466 ? 32.472 5.709 -38.996 1.00 65.56 466 VAL A CA 1
ATOM 3595 C C . VAL A 1 466 ? 32.922 4.692 -37.947 1.00 65.56 466 VAL A C 1
ATOM 3597 O O . VAL A 1 466 ? 32.155 4.412 -37.032 1.00 65.56 466 VAL A O 1
ATOM 3600 N N . LEU A 1 467 ? 34.174 4.218 -38.006 1.00 60.72 467 LEU A N 1
ATOM 3601 C CA . LEU A 1 467 ? 34.744 3.294 -37.013 1.00 60.72 467 LEU A CA 1
ATOM 3602 C C . LEU A 1 467 ? 34.747 3.871 -35.591 1.00 60.72 467 LEU A C 1
ATOM 3604 O O . LEU A 1 467 ? 34.415 3.164 -34.644 1.00 60.72 467 LEU A O 1
ATOM 3608 N N . ARG A 1 468 ? 35.084 5.159 -35.433 1.00 62.88 468 ARG A N 1
ATOM 3609 C CA . ARG A 1 468 ? 35.024 5.842 -34.129 1.00 62.88 468 ARG A CA 1
ATOM 3610 C C . ARG A 1 468 ? 33.595 5.991 -33.619 1.00 62.88 468 ARG A C 1
ATOM 3612 O O . ARG A 1 468 ? 33.375 5.865 -32.422 1.00 62.88 468 ARG A O 1
ATOM 3619 N N . ALA A 1 469 ? 32.630 6.249 -34.501 1.00 60.66 469 ALA A N 1
ATOM 3620 C CA . ALA A 1 469 ? 31.219 6.293 -34.128 1.00 60.66 469 ALA A CA 1
ATOM 3621 C C . ALA A 1 469 ? 30.713 4.908 -33.689 1.00 60.66 469 ALA A C 1
ATOM 3623 O O . ALA A 1 469 ? 29.962 4.813 -32.721 1.00 60.66 469 ALA A O 1
ATOM 3624 N N . THR A 1 470 ? 31.189 3.833 -34.330 1.00 58.06 470 THR A N 1
ATOM 3625 C CA . THR A 1 470 ? 30.855 2.459 -33.922 1.00 58.06 470 THR A CA 1
ATOM 3626 C C . THR A 1 470 ? 31.507 2.079 -32.592 1.00 58.06 470 THR A C 1
ATOM 3628 O O . THR A 1 470 ? 30.853 1.436 -31.783 1.00 58.06 470 THR A O 1
ATOM 3631 N N . SER A 1 471 ? 32.749 2.504 -32.324 1.00 53.53 471 SER A N 1
ATOM 3632 C CA . SER A 1 471 ? 33.435 2.224 -31.052 1.00 53.53 471 SER A CA 1
ATOM 3633 C C . SER A 1 471 ? 32.944 3.091 -29.885 1.00 53.53 471 SER A C 1
ATOM 3635 O O . SER A 1 471 ? 32.881 2.617 -28.757 1.00 53.53 471 SER A O 1
ATOM 3637 N N . ALA A 1 472 ? 32.559 4.347 -30.138 1.00 53.59 472 ALA A N 1
ATOM 3638 C CA . ALA A 1 472 ? 31.984 5.233 -29.121 1.00 53.59 472 ALA A CA 1
ATOM 3639 C C . ALA A 1 472 ? 30.563 4.808 -28.703 1.00 53.59 472 ALA A C 1
ATOM 3641 O O . ALA A 1 472 ? 30.141 5.082 -27.580 1.00 53.59 472 ALA A O 1
ATOM 3642 N N . GLY A 1 473 ? 29.835 4.103 -29.579 1.00 50.78 473 GLY A N 1
ATOM 3643 C CA . GLY A 1 473 ? 28.580 3.433 -29.230 1.00 50.78 473 GLY A CA 1
ATOM 3644 C C . GLY A 1 473 ? 28.764 2.277 -28.238 1.00 50.78 473 GLY A C 1
ATOM 3645 O O . GLY A 1 473 ? 27.849 1.987 -27.472 1.00 50.78 473 GLY A O 1
ATOM 3646 N N . THR A 1 474 ? 29.951 1.664 -28.194 1.00 49.12 474 THR A N 1
ATOM 3647 C CA . THR A 1 474 ? 30.273 0.532 -27.309 1.00 49.12 474 THR A CA 1
ATOM 3648 C C . THR A 1 474 ? 30.617 0.965 -25.879 1.00 49.12 474 THR A C 1
ATOM 3650 O O . THR A 1 474 ? 30.376 0.210 -24.945 1.00 49.12 474 THR A O 1
ATOM 3653 N N . GLU A 1 475 ? 31.119 2.188 -25.665 1.00 48.06 475 GLU A N 1
ATOM 3654 C CA . GLU A 1 475 ? 31.454 2.691 -24.317 1.00 48.06 475 GLU A CA 1
ATOM 3655 C C . GLU A 1 475 ? 30.243 3.217 -23.522 1.00 48.06 475 GLU A C 1
ATOM 3657 O O . GLU A 1 475 ? 30.338 3.389 -22.309 1.00 48.06 475 GLU A O 1
ATOM 3662 N N . ARG A 1 476 ? 29.085 3.451 -24.159 1.00 47.41 476 ARG A N 1
ATOM 3663 C CA . ARG A 1 476 ? 27.863 3.926 -23.468 1.00 47.41 476 ARG A CA 1
ATOM 3664 C C . ARG A 1 476 ? 26.812 2.853 -23.185 1.00 47.41 476 ARG A C 1
ATOM 3666 O O . ARG A 1 476 ? 25.768 3.182 -22.629 1.00 47.41 476 ARG A O 1
ATOM 3673 N N . GLY A 1 477 ? 27.070 1.591 -23.512 1.00 42.28 477 GLY A N 1
ATOM 3674 C CA . GLY A 1 477 ? 26.122 0.503 -23.280 1.00 42.28 477 GLY A CA 1
ATOM 3675 C C . GLY A 1 477 ? 26.834 -0.780 -22.895 1.00 42.28 477 GLY A C 1
ATOM 3676 O O . GLY A 1 477 ? 27.314 -1.509 -23.756 1.00 42.28 477 GLY A O 1
ATOM 3677 N N . ALA A 1 478 ? 26.883 -1.059 -21.595 1.00 44.81 478 ALA A N 1
ATOM 3678 C CA . ALA A 1 478 ? 27.286 -2.352 -21.072 1.00 44.81 478 ALA A CA 1
ATOM 3679 C C . ALA A 1 478 ? 26.322 -3.445 -21.569 1.00 44.81 478 ALA A C 1
ATOM 3681 O O . ALA A 1 478 ? 25.173 -3.501 -21.143 1.00 44.81 478 ALA A O 1
ATOM 3682 N N . TYR A 1 479 ? 26.812 -4.332 -22.435 1.00 37.84 479 TYR A N 1
ATOM 3683 C CA . TYR A 1 479 ? 26.253 -5.668 -22.641 1.00 37.84 479 TYR A CA 1
ATOM 3684 C C . TYR A 1 479 ? 27.412 -6.673 -22.604 1.00 37.84 479 TYR A C 1
ATOM 3686 O O . TYR A 1 479 ? 28.305 -6.598 -23.453 1.00 37.84 479 TYR A O 1
ATOM 3694 N N . PRO A 1 480 ? 27.454 -7.596 -21.628 1.00 46.81 480 PRO A N 1
ATOM 3695 C CA . PRO A 1 480 ? 28.465 -8.635 -21.590 1.00 46.81 480 PRO A CA 1
ATOM 3696 C C . PRO A 1 480 ? 28.023 -9.798 -22.483 1.00 46.81 480 PRO A C 1
ATOM 3698 O O . PRO A 1 480 ? 26.912 -10.303 -22.347 1.00 46.81 480 PRO A O 1
ATOM 3701 N N . GLY A 1 481 ? 28.912 -10.257 -23.363 1.00 45.44 481 GLY A N 1
ATOM 3702 C CA . GLY A 1 481 ? 28.794 -11.590 -23.952 1.00 45.44 481 GLY A CA 1
ATOM 3703 C C . GLY A 1 481 ? 28.929 -11.659 -25.468 1.00 45.44 481 GLY A C 1
ATOM 3704 O O . GLY A 1 481 ? 27.979 -11.439 -26.210 1.00 45.44 481 GLY A O 1
ATOM 3705 N N . THR A 1 482 ? 30.090 -12.158 -25.899 1.00 47.41 482 THR A N 1
ATOM 3706 C CA . THR A 1 482 ? 30.227 -13.093 -27.033 1.00 47.41 482 THR A CA 1
ATOM 3707 C C . THR A 1 482 ? 29.749 -12.611 -28.410 1.00 47.41 482 THR A C 1
ATOM 3709 O O . THR A 1 482 ? 28.731 -13.052 -28.926 1.00 47.41 482 THR A O 1
ATOM 3712 N N . SER A 1 483 ? 30.543 -11.754 -29.062 1.00 49.66 483 SER A N 1
ATOM 3713 C CA . SER A 1 483 ? 30.807 -11.815 -30.526 1.00 49.66 483 SER A CA 1
ATOM 3714 C C . SER A 1 483 ? 31.683 -10.657 -31.023 1.00 49.66 483 SER A C 1
ATOM 3716 O O . SER A 1 483 ? 32.382 -10.809 -32.026 1.00 49.66 483 SER A O 1
ATOM 3718 N N . ALA A 1 484 ? 31.705 -9.525 -30.310 1.00 45.94 484 ALA A N 1
ATOM 3719 C CA . ALA A 1 484 ? 32.448 -8.330 -30.719 1.00 45.94 484 ALA A CA 1
ATOM 3720 C C . ALA A 1 484 ? 33.979 -8.470 -30.582 1.00 45.94 484 ALA A C 1
ATOM 3722 O O . ALA A 1 484 ? 34.708 -7.972 -31.440 1.00 45.94 484 ALA A O 1
ATOM 3723 N N . ASP A 1 485 ? 34.471 -9.211 -29.581 1.00 45.19 485 ASP A N 1
ATOM 3724 C CA . ASP A 1 485 ? 35.917 -9.390 -29.364 1.00 45.19 485 ASP A CA 1
ATOM 3725 C C . ASP A 1 485 ? 36.596 -10.232 -30.450 1.00 45.19 485 ASP A C 1
ATOM 3727 O O . ASP A 1 485 ? 37.710 -9.937 -30.865 1.00 45.19 485 ASP A O 1
ATOM 3731 N N . VAL A 1 486 ? 35.912 -11.226 -31.021 1.00 49.84 486 VAL A N 1
ATOM 3732 C CA . VAL A 1 486 ? 36.500 -12.050 -32.094 1.00 49.84 486 VAL A CA 1
ATOM 3733 C C . VAL A 1 486 ? 36.637 -11.252 -33.399 1.00 49.84 486 VAL A C 1
ATOM 3735 O O . VAL A 1 486 ? 37.572 -11.470 -34.174 1.00 49.84 486 VAL A O 1
ATOM 3738 N N . LEU A 1 487 ? 35.730 -10.301 -33.647 1.00 49.22 487 LEU A N 1
ATOM 3739 C CA . LEU A 1 487 ? 35.783 -9.419 -34.817 1.00 49.22 487 LEU A CA 1
ATOM 3740 C C . LEU A 1 487 ? 36.796 -8.283 -34.637 1.00 49.22 487 LEU A C 1
ATOM 3742 O O . LEU A 1 487 ? 37.509 -7.975 -35.593 1.00 49.22 487 LEU A O 1
ATOM 3746 N N . SER A 1 488 ? 36.922 -7.713 -33.432 1.00 55.62 488 SER A N 1
ATOM 3747 C CA . SER A 1 488 ? 37.943 -6.699 -33.132 1.00 55.62 488 SER A CA 1
ATOM 3748 C C . SER A 1 488 ? 39.356 -7.288 -33.218 1.00 55.62 488 SER A C 1
ATOM 3750 O O . SER A 1 488 ? 40.246 -6.676 -33.809 1.00 55.62 488 SER A O 1
ATOM 3752 N N . GLN A 1 489 ? 39.541 -8.524 -32.749 1.00 47.47 489 GLN A N 1
ATOM 3753 C CA . GLN A 1 489 ? 40.826 -9.217 -32.756 1.00 47.47 489 GLN A CA 1
ATOM 3754 C C . GLN A 1 489 ? 41.221 -9.658 -34.173 1.00 47.47 489 GLN A C 1
ATOM 3756 O O . GLN A 1 489 ? 42.335 -9.379 -34.610 1.00 47.47 489 GLN A O 1
ATOM 3761 N N . ARG A 1 490 ? 40.285 -10.186 -34.979 1.00 50.50 490 ARG A N 1
ATOM 3762 C CA . ARG A 1 490 ? 40.539 -10.474 -36.408 1.00 50.50 490 ARG A CA 1
ATOM 3763 C C . ARG A 1 490 ? 40.779 -9.214 -37.246 1.00 50.50 490 ARG A C 1
ATOM 3765 O O . ARG A 1 490 ? 41.559 -9.260 -38.199 1.00 50.50 490 ARG A O 1
ATOM 3772 N N . ALA A 1 491 ? 40.130 -8.096 -36.919 1.00 49.09 491 ALA A N 1
ATOM 3773 C CA . ALA A 1 491 ? 40.379 -6.812 -37.574 1.00 49.09 491 ALA A CA 1
ATOM 3774 C C . ALA A 1 491 ? 41.758 -6.242 -37.195 1.00 49.09 491 ALA A C 1
ATOM 3776 O O . ALA A 1 491 ? 42.485 -5.776 -38.075 1.00 49.09 491 ALA A O 1
ATOM 3777 N N . ALA A 1 492 ? 42.155 -6.350 -35.924 1.00 52.28 492 ALA A N 1
ATOM 3778 C CA . ALA A 1 492 ? 43.482 -5.970 -35.445 1.00 52.28 492 ALA A CA 1
ATOM 3779 C C . ALA A 1 492 ? 44.591 -6.852 -36.044 1.00 52.28 492 ALA A C 1
ATOM 3781 O O . ALA A 1 492 ? 45.658 -6.351 -36.403 1.00 52.28 492 ALA A O 1
ATOM 3782 N N . ASP A 1 493 ? 44.333 -8.146 -36.228 1.00 58.91 493 ASP A N 1
ATOM 3783 C CA . ASP A 1 493 ? 45.285 -9.076 -36.839 1.00 58.91 493 ASP A CA 1
ATOM 3784 C C . ASP A 1 493 ? 45.422 -8.848 -38.349 1.00 58.91 493 ASP A C 1
ATOM 3786 O O . ASP A 1 493 ? 46.532 -8.901 -38.878 1.00 58.91 493 ASP A O 1
ATOM 3790 N N . ARG A 1 494 ? 44.341 -8.475 -39.052 1.00 59.72 494 ARG A N 1
ATOM 3791 C CA . ARG A 1 494 ? 44.422 -8.033 -40.458 1.00 59.72 494 ARG A CA 1
ATOM 3792 C C . ARG A 1 494 ? 45.140 -6.696 -40.613 1.00 59.72 494 ARG A C 1
ATOM 3794 O O . ARG A 1 494 ? 45.911 -6.543 -41.557 1.00 59.72 494 ARG A O 1
ATOM 3801 N N . ALA A 1 495 ? 44.930 -5.748 -39.699 1.00 49.81 495 ALA A N 1
ATOM 3802 C CA . ALA A 1 495 ? 45.648 -4.475 -39.706 1.00 49.81 495 ALA A CA 1
ATOM 3803 C C . ALA A 1 495 ? 47.155 -4.676 -39.466 1.00 49.81 495 ALA A C 1
ATOM 3805 O O . ALA A 1 495 ? 47.966 -4.082 -40.177 1.00 49.81 495 ALA A O 1
ATOM 3806 N N . ARG A 1 496 ? 47.531 -5.574 -38.543 1.00 62.50 496 ARG A N 1
ATOM 3807 C CA . ARG A 1 496 ? 48.930 -5.976 -38.324 1.00 62.50 496 ARG A CA 1
ATOM 3808 C C . ARG A 1 496 ? 49.517 -6.706 -39.530 1.00 62.50 496 ARG A C 1
ATOM 3810 O O . ARG A 1 496 ? 50.601 -6.343 -39.968 1.00 62.50 496 ARG A O 1
ATOM 3817 N N . ALA A 1 497 ? 48.785 -7.640 -40.138 1.00 57.19 497 ALA A N 1
ATOM 3818 C CA . ALA A 1 497 ? 49.230 -8.329 -41.352 1.00 57.19 497 ALA A CA 1
ATOM 3819 C C . ALA A 1 497 ? 49.440 -7.366 -42.536 1.00 57.19 497 ALA A C 1
ATOM 3821 O O . ALA A 1 497 ? 50.384 -7.526 -43.308 1.00 57.19 497 ALA A O 1
ATOM 3822 N N . TYR A 1 498 ? 48.595 -6.339 -42.666 1.00 49.12 498 TYR A N 1
ATOM 3823 C CA . TYR A 1 498 ? 48.732 -5.315 -43.703 1.00 49.12 498 TYR A CA 1
ATOM 3824 C C . TYR A 1 498 ? 49.929 -4.387 -43.444 1.00 49.12 498 TYR A C 1
ATOM 3826 O O . TYR A 1 498 ? 50.663 -4.053 -44.374 1.00 49.12 498 TYR A O 1
ATOM 3834 N N . GLN A 1 499 ? 50.177 -4.014 -42.182 1.00 57.78 499 GLN A N 1
ATOM 3835 C CA . GLN A 1 499 ? 51.364 -3.243 -41.797 1.00 57.78 499 GLN A CA 1
ATOM 3836 C C . GLN A 1 499 ? 52.665 -4.035 -41.985 1.00 57.78 499 GLN A C 1
ATOM 3838 O O . GLN A 1 499 ? 53.630 -3.477 -42.502 1.00 57.78 499 GLN A O 1
ATOM 3843 N N . ASP A 1 500 ? 52.680 -5.330 -41.671 1.00 61.56 500 ASP A N 1
ATOM 3844 C CA . ASP A 1 500 ? 53.826 -6.212 -41.922 1.00 61.56 500 ASP A CA 1
ATOM 3845 C C . ASP A 1 500 ? 54.095 -6.397 -43.419 1.00 61.56 500 ASP A C 1
ATOM 3847 O O . ASP A 1 500 ? 55.248 -6.405 -43.857 1.00 61.56 500 ASP A O 1
ATOM 3851 N N . LEU A 1 501 ? 53.043 -6.503 -44.234 1.00 55.69 501 LEU A N 1
ATOM 3852 C CA . LEU A 1 501 ? 53.171 -6.596 -45.687 1.00 55.69 501 LEU A CA 1
ATOM 3853 C C . LEU A 1 501 ? 53.732 -5.294 -46.281 1.00 55.69 501 LEU A C 1
ATOM 3855 O O . LEU A 1 501 ? 54.624 -5.339 -47.130 1.00 55.69 501 LEU A O 1
ATOM 3859 N N . LEU A 1 502 ? 53.295 -4.136 -45.776 1.00 53.06 502 LEU A N 1
ATOM 3860 C CA . LEU A 1 502 ? 53.857 -2.832 -46.138 1.00 53.06 502 LEU A CA 1
ATOM 3861 C C . LEU A 1 502 ? 55.307 -2.662 -45.659 1.00 53.06 502 LEU A C 1
ATOM 3863 O O . LEU A 1 502 ? 56.133 -2.143 -46.408 1.00 53.06 502 LEU A O 1
ATOM 3867 N N . ALA A 1 503 ? 55.650 -3.144 -44.463 1.00 59.38 503 ALA A N 1
ATOM 3868 C CA . ALA A 1 503 ? 57.013 -3.106 -43.936 1.00 59.38 503 ALA A CA 1
ATOM 3869 C C . ALA A 1 503 ? 57.967 -4.018 -44.726 1.00 59.38 503 ALA A C 1
ATOM 3871 O O . ALA A 1 503 ? 59.106 -3.632 -44.987 1.00 59.38 503 ALA A O 1
ATOM 3872 N N . ARG A 1 504 ? 57.509 -5.191 -45.184 1.00 58.31 504 ARG A N 1
ATOM 3873 C CA . ARG A 1 504 ? 58.285 -6.087 -46.065 1.00 58.31 504 ARG A CA 1
ATOM 3874 C C . ARG A 1 504 ? 58.486 -5.495 -47.459 1.00 58.31 504 ARG A C 1
ATOM 3876 O O . ARG A 1 504 ? 59.583 -5.592 -48.006 1.00 58.31 504 ARG A O 1
ATOM 3883 N N . LEU A 1 505 ? 57.469 -4.826 -48.003 1.00 48.06 505 LEU A N 1
ATOM 3884 C CA . LEU A 1 505 ? 57.574 -4.103 -49.275 1.00 48.06 505 LEU A CA 1
ATOM 3885 C C . LEU A 1 505 ? 58.499 -2.878 -49.173 1.00 48.06 505 LEU A C 1
ATOM 3887 O O . LEU A 1 505 ? 59.243 -2.601 -50.110 1.00 48.06 505 LEU A O 1
ATOM 3891 N N . ALA A 1 506 ? 58.521 -2.189 -48.029 1.00 52.62 506 ALA A N 1
ATOM 3892 C CA . ALA A 1 506 ? 59.445 -1.084 -47.765 1.00 52.62 506 ALA A CA 1
ATOM 3893 C C . ALA A 1 506 ? 60.882 -1.560 -47.457 1.00 52.62 506 ALA A C 1
ATOM 3895 O O . ALA A 1 506 ? 61.855 -0.913 -47.848 1.00 52.62 506 ALA A O 1
ATOM 3896 N N . GLY A 1 507 ? 61.036 -2.713 -46.798 1.00 45.19 507 GLY A N 1
ATOM 3897 C CA . GLY A 1 507 ? 62.325 -3.309 -46.437 1.00 45.19 507 GLY A CA 1
ATOM 3898 C C . GLY A 1 507 ? 63.122 -3.855 -47.626 1.00 45.19 507 GLY A C 1
ATOM 3899 O O . GLY A 1 507 ? 64.351 -3.918 -47.559 1.00 45.19 507 GLY A O 1
ATOM 3900 N N . HIS A 1 508 ? 62.464 -4.172 -48.747 1.00 44.12 508 HIS A N 1
ATOM 3901 C CA . HIS A 1 508 ? 63.152 -4.650 -49.951 1.00 44.12 508 HIS A CA 1
ATOM 3902 C C . HIS A 1 508 ? 63.987 -3.566 -50.663 1.00 44.12 508 HIS A C 1
ATOM 3904 O O . HIS A 1 508 ? 64.809 -3.896 -51.512 1.00 44.12 508 HIS A O 1
ATOM 3910 N N . HIS A 1 509 ? 63.852 -2.291 -50.274 1.00 45.53 509 HIS A N 1
ATOM 3911 C CA . HIS A 1 509 ? 64.600 -1.174 -50.862 1.00 45.53 509 HIS A CA 1
ATOM 3912 C C . HIS A 1 509 ? 65.910 -0.800 -50.139 1.00 45.53 509 HIS A C 1
ATOM 3914 O O . HIS A 1 509 ? 66.603 0.106 -50.596 1.00 45.53 509 HIS A O 1
ATOM 3920 N N . ARG A 1 510 ? 66.288 -1.470 -49.036 1.00 48.69 510 ARG A N 1
ATOM 3921 C CA . ARG A 1 510 ? 67.461 -1.091 -48.209 1.00 48.69 510 ARG A CA 1
ATOM 3922 C C . ARG A 1 510 ? 68.511 -2.192 -47.984 1.00 48.69 510 ARG A C 1
ATOM 3924 O O . ARG A 1 510 ? 69.169 -2.210 -46.947 1.00 48.69 510 ARG A O 1
ATOM 3931 N N . ARG A 1 511 ? 68.731 -3.095 -48.945 1.00 45.59 511 ARG A N 1
ATOM 3932 C CA . ARG A 1 511 ? 69.908 -3.991 -48.927 1.00 45.59 511 ARG A CA 1
ATOM 3933 C C . ARG A 1 511 ? 70.580 -4.081 -50.296 1.00 45.59 511 ARG A C 1
ATOM 3935 O O . ARG A 1 511 ? 70.231 -4.939 -51.092 1.00 45.59 511 ARG A O 1
ATOM 3942 N N . ASN A 1 512 ? 71.526 -3.174 -50.533 1.00 39.44 512 ASN A N 1
ATOM 3943 C CA . ASN A 1 512 ? 72.803 -3.437 -51.209 1.00 39.44 512 ASN A CA 1
ATOM 3944 C C . ASN A 1 512 ? 73.702 -2.190 -51.085 1.00 39.44 512 ASN A C 1
ATOM 3946 O O . ASN A 1 512 ? 73.379 -1.168 -51.690 1.00 39.44 512 ASN A O 1
ATOM 3950 N N . PRO A 1 513 ? 74.795 -2.222 -50.300 1.00 44.38 513 PRO A N 1
ATOM 3951 C CA . PRO A 1 513 ? 75.863 -1.234 -50.419 1.00 44.38 513 PRO A CA 1
ATOM 3952 C C . PRO A 1 513 ? 76.802 -1.621 -51.581 1.00 44.38 513 PRO A C 1
ATOM 3954 O O . PRO A 1 513 ? 77.039 -2.815 -51.783 1.00 44.38 513 PRO A O 1
ATOM 3957 N N . PRO A 1 514 ? 77.345 -0.663 -52.351 1.00 57.25 514 PRO A N 1
ATOM 3958 C CA . PRO A 1 514 ? 78.356 -0.969 -53.357 1.00 57.25 514 PRO A CA 1
ATOM 3959 C C . PRO A 1 514 ? 79.718 -1.253 -52.700 1.00 57.25 514 PRO A C 1
ATOM 3961 O O . PRO A 1 514 ? 80.101 -0.582 -51.739 1.00 57.25 514 PRO A O 1
ATOM 3964 N N . ARG A 1 515 ? 80.415 -2.267 -53.227 1.00 45.94 515 ARG A N 1
ATOM 3965 C CA . ARG A 1 515 ? 81.876 -2.406 -53.163 1.00 45.94 515 ARG A CA 1
ATOM 3966 C C . ARG A 1 515 ? 82.507 -1.560 -54.256 1.00 45.94 515 ARG A C 1
ATOM 3968 O O . ARG A 1 515 ? 81.865 -1.467 -55.328 1.00 45.94 515 ARG A O 1
#

Secondary structure (DSSP, 8-state):
-----------------TT------EETTEE----PPPP---HHHHHHHHS-SS--S-HHHHHHHHHHHH---S-SEEEEEE-TTS-HHHHHHHHHHSPPTTEEEEEEE--TTS-HHHHHHHHHHHHHHHHHHHHT-PPPTT--TTTHHHHHHHHHHHHHHHHHTTT-EEEEEEEEE-TTTTHHHHHTTS-SS--TT-EEEEEEETT----TTS-TT-GGGS-PPPEEEPPP--HHHHHHHHHHHHHHHHHHHHHHHHHHHHHHHHHHHHHHHHHHHHHHHHHHHHHHHHHTSHHHHHHHHHHHHHHHHHHHHHHHHHHHHHHTTT-HHHHHHHHHHHHHHHHHHHHHHHHHHHHHTTTTS-----GGGGS-S-HHHHHHHHHHHHHHHHHHHHHHHHHHHHHHHHHHHHTT-----S--HHHHHHHHHHHHHHHHHHHHHHHHHHHHHHHHHHHHHHHHHHHHHHHHHHHHTTTT----SSSHHHHHHHHHHHHHHHHHHHHHHHHTTS-----

Foldseek 3Di:
DDDDDDDPPPPDPPDPCVPQDADFDDDPPDTDGDAADFFDAPCLVVLVVQADPDDPPCVVVLVVVQCLQPDPDPAQEAEEAEAPQLCLSHSLSVCQVPPDPQEDEQEDEADPPDAQQRRLVVLLVRRLSSLSNLLRHHDDPPDDPVCSLVSSQVSQVSNLVSSLVVSHEYEYEYEDCELPGHQCRNLQSDDQDHPNSYHYYYYYYPPRAHDPPHDPSRSSNDPPPHHYRDHDDDPVNVVVVVVVVVVVVVVVVVVVVVVVVVVVVVVVVVVVVVVVVVVVVVVVVVVVCVQLDPVQLVVLLVVQLCVLVVVLVVVLVVLCVVPVVPPVPLSVVVNVLSVVLSVVSSVLVNVVSNVCGPPVPDDPDDPPVPPDDDPPVVVVVVPPVVVVVVVVSVVVVVVVVVVVVVVVVVVVDDDDDDPPVVVVVVVVVSVVVVVVSVVVSVVVCVVVVVVVVVVVVVVVVVVVVVVVVVVVVVVVDDDDDDDVVVVVVVVVVVVVVVVVVVVVVVVVVPDDDDD

Sequence (515 aa):
MGDSRQPEDNRSRGIDARQAQGLQVGDHNRQYNISGPVVRSAYLAEVHRIAPAELLDRDAELARLAAFCTGDGPGAYQRWEAAPRAGMTALLSWFVLHPPPGVRIVSYFANAGRSEQDSRDAFVDVVLEQLVELTGGSMPGHLTRATQEAHLLGRYIDAAQACERRDERLVLVVDGLDARRNASGVATLLPDRLVGGTRVVLGTDLGWRAPADLPPRHPLRDRTRPHLLPPFVAPAERARRKADAARRAAERAQREAEAARREAEREQAAAEERRNVQRRIDEWQAAEAERLSLAARAAAVRRALTFVVGWTGLFVLLTWLILGWTHPGVAGILSAQLVAGGLAAAIVLVPAAFRLGAAYAPVPASPAAWIDRSRYGLLLQLIAFPVLVVVGGAMASDYLLFRHTRQLERSLGMAGALPSFDEVVAVFFLLLIAGGCAWAGWCLAARSARPWDERQRERERAYRAVLRATSAGTERGAYPGTSADVLSQRAADRARAYQDLLARLAGHHRRNPPR

pLDDT: mean 73.48, std 17.29, range [35.0, 97.81]

Nearest PDB structures (foldseek):
  4tl9-assembly1_C  TM=3.480E-01  e=9.701E-02  Synechococcus elongatus PCC 7942 = FACHB-805
  4eq6-assembly1_A  TM=3.391E-01  e=3.374E-01  Saccharomyces cerevisiae S288C
  7sqc-assembly1_1J  TM=2.242E-01  e=3.644E+00  Chlamydomonas reinhardtii

Solvent-accessible surface area (backbone atoms only — not comparable to full-atom values): 29702 Å² total; per-residue (Å²): 137,88,84,84,82,74,79,83,81,89,80,72,85,74,76,86,58,92,81,71,79,74,77,89,60,73,65,92,93,48,80,60,84,77,74,67,69,68,41,75,58,68,61,62,60,57,41,60,70,64,26,59,98,71,86,77,96,45,66,71,58,51,52,49,52,42,49,61,68,72,47,90,65,92,68,54,64,46,49,35,26,25,54,91,84,25,44,60,64,39,54,53,32,43,42,66,76,59,55,55,89,54,49,45,75,43,67,47,75,53,63,94,87,49,53,29,66,58,42,27,54,50,48,50,58,54,43,42,40,42,32,31,29,66,60,67,32,47,78,77,81,87,75,42,90,89,48,43,60,63,53,42,58,52,35,53,52,53,25,13,50,49,23,44,78,67,68,23,29,30,31,41,38,39,34,61,44,33,68,88,52,32,33,52,44,46,56,63,71,51,74,66,74,71,53,58,80,26,34,35,40,37,36,29,42,67,87,59,62,67,49,89,84,49,62,91,80,26,66,72,69,52,86,70,79,59,46,75,49,67,68,67,70,55,71,70,57,52,50,50,54,51,51,52,51,50,50,56,49,52,56,47,53,51,53,52,52,52,50,51,50,55,51,52,52,50,52,51,53,53,51,50,50,54,52,54,53,48,51,52,51,51,54,48,51,53,56,50,53,56,41,69,29,70,66,34,20,52,51,32,29,50,53,53,50,51,52,41,53,51,52,35,52,51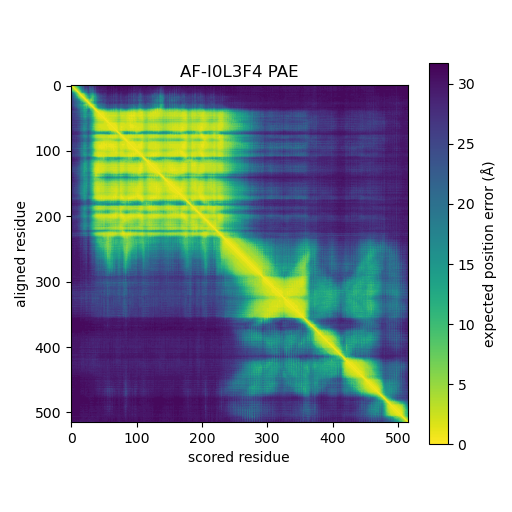,51,40,51,50,42,38,70,72,29,36,84,84,39,49,71,59,27,51,52,53,34,52,51,43,51,52,51,32,51,53,49,46,66,57,47,41,58,48,27,46,73,53,22,36,77,80,59,75,72,96,66,68,84,82,72,80,79,78,79,64,72,66,61,56,52,52,52,67,50,52,52,56,50,52,51,47,53,53,47,49,52,53,50,54,49,53,59,52,47,62,60,47,54,59,50,53,76,68,71,74,86,84,93,62,83,50,70,66,56,56,51,52,50,50,52,51,50,50,50,52,48,50,52,52,50,51,50,49,52,51,51,54,63,58,45,51,66,49,54,51,52,49,51,53,50,51,49,54,52,51,51,51,53,48,55,58,54,57,56,55,79,77,49,95,74,90,78,92,63,66,66,65,53,53,51,53,49,52,50,50,52,48,52,51,50,51,51,50,48,52,66,57,54,72,76,77,79,82,82,87,131

Organism: NCBI:txid1150864